Protein AF-A0A0D6L959-F1 (afdb_monomer)

Foldseek 3Di:
DDDDDDDDDDDDDDDDDDDDDDDDDDDDDDDDDDDDDDDDDDDDDDDDDDDDDDDDDDDDDDDDDDDDDDDDDPPPVVVVVVVVVVVVVVVVVVVVVVVVVVVVVVVVVVVVVVVVVVVVVVVVVVVVVVVVVVVVVVVVVVVVVVVVVVVVVVVVVVVVVVVVVVVVVVVVVVVVVVVVVVVVVVVVVVVVVVVVVVVVVVVVVVVVVVVVVVVVVVVVVVVVVVVCVVVVVVVLVVVLVVVVVVVDDDPVCPPPVVVSVVSSVVSVVVVVVVVVVVVVVVVVVVVVVVVVVVVVVVVVVVVVVVVVVVVVVVVVVVVVVVVVVVVVVVVVVVVVVVVVVVVVVVVVVVVVVVVVVVVVVVVVVVVVVVVVVVVVVVVVVVVVVVVVVVVVVVVVVVVVVVVVVVVVVVVVVVVVVVVVVVVVVVVVVVVVVVVVVVVVVVVVVVVVVVVVVVVVVVVVVVVVVVVVVVVVVVPVD

Organism: NCBI:txid53326

Sequence (477 aa):
MDTTPIPEEVMDADSVVSDVKPSVTTVVPVLPVAEGTSSETSTSANVVVVAEPVVVAQTGEALPAEANNENDNASEQNILSEIVSLRHAKQNIEEELLDVKEKCKELSTRNSELQSQVASSTENFGLKDELQKVLHEKAALLQEKNSREQEMRTIMSERERAHAETEVYANSRSWFLQEIAQRDNKCAEIKIEMEADEARRRLESARDATTRELAFTRAELEKYQRDHAKVSKQVQHLLFVMEKERRGEDEAMEDNEEENARLFNNIAQLQKINRRLESELEVAKTSAEQVVLTSKNAEIECLKRELESTRKAESSLKGELEQMHTTFDLLQAQTEQLKKLTEDNVSVAEARTAKIKAEEAAAKAQASELKVARLEEYIRALKEEREISERVHSDRAARNEQVVAEVKMTNARLEASFELQKQTTAVFEKELERAQKEFDQIREENDRLRSADAQMAGKVEQLQNELFDMQRKANNY

Mean predicted aligned error: 22.21 Å

Secondary structure (DSSP, 8-state):
-----PPP---------PPPP------------------------------------------------PPS--TTHHHHHHHHHHHHHHHHHHHHHHHHHHHHHHHHHHHHHHHHHHHHHHHHHHHHHHHHHHHHHHHHHHHHHHHHHHHHHHHHHHHHHHHHHHHHHHHHHHHHHHHHHHHHHHHHHHHHHHHHHHHHHHHHHHHHHHHHHHHHHHHHHHHHHHHHHHHHHHHHHHHHHHHHHHT---TTTTT-HHHHHHHHHHHHHHHHHHHHHHHHHHHHHHHHHHHHHHHHHHHHHHHHHHHHHHHHHHHHHHHHHHHHHHHHHHHHHHHHHHHHHHHHHHHHHHHHHHHHHHHHHHHHHHHHHHHHHHHHHHHHHHHHHHHHHHHHHHHHHHHHHHHHHHHHHHHHHHHHHHHHHHHHHHHHHHHHHHHHHHHHHHHHHHHHHHHHHHHHHHHHHHHHHHHHHHHHHHH--

Solvent-accessible surface area (backbone atoms only — not comparable to full-atom values): 27481 Å² total; per-residue (Å²): 139,89,88,83,83,84,82,83,85,82,83,84,86,80,88,86,85,81,86,82,84,81,87,82,82,90,78,87,88,80,89,86,89,78,91,83,86,88,78,89,87,82,89,84,90,84,89,86,89,87,82,86,87,86,90,85,83,85,87,90,87,80,90,82,90,84,90,87,82,87,81,88,86,60,89,62,65,51,58,54,50,47,52,52,49,49,48,50,49,49,50,49,49,53,49,52,52,47,50,51,50,51,50,50,48,50,51,51,52,52,49,53,50,50,52,51,50,51,52,53,48,56,50,52,51,53,51,50,53,51,52,52,51,52,51,53,51,52,51,51,51,52,53,51,51,53,48,52,54,52,50,50,54,50,54,50,52,52,50,52,50,53,50,53,53,52,50,52,52,52,52,51,52,52,50,54,53,51,51,50,53,53,51,53,53,50,54,52,52,51,50,53,52,51,54,52,52,52,51,50,53,52,52,53,52,51,52,57,48,52,52,51,53,51,53,50,51,51,57,50,50,56,49,52,53,55,50,48,57,52,51,52,53,49,51,51,52,50,53,41,52,52,52,52,62,72,71,56,93,52,84,89,60,77,77,48,61,69,59,54,51,50,50,49,50,48,52,53,49,51,55,49,50,51,54,46,52,54,50,52,51,51,50,51,50,55,50,52,52,48,51,52,50,51,52,51,51,52,49,51,55,50,52,52,51,51,54,51,52,50,51,51,52,50,53,50,52,51,51,53,50,52,50,50,50,55,54,48,54,51,52,49,54,52,51,52,49,52,52,48,55,51,52,50,50,51,50,52,52,52,50,52,53,51,49,52,53,50,51,53,50,51,52,50,49,54,55,50,50,55,51,49,53,53,50,52,51,52,54,49,52,52,51,52,51,50,53,51,50,52,49,54,52,52,53,50,49,54,51,50,53,48,52,52,51,50,51,51,55,51,49,54,51,48,53,53,50,50,54,51,49,51,52,51,48,58,50,51,53,54,51,49,55,49,52,48,53,52,48,52,52,51,48,56,50,48,53,52,50,50,52,53,49,50,54,49,47,53,50,49,52,51,56,48,49,56,49,49,55,56,51,54,68,64,68,77,114

pLDDT: mean 81.07, std 20.69, range [27.44, 98.12]

Radius of gyration: 87.7 Å; Cα contacts (8 Å, |Δi|>4): 10; chains: 1; bounding box: 193×108×258 Å

Structure (mmCIF, N/CA/C/O backbone):
data_AF-A0A0D6L959-F1
#
_entry.id   AF-A0A0D6L959-F1
#
loop_
_atom_site.group_PDB
_atom_site.id
_atom_site.type_symbol
_atom_site.label_atom_id
_atom_site.label_alt_id
_atom_site.label_comp_id
_atom_site.label_asym_id
_atom_site.label_entity_id
_atom_site.label_seq_id
_atom_site.pdbx_PDB_ins_code
_atom_site.Cartn_x
_atom_site.Cartn_y
_atom_site.Cartn_z
_atom_site.occupancy
_atom_site.B_iso_or_equiv
_atom_site.auth_seq_id
_atom_site.auth_comp_id
_atom_site.auth_asym_id
_atom_site.auth_atom_id
_atom_site.pdbx_PDB_model_num
ATOM 1 N N . MET A 1 1 ? -21.959 -29.399 -36.704 1.00 48.97 1 MET A N 1
ATOM 2 C CA . MET A 1 1 ? -23.042 -29.094 -35.751 1.00 48.97 1 MET A CA 1
ATOM 3 C C . MET A 1 1 ? -22.371 -28.933 -34.405 1.00 48.97 1 MET A C 1
ATOM 5 O O . MET A 1 1 ? -21.479 -29.725 -34.141 1.00 48.97 1 MET A O 1
ATOM 9 N N . ASP A 1 2 ? -22.761 -27.901 -33.663 1.00 38.59 2 ASP A N 1
ATOM 10 C CA . ASP A 1 2 ? -22.241 -27.442 -32.360 1.00 38.59 2 ASP A CA 1
ATOM 11 C C . ASP A 1 2 ? -21.338 -26.207 -32.432 1.00 38.59 2 ASP A C 1
ATOM 13 O O . ASP A 1 2 ? -20.117 -26.230 -32.318 1.00 38.59 2 ASP A O 1
ATOM 17 N N . THR A 1 3 ? -22.037 -25.098 -32.659 1.00 53.66 3 THR A N 1
ATOM 18 C CA . THR A 1 3 ? -21.659 -23.718 -32.372 1.00 53.66 3 THR A CA 1
ATOM 19 C C . THR A 1 3 ? -22.041 -23.384 -30.931 1.00 53.66 3 THR A C 1
ATOM 21 O O . THR A 1 3 ? -23.220 -23.471 -30.584 1.00 53.66 3 THR A O 1
ATOM 24 N N . THR A 1 4 ? -21.086 -22.931 -30.124 1.00 49.09 4 THR A N 1
ATOM 25 C CA . THR A 1 4 ? -21.346 -22.224 -28.860 1.00 49.09 4 THR A CA 1
ATOM 26 C C . THR A 1 4 ? -20.746 -20.817 -28.895 1.00 49.09 4 THR A C 1
ATOM 28 O O . THR A 1 4 ? -19.770 -20.592 -29.615 1.00 49.09 4 THR A O 1
ATOM 31 N N . PRO A 1 5 ? -21.368 -19.849 -28.194 1.00 58.91 5 PRO A N 1
ATOM 32 C CA . PRO A 1 5 ? -21.315 -18.442 -28.564 1.00 58.91 5 PRO A CA 1
ATOM 33 C C . PRO A 1 5 ? -20.404 -17.597 -27.663 1.00 58.91 5 PRO A C 1
ATOM 35 O O . PRO A 1 5 ? -20.100 -17.946 -26.524 1.00 58.91 5 PRO A O 1
ATOM 38 N N . ILE A 1 6 ? -20.015 -16.454 -28.221 1.00 54.44 6 ILE A N 1
ATOM 39 C CA . ILE A 1 6 ? -19.314 -15.324 -27.601 1.00 54.44 6 ILE A CA 1
ATOM 40 C C . ILE A 1 6 ? -20.289 -14.580 -26.667 1.00 54.44 6 ILE A C 1
ATOM 42 O O . ILE A 1 6 ? -21.424 -14.353 -27.091 1.00 54.44 6 ILE A O 1
ATOM 46 N N . PRO A 1 7 ? -19.891 -14.140 -25.457 1.00 59.59 7 PRO A N 1
ATOM 47 C CA . PRO A 1 7 ? -20.627 -13.116 -24.734 1.00 59.59 7 PRO A CA 1
ATOM 48 C C . PRO A 1 7 ? -20.060 -11.718 -25.016 1.00 59.59 7 PRO A C 1
ATOM 50 O O . PRO A 1 7 ? -18.861 -11.474 -24.881 1.00 59.59 7 PRO A O 1
ATOM 53 N N . GLU A 1 8 ? -20.973 -10.832 -25.411 1.00 47.19 8 GLU A N 1
ATOM 54 C CA . GLU A 1 8 ? -20.821 -9.382 -25.501 1.00 47.19 8 GLU A CA 1
ATOM 55 C C . GLU A 1 8 ? -20.507 -8.753 -24.140 1.00 47.19 8 GLU A C 1
ATOM 57 O O . GLU A 1 8 ? -21.081 -9.089 -23.103 1.00 47.19 8 GLU A O 1
ATOM 62 N N . GLU A 1 9 ? -19.593 -7.798 -24.205 1.00 46.88 9 GLU A N 1
ATOM 63 C CA . GLU A 1 9 ? -19.127 -6.916 -23.152 1.00 46.88 9 GLU A CA 1
ATOM 64 C C . GLU A 1 9 ? -20.163 -5.797 -22.935 1.00 46.88 9 GLU A C 1
ATOM 66 O O . GLU A 1 9 ? -20.419 -4.982 -23.822 1.00 46.88 9 GLU A O 1
ATOM 71 N N . VAL A 1 10 ? -20.792 -5.771 -21.758 1.00 48.06 10 VAL A N 1
ATOM 72 C CA . VAL A 1 10 ? -21.632 -4.653 -21.309 1.00 48.06 10 VAL A CA 1
ATOM 73 C C . VAL A 1 10 ? -20.717 -3.678 -20.576 1.00 48.06 10 VAL A C 1
ATOM 75 O O . VAL A 1 10 ? -20.223 -3.981 -19.493 1.00 48.06 10 VAL A O 1
ATOM 78 N N . MET A 1 11 ? -20.458 -2.525 -21.191 1.00 51.75 11 MET A N 1
ATOM 79 C CA . MET A 1 11 ? -19.769 -1.413 -20.542 1.00 51.75 11 MET A CA 1
ATOM 80 C C . MET A 1 11 ? -20.739 -0.677 -19.614 1.00 51.75 11 MET A C 1
ATOM 82 O O . MET A 1 11 ? -21.677 -0.028 -20.080 1.00 51.75 11 MET A O 1
ATOM 86 N N . ASP A 1 12 ? -20.476 -0.747 -18.312 1.00 42.34 12 ASP A N 1
ATOM 87 C CA . ASP A 1 12 ? -21.030 0.172 -17.324 1.00 42.34 12 ASP A CA 1
ATOM 88 C C . ASP A 1 12 ? -20.367 1.547 -17.490 1.00 42.34 12 ASP A C 1
ATOM 90 O O . ASP A 1 12 ? -19.153 1.706 -17.338 1.00 42.34 12 ASP A O 1
ATOM 94 N N . ALA A 1 13 ? -21.177 2.548 -17.824 1.00 46.50 13 ALA A N 1
ATOM 95 C CA . ALA A 1 13 ? -20.799 3.950 -17.791 1.00 46.50 13 ALA A CA 1
ATOM 96 C C . ALA A 1 13 ? -21.339 4.554 -16.495 1.00 46.50 13 ALA A C 1
ATOM 98 O O . ALA A 1 13 ? -22.534 4.821 -16.387 1.00 46.50 13 ALA A O 1
ATOM 99 N N . ASP A 1 14 ? -20.451 4.791 -15.535 1.00 39.97 14 ASP A N 1
ATOM 100 C CA . ASP A 1 14 ? -20.751 5.608 -14.368 1.00 39.97 14 ASP A CA 1
ATOM 101 C C . ASP A 1 14 ? -19.551 6.502 -14.031 1.00 39.97 14 ASP A C 1
ATOM 103 O O . ASP A 1 14 ? -18.396 6.116 -14.214 1.00 39.97 14 ASP A O 1
ATOM 107 N N . SER A 1 15 ? -19.856 7.682 -13.487 1.00 46.56 15 SER A N 1
ATOM 108 C CA . SER A 1 15 ? -18.933 8.665 -12.894 1.00 46.56 15 SER A CA 1
ATOM 109 C C . SER A 1 15 ? -18.396 9.788 -13.796 1.00 46.56 15 SER A C 1
ATOM 111 O O . SER A 1 15 ? -17.248 9.789 -14.238 1.00 46.56 15 SER A O 1
ATOM 113 N N . VAL A 1 16 ? -19.202 10.849 -13.940 1.00 43.06 16 VAL A N 1
ATOM 114 C CA . VAL A 1 16 ? -18.684 12.225 -14.049 1.00 43.06 16 VAL A CA 1
ATOM 115 C C . VAL A 1 16 ? -19.547 13.146 -13.178 1.00 43.06 16 VAL A C 1
ATOM 117 O O . VAL A 1 16 ? -20.522 13.736 -13.637 1.00 43.06 16 VAL A O 1
ATOM 120 N N . VAL A 1 17 ? -19.196 13.264 -11.895 1.00 40.28 17 VAL A N 1
ATOM 121 C CA . VAL A 1 17 ? -19.656 14.360 -11.028 1.00 40.28 17 VAL A CA 1
ATOM 122 C C . VAL A 1 17 ? -18.609 15.463 -11.127 1.00 40.28 17 VAL A C 1
ATOM 124 O O . VAL A 1 17 ? -17.501 15.332 -10.617 1.00 40.28 17 VAL A O 1
ATOM 127 N N . SER A 1 18 ? -18.936 16.526 -11.856 1.00 44.09 18 SER A N 1
ATOM 128 C CA . SER A 1 18 ? -18.103 17.719 -11.988 1.00 44.09 18 SER A CA 1
ATOM 129 C C . SER A 1 18 ? -18.337 18.676 -10.818 1.00 44.09 18 SER A C 1
ATOM 131 O O . SER A 1 18 ? -19.460 19.140 -10.607 1.00 44.09 18 SER A O 1
ATOM 133 N N . ASP A 1 19 ? -17.253 18.982 -10.109 1.00 43.66 19 ASP A N 1
ATOM 134 C CA . ASP A 1 19 ? -17.167 19.934 -9.006 1.00 43.66 19 ASP A CA 1
ATOM 135 C C . ASP A 1 19 ? -17.614 21.354 -9.383 1.00 43.66 19 ASP A C 1
ATOM 137 O O . ASP A 1 19 ? -17.165 21.964 -10.359 1.00 43.66 19 ASP A O 1
ATOM 141 N N . VAL A 1 20 ? -18.469 21.904 -8.524 1.00 44.47 20 VAL A N 1
ATOM 142 C CA . VAL A 1 20 ? -18.920 23.295 -8.523 1.00 44.47 20 VAL A CA 1
ATOM 143 C C . VAL A 1 20 ? -17.946 24.122 -7.679 1.00 44.47 20 VAL A C 1
ATOM 145 O O . VAL A 1 20 ? -17.829 23.931 -6.472 1.00 44.47 20 VAL A O 1
ATOM 148 N N . LYS A 1 21 ? -17.263 25.083 -8.310 1.00 48.03 21 LYS A N 1
ATOM 149 C CA . LYS A 1 21 ? -16.508 26.147 -7.624 1.00 48.03 21 LYS A CA 1
ATOM 150 C C . LYS A 1 21 ? -17.455 27.112 -6.902 1.00 48.03 21 LYS A C 1
ATOM 152 O O . LYS A 1 21 ? -18.434 27.542 -7.512 1.00 48.03 21 LYS A O 1
ATOM 157 N N . PRO A 1 22 ? -17.059 27.641 -5.734 1.00 48.31 22 PRO A N 1
ATOM 158 C CA . PRO A 1 22 ? -17.435 28.993 -5.355 1.00 48.31 22 PRO A CA 1
ATOM 159 C C . PRO A 1 22 ? -16.226 29.939 -5.394 1.00 48.31 22 PRO A C 1
ATOM 161 O O . PRO A 1 22 ? -15.212 29.739 -4.728 1.00 48.31 22 PRO A O 1
ATOM 164 N N . SER A 1 23 ? -16.365 31.003 -6.188 1.00 38.19 23 SER A N 1
ATOM 165 C CA . SER A 1 23 ? -15.549 32.215 -6.116 1.00 38.19 23 SER A CA 1
ATOM 166 C C . SER A 1 23 ? -15.835 32.953 -4.808 1.00 38.19 23 SER A C 1
ATOM 168 O O . SER A 1 23 ? -16.977 33.322 -4.548 1.00 38.19 23 SER A O 1
ATOM 170 N N . VAL A 1 24 ? -14.795 33.220 -4.018 1.00 39.22 24 VAL A N 1
ATOM 171 C CA . VAL A 1 24 ? -14.862 34.142 -2.878 1.00 39.22 24 VAL A CA 1
ATOM 172 C C . VAL A 1 24 ? -14.302 35.489 -3.324 1.00 39.22 24 VAL A C 1
ATOM 174 O O . VAL A 1 24 ? -13.122 35.618 -3.645 1.00 39.22 24 VAL A O 1
ATOM 177 N N . THR A 1 25 ? -15.181 36.486 -3.376 1.00 38.88 25 THR A N 1
ATOM 178 C CA . THR A 1 25 ? -14.850 37.894 -3.594 1.00 38.88 25 THR A CA 1
ATOM 179 C C . THR A 1 25 ? -14.554 38.549 -2.250 1.00 38.88 25 THR A C 1
ATOM 181 O O . THR A 1 25 ? -15.403 38.600 -1.363 1.00 38.88 25 THR A O 1
ATOM 184 N N . THR A 1 26 ? -13.339 39.067 -2.120 1.00 38.41 26 THR A N 1
ATOM 185 C CA . THR A 1 26 ? -12.861 39.886 -1.007 1.00 38.41 26 THR A CA 1
ATOM 186 C C . THR A 1 26 ? -13.555 41.249 -1.012 1.00 38.41 26 THR A C 1
ATOM 188 O O . THR A 1 26 ? -13.419 41.999 -1.976 1.00 38.41 26 THR A O 1
ATOM 191 N N . VAL A 1 27 ? -14.242 41.608 0.075 1.00 37.25 27 VAL A N 1
ATOM 192 C CA . VAL A 1 27 ? -14.591 43.004 0.384 1.00 37.25 27 VAL A CA 1
ATOM 193 C C . VAL A 1 27 ? -14.263 43.274 1.847 1.00 37.25 27 VAL A C 1
ATOM 195 O O . VAL A 1 27 ? -14.837 42.690 2.760 1.00 37.25 27 VAL A O 1
ATOM 198 N N . VAL A 1 28 ? -13.301 44.171 2.032 1.00 45.03 28 VAL A N 1
ATOM 199 C CA . VAL A 1 28 ? -12.938 44.814 3.294 1.00 45.03 28 VAL A CA 1
ATOM 200 C C . VAL A 1 28 ? -13.991 45.875 3.630 1.00 45.03 28 VAL A C 1
ATOM 202 O O . VAL A 1 28 ? -14.424 46.603 2.734 1.00 45.03 28 VAL A O 1
ATOM 205 N N . PRO A 1 29 ? -14.331 46.048 4.916 1.00 44.84 29 PRO A N 1
ATOM 206 C CA . PRO A 1 29 ? -14.326 47.405 5.443 1.00 44.84 29 PRO A CA 1
ATOM 207 C C . PRO A 1 29 ? -13.592 47.541 6.781 1.00 44.84 29 PRO A C 1
ATOM 209 O O . PRO A 1 29 ? -13.394 46.606 7.550 1.00 44.84 29 PRO A O 1
ATOM 212 N N . VAL A 1 30 ? -13.172 48.780 6.986 1.00 37.28 30 VAL A N 1
ATOM 213 C CA . VAL A 1 30 ? -12.224 49.313 7.956 1.00 37.28 30 VAL A CA 1
ATOM 214 C C . VAL A 1 30 ? -12.983 50.153 9.000 1.00 37.28 30 VAL A C 1
ATOM 216 O O . VAL A 1 30 ? -13.869 50.912 8.614 1.00 37.28 30 VAL A O 1
ATOM 219 N N . LEU A 1 31 ? -12.515 50.075 10.262 1.00 34.41 31 LEU A N 1
ATOM 220 C CA . LEU A 1 31 ? -12.683 50.996 11.421 1.00 34.41 31 LEU A CA 1
ATOM 221 C C . LEU A 1 31 ? -14.060 51.080 12.123 1.00 34.41 31 LEU A C 1
ATOM 223 O O . LEU A 1 31 ? -15.081 50.789 11.507 1.00 34.41 31 LEU A O 1
ATOM 227 N N . PRO A 1 32 ? -14.144 51.679 13.339 1.00 56.12 32 PRO A N 1
ATOM 228 C CA . PRO A 1 32 ? -13.219 51.758 14.497 1.00 56.12 32 PRO A CA 1
ATOM 229 C C . PRO A 1 32 ? -13.982 51.469 15.827 1.00 56.12 32 PRO A C 1
ATOM 231 O O . PRO A 1 32 ? -15.003 50.797 15.783 1.00 56.12 32 PRO A O 1
ATOM 234 N N . VAL A 1 33 ? -13.544 52.068 16.955 1.00 32.69 33 VAL A N 1
ATOM 235 C CA . VAL A 1 33 ? -14.201 52.238 18.287 1.00 32.69 33 VAL A CA 1
ATOM 236 C C . VAL A 1 33 ? -13.601 51.319 19.365 1.00 32.69 33 VAL A C 1
ATOM 238 O O . VAL A 1 33 ? -13.345 50.155 19.096 1.00 32.69 33 VAL A O 1
ATOM 241 N N . ALA A 1 34 ? -13.391 51.697 20.626 1.00 34.62 34 ALA A N 1
ATOM 242 C CA . ALA A 1 34 ? -13.148 52.944 21.363 1.00 34.62 34 ALA A CA 1
ATOM 243 C C . ALA A 1 34 ? -12.870 52.518 22.823 1.00 34.62 34 ALA A C 1
ATOM 245 O O . ALA A 1 34 ? -13.102 51.372 23.205 1.00 34.62 34 ALA A O 1
ATOM 246 N N . GLU A 1 35 ? -12.374 53.464 23.612 1.00 36.22 35 GLU A N 1
ATOM 247 C CA . GLU A 1 35 ? -12.162 53.429 25.060 1.00 36.22 35 GLU A CA 1
ATOM 248 C C . GLU A 1 35 ? -13.372 52.931 25.874 1.00 36.22 35 GLU A C 1
ATOM 250 O O . GLU A 1 35 ? -14.527 53.149 25.510 1.00 36.22 35 GLU A O 1
ATOM 255 N N . GLY A 1 36 ? -13.102 52.338 27.042 1.00 31.44 36 GLY A N 1
ATOM 256 C CA . GLY A 1 36 ? -14.138 51.979 28.011 1.00 31.44 36 GLY A CA 1
ATOM 257 C C . GLY A 1 36 ? -13.574 51.415 29.313 1.00 31.44 36 GLY A C 1
ATOM 258 O O . GLY A 1 36 ? -13.230 50.247 29.402 1.00 31.44 36 GLY A O 1
ATOM 259 N N . THR A 1 37 ? -13.477 52.292 30.302 1.00 33.25 37 THR A N 1
ATOM 260 C CA . THR A 1 37 ? -12.994 52.171 31.688 1.00 33.25 37 THR A CA 1
ATOM 261 C C . THR A 1 37 ? -13.722 51.185 32.619 1.00 33.25 37 THR A C 1
ATOM 263 O O . THR A 1 37 ? -14.857 50.798 32.356 1.00 33.25 37 THR A O 1
ATOM 266 N N . SER A 1 38 ? -13.114 51.014 33.810 1.00 31.58 38 SER A N 1
ATOM 267 C CA . SER A 1 38 ? -13.683 50.724 35.152 1.00 31.58 38 SER A CA 1
ATOM 268 C C . SER A 1 38 ? -13.613 49.271 35.640 1.00 31.58 38 SER A C 1
ATOM 270 O O . SER A 1 38 ? -13.673 48.347 34.845 1.00 31.58 38 SER A O 1
ATOM 272 N N . SER A 1 39 ? -13.546 48.966 36.935 1.00 34.16 39 SER A N 1
ATOM 273 C CA . SER A 1 39 ? -13.012 49.612 38.145 1.00 34.16 39 SER A CA 1
ATOM 274 C C . SER A 1 39 ? -13.169 48.553 39.253 1.00 34.16 39 SER A C 1
ATOM 276 O O . SER A 1 39 ? -14.181 47.866 39.303 1.00 34.16 39 SER A O 1
ATOM 278 N N . GLU A 1 40 ? -12.118 48.392 40.048 1.00 32.69 40 GLU A N 1
ATOM 279 C CA . GLU A 1 40 ? -12.076 48.177 41.499 1.00 32.69 40 GLU A CA 1
ATOM 280 C C . GLU A 1 40 ? -13.054 47.264 42.284 1.00 32.69 40 GLU A C 1
ATOM 282 O O . GLU A 1 40 ? -14.276 47.351 42.250 1.00 32.69 40 GLU A O 1
ATOM 287 N N . THR A 1 41 ? -12.397 46.591 43.236 1.00 31.92 41 THR A N 1
ATOM 288 C CA . THR A 1 41 ? -12.701 46.465 44.675 1.00 31.92 41 THR A CA 1
ATOM 289 C C . THR A 1 41 ? -13.326 45.194 45.240 1.00 31.92 41 THR A C 1
ATOM 291 O O . THR A 1 41 ? -14.472 44.817 45.024 1.00 31.92 41 THR A O 1
ATOM 294 N N . SER A 1 42 ? -12.491 44.610 46.095 1.00 35.19 42 SER A N 1
ATOM 295 C CA . SER A 1 42 ? -12.726 43.543 47.042 1.00 35.19 42 SER A CA 1
ATOM 296 C C . SER A 1 42 ? -13.243 44.082 48.387 1.00 35.19 42 SER A C 1
ATOM 298 O O . SER A 1 42 ? -12.809 45.130 48.855 1.00 35.19 42 SER A O 1
ATOM 300 N N . THR A 1 43 ? -14.091 43.273 49.022 1.00 35.22 43 THR A N 1
ATOM 301 C CA . THR A 1 43 ? -14.178 42.990 50.471 1.00 35.22 43 THR A CA 1
ATOM 302 C C . THR A 1 43 ? -14.388 44.141 51.468 1.00 35.22 43 THR A C 1
ATOM 304 O O . THR A 1 43 ? -13.458 44.840 51.847 1.00 35.22 43 THR A O 1
ATOM 307 N N . SER A 1 44 ? -15.562 44.173 52.106 1.00 32.19 44 SER A N 1
ATOM 308 C CA . SER A 1 44 ? -15.654 44.087 53.577 1.00 32.19 44 SER A CA 1
ATOM 309 C C . SER A 1 44 ? -17.093 43.829 54.024 1.00 32.19 44 SER A C 1
ATOM 311 O O . SER A 1 44 ? -18.054 44.360 53.473 1.00 32.19 44 SER A O 1
ATOM 313 N N . ALA A 1 45 ? -17.219 42.944 55.008 1.00 37.66 45 ALA A N 1
ATOM 314 C CA . ALA A 1 45 ? -18.461 42.563 55.652 1.00 37.66 45 ALA A CA 1
ATOM 315 C C . ALA A 1 45 ? -18.805 43.552 56.773 1.00 37.66 45 ALA A C 1
ATOM 317 O O . ALA A 1 45 ? -17.935 43.918 57.557 1.00 37.66 45 ALA A O 1
ATOM 318 N N . ASN A 1 46 ? -20.082 43.916 56.881 1.00 32.75 46 ASN A N 1
ATOM 319 C CA . ASN A 1 46 ? -20.717 44.351 58.122 1.00 32.75 46 ASN A CA 1
ATOM 320 C C . ASN A 1 46 ? -22.219 44.063 58.012 1.00 32.75 46 ASN A C 1
ATOM 322 O O . ASN A 1 46 ? -22.873 44.497 57.067 1.00 32.75 46 ASN A O 1
ATOM 326 N N . VAL A 1 47 ? -22.756 43.309 58.972 1.00 33.62 47 VAL A N 1
ATOM 327 C CA . VAL A 1 47 ? -24.185 43.004 59.104 1.00 33.62 47 VAL A CA 1
ATOM 328 C C . VAL A 1 47 ? -24.675 43.636 60.401 1.00 33.62 47 VAL A C 1
ATOM 330 O O . VAL A 1 47 ? -24.211 43.284 61.480 1.00 33.62 47 VAL A O 1
ATOM 333 N N . VAL A 1 48 ? -25.627 44.559 60.276 1.00 31.44 48 VAL A N 1
ATOM 334 C CA . VAL A 1 48 ? -26.487 45.073 61.348 1.00 31.44 48 VAL A CA 1
ATOM 335 C C . VAL A 1 48 ? -27.881 45.197 60.750 1.00 31.44 48 VAL A C 1
ATOM 337 O O . VAL A 1 48 ? -28.042 45.943 59.790 1.00 31.44 48 VAL A O 1
ATOM 340 N N . VAL A 1 49 ? -28.880 44.530 61.332 1.00 34.09 49 VAL A N 1
ATOM 341 C CA . VAL A 1 49 ? -30.268 45.017 61.328 1.00 34.09 49 VAL A CA 1
ATOM 342 C C . VAL A 1 49 ? -30.906 44.680 62.675 1.00 34.09 49 VAL A C 1
ATOM 344 O O . VAL A 1 49 ? -30.843 43.552 63.157 1.00 34.09 49 VAL A O 1
ATOM 347 N N . VAL A 1 50 ? -31.487 45.720 63.260 1.00 34.09 50 VAL A N 1
ATOM 348 C CA . VAL A 1 50 ? -32.235 45.804 64.516 1.00 34.09 50 VAL A CA 1
ATOM 349 C C . VAL A 1 50 ? -33.728 45.628 64.227 1.00 34.09 50 VAL A C 1
ATOM 351 O O . VAL A 1 50 ? -34.192 46.137 63.211 1.00 34.09 50 VAL A O 1
ATOM 354 N N . ALA A 1 51 ? -34.481 45.028 65.155 1.00 31.47 51 ALA A N 1
ATOM 355 C CA . ALA A 1 51 ? -35.803 45.529 65.551 1.00 31.47 51 ALA A CA 1
ATOM 356 C C . ALA A 1 51 ? -36.255 44.927 66.897 1.00 31.47 51 ALA A C 1
ATOM 358 O O . ALA A 1 51 ? -36.426 43.721 67.043 1.00 31.47 51 ALA A O 1
ATOM 359 N N . GLU A 1 52 ? -36.430 45.832 67.857 1.00 33.66 52 GLU A N 1
ATOM 360 C CA . GLU A 1 52 ? -37.208 45.769 69.107 1.00 33.66 52 GLU A CA 1
ATOM 361 C C . GLU A 1 52 ? -38.697 45.393 68.855 1.00 33.66 52 GLU A C 1
ATOM 363 O O . GLU A 1 52 ? -39.113 45.490 67.696 1.00 33.66 52 GLU A O 1
ATOM 368 N N . PRO A 1 53 ? -39.540 45.029 69.867 1.00 41.41 53 PRO A N 1
ATOM 369 C CA . PRO A 1 53 ? -39.883 45.943 70.976 1.00 41.41 53 PRO A CA 1
ATOM 370 C C . PRO A 1 53 ? -40.316 45.367 72.359 1.00 41.41 53 PRO A C 1
ATOM 372 O O . PRO A 1 53 ? -40.889 44.292 72.483 1.00 41.41 53 PRO A O 1
ATOM 375 N N . VAL A 1 54 ? -40.134 46.238 73.367 1.00 31.36 54 VAL A N 1
ATOM 376 C CA . VAL A 1 54 ? -41.059 46.634 74.464 1.00 31.36 54 VAL A CA 1
ATOM 377 C C . VAL A 1 54 ? -41.271 45.755 75.725 1.00 31.36 54 VAL A C 1
ATOM 379 O O . VAL A 1 54 ? -41.970 44.752 75.722 1.00 31.36 54 VAL A O 1
ATOM 382 N N . VAL A 1 55 ? -40.688 46.269 76.827 1.00 31.27 55 VAL A N 1
ATOM 383 C CA . VAL A 1 55 ? -41.211 46.633 78.178 1.00 31.27 55 VAL A CA 1
ATOM 384 C C . VAL A 1 55 ? -42.292 45.760 78.867 1.00 31.27 55 VAL A C 1
ATOM 386 O O . VAL A 1 55 ? -43.392 45.621 78.352 1.00 31.27 55 VAL A O 1
ATOM 389 N N . VAL A 1 56 ? -42.029 45.333 80.122 1.00 29.73 56 VAL A N 1
ATOM 390 C CA . VAL A 1 56 ? -42.750 45.700 81.384 1.00 29.73 56 VAL A CA 1
ATOM 391 C C . VAL A 1 56 ? -42.532 44.657 82.512 1.00 29.73 56 VAL A C 1
ATOM 393 O O . VAL A 1 56 ? -42.890 43.496 82.391 1.00 29.73 56 VAL A O 1
ATOM 396 N N . ALA A 1 57 ? -41.958 45.162 83.612 1.00 27.72 57 ALA A N 1
ATOM 397 C CA . ALA A 1 57 ? -42.195 44.922 85.049 1.00 27.72 57 ALA A CA 1
ATOM 398 C C . ALA A 1 57 ? -42.246 43.511 85.703 1.00 27.72 57 ALA A C 1
ATOM 400 O O . ALA A 1 57 ? -43.137 42.707 85.480 1.00 27.72 57 ALA A O 1
ATOM 401 N N . GLN A 1 58 ? -41.337 43.374 86.682 1.00 28.50 58 GLN A N 1
ATOM 402 C CA . GLN A 1 58 ? -41.552 43.071 88.113 1.00 28.50 58 GLN A CA 1
ATOM 403 C C . GLN A 1 58 ? -42.153 41.732 88.605 1.00 28.50 58 GLN A C 1
ATOM 405 O O . GLN A 1 58 ? -43.333 41.447 88.467 1.00 28.50 58 GLN A O 1
ATOM 410 N N . THR A 1 59 ? -41.305 41.089 89.427 1.00 29.05 59 THR A N 1
ATOM 411 C CA . THR A 1 59 ? -41.544 40.482 90.760 1.00 29.05 59 THR A CA 1
ATOM 412 C C . THR A 1 59 ? -42.341 39.185 90.904 1.00 29.05 59 THR A C 1
ATOM 414 O O . THR A 1 59 ? -43.536 39.156 90.650 1.00 29.05 59 THR A O 1
ATOM 417 N N . GLY A 1 60 ? -41.710 38.217 91.587 1.00 29.84 60 GLY A N 1
ATOM 418 C CA . GLY A 1 60 ? -42.304 37.608 92.785 1.00 29.84 60 GLY A CA 1
ATOM 419 C C . GLY A 1 60 ? -42.383 36.079 92.820 1.00 29.84 60 GLY A C 1
ATOM 420 O O . GLY A 1 60 ? -43.231 35.502 92.163 1.00 29.84 60 GLY A O 1
ATOM 421 N N . GLU A 1 61 ? -41.565 35.459 93.674 1.00 27.44 61 GLU A N 1
ATOM 422 C CA . GLU A 1 61 ? -41.765 34.166 94.367 1.00 27.44 61 GLU A CA 1
ATOM 423 C C . GLU A 1 61 ? -40.690 34.125 95.486 1.00 27.44 61 GLU A C 1
ATOM 425 O O . GLU A 1 61 ? -39.572 34.572 95.243 1.00 27.44 61 GLU A O 1
ATOM 430 N N . ALA A 1 62 ? -40.883 33.694 96.739 1.00 30.48 62 ALA A N 1
ATOM 431 C CA . ALA A 1 62 ? -41.951 32.953 97.408 1.00 30.48 62 ALA A CA 1
ATOM 432 C C . ALA A 1 62 ? -41.886 33.159 98.959 1.00 30.48 62 ALA A C 1
ATOM 434 O O . ALA A 1 62 ? -40.793 33.336 99.486 1.00 30.48 62 ALA A O 1
ATOM 435 N N . LEU A 1 63 ? -43.064 33.163 99.625 1.00 31.00 63 LEU A N 1
ATOM 436 C CA . LEU A 1 63 ? -43.542 32.472 100.872 1.00 31.00 63 LEU A CA 1
ATOM 437 C C . LEU A 1 63 ? -42.600 32.140 102.079 1.00 31.00 63 LEU A C 1
ATOM 439 O O . LEU A 1 63 ? -41.397 32.024 101.871 1.00 31.00 63 LEU A O 1
ATOM 443 N N . PRO A 1 64 ? -43.101 31.748 103.297 1.00 45.16 64 PRO A N 1
ATOM 444 C CA . PRO A 1 64 ? -44.419 31.914 103.983 1.00 45.16 64 PRO A CA 1
ATOM 445 C C . PRO A 1 64 ? -44.378 32.184 105.537 1.00 45.16 64 PRO A C 1
ATOM 447 O O . PRO A 1 64 ? -43.313 32.154 106.140 1.00 45.16 64 PRO A O 1
ATOM 450 N N . ALA A 1 65 ? -45.586 32.325 106.144 1.00 31.27 65 ALA A N 1
ATOM 451 C CA . ALA A 1 65 ? -46.060 32.013 107.533 1.00 31.27 65 ALA A CA 1
ATOM 452 C C . ALA A 1 65 ? -45.416 32.741 108.754 1.00 31.27 65 ALA A C 1
ATOM 454 O O . ALA A 1 65 ? -44.222 32.976 108.767 1.00 31.27 65 ALA A O 1
ATOM 455 N N . GLU A 1 66 ? -46.113 33.197 109.814 1.00 31.62 66 GLU A N 1
ATOM 456 C CA . GLU A 1 66 ? -47.116 32.570 110.711 1.00 31.62 66 GLU A CA 1
ATOM 457 C C . GLU A 1 66 ? -48.058 33.633 111.366 1.00 31.62 66 GLU A C 1
ATOM 459 O O . GLU A 1 66 ? -47.633 34.744 111.668 1.00 31.62 66 GLU A O 1
ATOM 464 N N . ALA A 1 67 ? -49.376 33.384 111.435 1.00 33.16 67 ALA A N 1
ATOM 465 C CA . ALA A 1 67 ? -50.236 33.119 112.615 1.00 33.16 67 ALA A CA 1
ATOM 466 C C . ALA A 1 67 ? -50.285 34.145 113.785 1.00 33.16 67 ALA A C 1
ATOM 468 O O . ALA A 1 67 ? -49.320 34.295 114.529 1.00 33.16 67 ALA A O 1
ATOM 469 N N . ASN A 1 68 ? -51.468 34.736 114.058 1.00 32.09 68 ASN A N 1
ATOM 470 C CA . ASN A 1 68 ? -52.302 34.364 115.226 1.00 32.09 68 ASN A CA 1
ATOM 471 C C . ASN A 1 68 ? -53.586 35.210 115.430 1.00 32.09 68 ASN A C 1
ATOM 473 O O . ASN A 1 68 ? -53.534 36.425 115.598 1.00 32.09 68 ASN A O 1
ATOM 477 N N . ASN A 1 69 ? -54.680 34.451 115.568 1.00 30.92 69 ASN A N 1
ATOM 478 C CA . ASN A 1 69 ? -55.878 34.595 116.409 1.00 30.92 69 ASN A CA 1
ATOM 479 C C . ASN A 1 69 ? -56.953 35.659 116.123 1.00 30.92 69 ASN A C 1
ATOM 481 O O . ASN A 1 69 ? -56.840 36.829 116.485 1.00 30.92 69 ASN A O 1
ATOM 485 N N . GLU A 1 70 ? -58.086 35.147 115.627 1.00 33.41 70 GLU A N 1
ATOM 486 C CA . GLU A 1 70 ? -59.423 35.708 115.813 1.00 33.41 70 GLU A CA 1
ATOM 487 C C . GLU A 1 70 ? -59.957 35.453 117.231 1.00 33.41 70 GLU A C 1
ATOM 489 O O . GLU A 1 70 ? -59.639 34.461 117.889 1.00 33.41 70 GLU A O 1
ATOM 494 N N . ASN A 1 71 ? -60.787 36.402 117.660 1.00 33.97 71 ASN A N 1
ATOM 495 C CA . ASN A 1 71 ? -61.630 36.395 118.843 1.00 33.97 71 ASN A CA 1
ATOM 496 C C . ASN A 1 71 ? -63.017 35.833 118.468 1.00 33.97 71 ASN A C 1
ATOM 498 O O . ASN A 1 71 ? -63.468 35.977 117.333 1.00 33.97 71 ASN A O 1
ATOM 502 N N . ASP A 1 72 ? -63.662 35.206 119.444 1.00 35.00 72 ASP A N 1
ATOM 503 C CA . ASP A 1 72 ? -64.761 34.249 119.321 1.00 35.00 72 ASP A CA 1
ATOM 504 C C . ASP A 1 72 ? -66.083 34.726 118.677 1.00 35.00 72 ASP A C 1
ATOM 506 O O . ASP A 1 72 ? -66.520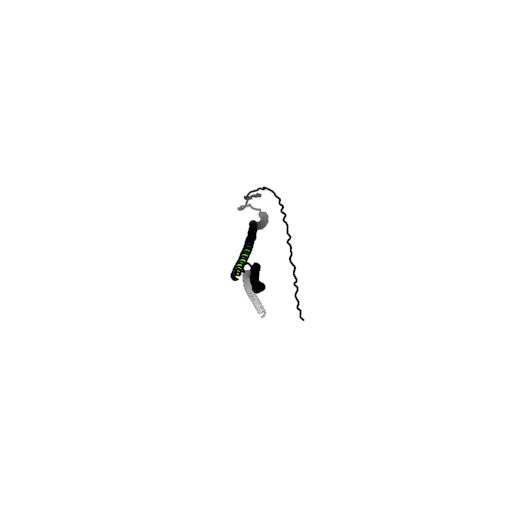 35.869 118.820 1.00 35.00 72 ASP A O 1
ATOM 510 N N . ASN A 1 73 ? -66.797 33.716 118.153 1.00 38.94 73 ASN A N 1
ATOM 511 C CA . ASN A 1 73 ? -68.256 33.601 117.982 1.00 38.94 73 ASN A CA 1
ATOM 512 C C . ASN A 1 73 ? -68.927 34.189 116.728 1.00 38.94 73 ASN A C 1
ATOM 514 O O . ASN A 1 73 ? -69.749 35.100 116.800 1.00 38.94 73 ASN A O 1
ATOM 518 N N . ALA A 1 74 ? -68.740 33.499 115.598 1.00 41.75 74 ALA A N 1
ATOM 519 C CA . ALA A 1 74 ? -69.759 33.380 114.542 1.00 41.75 74 ALA A CA 1
ATOM 520 C C . ALA A 1 74 ? -69.708 31.978 113.882 1.00 41.75 74 ALA A C 1
ATOM 522 O O . ALA A 1 74 ? -69.554 31.829 112.670 1.00 41.75 74 ALA A O 1
ATOM 523 N N . SER A 1 75 ? -69.781 30.926 114.707 1.00 52.16 75 SER A N 1
ATOM 524 C CA . SER A 1 75 ? -69.307 29.557 114.428 1.00 52.16 75 SER A CA 1
ATOM 525 C C . SER A 1 75 ? -70.125 28.692 113.454 1.00 52.16 75 SER A C 1
ATOM 527 O O . SER A 1 75 ? -69.882 27.494 113.386 1.00 52.16 75 SER A O 1
ATOM 529 N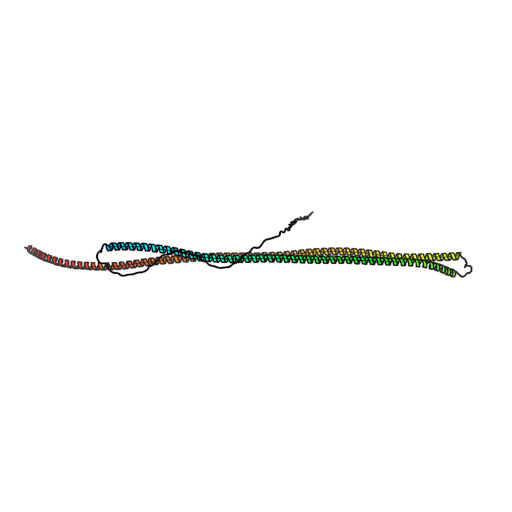 N . GLU A 1 76 ? -71.064 29.239 112.679 1.00 48.28 76 GLU A N 1
ATOM 530 C CA . GLU A 1 76 ? -71.820 28.441 111.686 1.00 48.28 76 GLU A CA 1
ATOM 531 C C . GLU A 1 76 ? -72.016 29.154 110.335 1.00 48.28 76 GLU A C 1
ATOM 533 O O . GLU A 1 76 ? -72.003 28.504 109.290 1.00 48.28 76 GLU A O 1
ATOM 538 N N . GLN A 1 77 ? -72.080 30.492 110.306 1.00 52.12 77 GLN A N 1
ATOM 539 C CA . GLN A 1 77 ? -72.047 31.271 109.056 1.00 52.12 77 GLN A CA 1
ATOM 540 C C . GLN A 1 77 ? -70.625 31.449 108.498 1.00 52.12 77 GLN A C 1
ATOM 542 O O . GLN A 1 77 ? -70.463 31.502 107.278 1.00 52.12 77 GLN A O 1
ATOM 547 N N . ASN A 1 78 ? -69.598 31.479 109.357 1.00 51.84 78 ASN A N 1
ATOM 548 C CA . ASN A 1 78 ? -68.204 31.626 108.928 1.00 51.84 78 ASN A CA 1
ATOM 549 C C . ASN A 1 78 ? -67.691 30.357 108.228 1.00 51.84 78 ASN A C 1
ATOM 551 O O . ASN A 1 78 ? -67.089 30.445 107.170 1.00 51.84 78 ASN A O 1
ATOM 555 N N . ILE A 1 79 ? -68.060 29.170 108.725 1.00 58.97 79 ILE A N 1
ATOM 556 C CA . ILE A 1 79 ? -67.679 27.881 108.120 1.00 58.97 79 ILE A CA 1
ATOM 557 C C . ILE A 1 79 ? -68.303 27.720 106.724 1.00 58.97 79 ILE A C 1
ATOM 559 O O . ILE A 1 79 ? -67.651 27.244 105.801 1.00 58.97 79 ILE A O 1
ATOM 563 N N . LEU A 1 80 ? -69.554 28.149 106.522 1.00 60.09 80 LEU A N 1
ATOM 564 C CA . LEU A 1 80 ? -70.188 28.122 105.197 1.00 60.09 80 LEU A CA 1
ATOM 565 C C . LEU A 1 80 ? -69.586 29.163 104.241 1.00 60.09 80 LEU A C 1
ATOM 567 O O . LEU A 1 80 ? -69.382 28.851 103.069 1.00 60.09 80 LEU A O 1
ATOM 571 N N . SER A 1 81 ? -69.260 30.363 104.729 1.00 67.50 81 SER A N 1
ATOM 572 C CA . SER A 1 81 ? -68.556 31.400 103.959 1.00 67.50 81 SER A CA 1
ATOM 573 C C . SER A 1 81 ? -67.138 30.968 103.574 1.00 67.50 81 SER A C 1
ATOM 575 O O . SER A 1 81 ? -66.710 31.169 102.440 1.00 67.50 81 SER A O 1
ATOM 577 N N . GLU A 1 82 ? -66.429 30.308 104.484 1.00 73.00 82 GLU A N 1
ATOM 578 C CA . GLU A 1 82 ? -65.093 29.763 104.274 1.00 73.00 82 GLU A CA 1
ATOM 579 C C . GLU A 1 82 ? -65.132 28.558 103.330 1.00 73.00 82 GLU A C 1
ATOM 581 O O . GLU A 1 82 ? -64.331 28.493 102.409 1.00 73.00 82 GLU A O 1
ATOM 586 N N . ILE A 1 83 ? -66.121 27.662 103.431 1.00 74.75 83 ILE A N 1
ATOM 587 C CA . ILE A 1 83 ? -66.315 26.567 102.462 1.00 74.75 83 ILE A CA 1
ATOM 588 C C . ILE A 1 83 ? -66.663 27.106 101.068 1.00 74.75 83 ILE A C 1
ATOM 590 O O . ILE A 1 83 ? -66.176 26.570 100.072 1.00 74.75 83 ILE A O 1
ATOM 594 N N . VAL A 1 84 ? -67.490 28.151 100.959 1.00 77.62 84 VAL A N 1
ATOM 595 C CA . VAL A 1 84 ? -67.797 28.799 99.671 1.00 77.62 84 VAL A CA 1
ATOM 596 C C . VAL A 1 84 ? -66.567 29.523 99.119 1.00 77.62 84 VAL A C 1
ATOM 598 O O . VAL A 1 84 ? -66.278 29.386 97.933 1.00 77.62 84 VAL A O 1
ATOM 601 N N . SER A 1 85 ? -65.796 30.206 99.966 1.00 77.44 85 SER A N 1
ATOM 602 C CA . SER A 1 85 ? -64.542 30.872 99.587 1.00 77.44 85 SER A CA 1
ATOM 603 C C . SER A 1 85 ? -63.464 29.870 99.180 1.00 77.44 85 SER A C 1
ATOM 605 O O . SER A 1 85 ? -62.780 30.083 98.189 1.00 77.44 85 SER A O 1
ATOM 607 N N . LEU A 1 86 ? -63.361 28.732 99.869 1.00 79.19 86 LEU A N 1
ATOM 608 C CA . LEU A 1 86 ? -62.457 27.634 99.530 1.00 79.19 86 LEU A CA 1
ATOM 609 C C . LEU A 1 86 ? -62.904 26.897 98.266 1.00 79.19 86 LEU A C 1
ATOM 611 O O . LEU A 1 86 ? -62.053 26.456 97.502 1.00 79.19 86 LEU A O 1
ATOM 615 N N . ARG A 1 87 ? -64.211 26.786 97.987 1.00 79.06 87 ARG A N 1
ATOM 616 C CA . ARG A 1 87 ? -64.701 26.287 96.690 1.00 79.06 87 ARG A CA 1
ATOM 617 C C . ARG A 1 87 ? -64.394 27.255 95.561 1.00 79.06 87 ARG A C 1
ATOM 619 O O . ARG A 1 87 ? -63.947 26.797 94.519 1.00 79.06 87 ARG A O 1
ATOM 626 N N . HIS A 1 88 ? -64.601 28.555 95.767 1.00 81.00 88 HIS A N 1
ATOM 627 C CA . HIS A 1 88 ? -64.234 29.568 94.783 1.00 81.00 88 HIS A CA 1
ATOM 628 C C . HIS A 1 88 ? -62.725 29.593 94.554 1.00 81.00 88 HIS A C 1
ATOM 630 O O . HIS A 1 88 ? -62.307 29.571 93.409 1.00 81.00 88 HIS A O 1
ATOM 636 N N . ALA A 1 89 ? -61.910 29.542 95.609 1.00 78.44 89 ALA A N 1
ATOM 637 C CA . ALA A 1 89 ? -60.457 29.467 95.505 1.00 78.44 89 ALA A CA 1
ATOM 638 C C . ALA A 1 89 ? -60.004 28.173 94.823 1.00 78.44 89 ALA A C 1
ATOM 640 O O . ALA A 1 89 ? -59.145 28.214 93.955 1.00 78.44 89 ALA A O 1
ATOM 641 N N . LYS A 1 90 ? -60.615 27.027 95.146 1.00 84.19 90 LYS A N 1
ATOM 642 C CA . LYS A 1 90 ? -60.347 25.760 94.459 1.00 84.19 90 LYS A CA 1
ATOM 643 C C . LYS A 1 90 ? -60.712 25.843 92.979 1.00 84.19 90 LYS A C 1
ATOM 645 O O . LYS A 1 90 ? -59.920 25.405 92.160 1.00 84.19 90 LYS A O 1
ATOM 650 N N . GLN A 1 91 ? -61.878 26.389 92.644 1.00 84.94 91 GLN A N 1
ATOM 651 C CA . GLN A 1 91 ? -62.303 26.556 91.259 1.00 84.94 91 GLN A CA 1
ATOM 652 C C . GLN A 1 91 ? -61.372 27.518 90.514 1.00 84.94 91 GLN A C 1
ATOM 654 O O . GLN A 1 91 ? -60.967 27.200 89.409 1.00 84.94 91 GLN A O 1
ATOM 659 N N . ASN A 1 92 ? -60.953 28.616 91.147 1.00 83.25 92 ASN A N 1
ATOM 660 C CA . ASN A 1 92 ? -59.993 29.570 90.591 1.00 83.25 92 ASN A CA 1
ATOM 661 C C . ASN A 1 92 ? -58.619 28.922 90.374 1.00 83.25 92 ASN A C 1
ATOM 663 O O . ASN A 1 92 ? -58.015 29.107 89.330 1.00 83.25 92 ASN A O 1
ATOM 667 N N . ILE A 1 93 ? -58.154 28.098 91.319 1.00 82.75 93 ILE A N 1
ATOM 668 C CA . ILE A 1 93 ? -56.921 27.316 91.177 1.00 82.75 93 ILE A CA 1
ATOM 669 C C . ILE A 1 93 ? -57.075 26.264 90.076 1.00 82.75 93 ILE A C 1
ATOM 671 O O . ILE A 1 93 ? -56.142 26.051 89.319 1.00 82.75 93 ILE A O 1
ATOM 675 N N . GLU A 1 94 ? -58.220 25.589 89.961 1.00 81.75 94 GLU A N 1
ATOM 676 C CA . GLU A 1 94 ? -58.477 24.621 88.888 1.00 81.75 94 GLU A CA 1
ATOM 677 C C . GLU A 1 94 ? -58.518 25.299 87.509 1.00 81.75 94 GLU A C 1
ATOM 679 O O . GLU A 1 94 ? -58.006 24.724 86.550 1.00 81.75 94 GLU A O 1
ATOM 684 N N . GLU A 1 95 ? -59.060 26.515 87.418 1.00 84.44 95 GLU A N 1
ATOM 685 C CA . GLU A 1 95 ? -59.092 27.344 86.206 1.00 84.44 95 GLU A CA 1
ATOM 686 C C . GLU A 1 95 ? -57.688 27.860 85.852 1.00 84.44 95 GLU A C 1
ATOM 688 O O . GLU A 1 95 ? -57.220 27.649 84.738 1.00 84.44 95 GLU A O 1
ATOM 693 N N . GLU A 1 96 ? -56.945 28.398 86.824 1.00 83.62 96 GLU A N 1
ATOM 694 C CA . GLU A 1 96 ? -55.541 28.797 86.656 1.00 83.62 96 GLU A CA 1
ATOM 695 C C . GLU A 1 96 ? -54.652 27.606 86.273 1.00 83.62 96 GLU A C 1
ATOM 697 O O . GLU A 1 96 ? -53.749 27.727 85.447 1.00 83.62 96 GLU A O 1
ATOM 702 N N . LEU A 1 97 ? -54.901 26.421 86.833 1.00 84.44 97 LEU A N 1
ATOM 703 C CA . LEU A 1 97 ? -54.141 25.212 86.526 1.00 84.44 97 LEU A CA 1
ATOM 704 C C . LEU A 1 97 ? -54.513 24.654 85.147 1.00 84.44 97 LEU A C 1
ATOM 706 O O . LEU A 1 97 ? -53.655 24.071 84.480 1.00 84.44 97 LEU A O 1
ATOM 710 N N . LEU A 1 98 ? -55.751 24.862 84.687 1.00 87.06 98 LEU A N 1
ATOM 711 C CA . LEU A 1 98 ? -56.164 24.593 83.312 1.00 87.06 98 LEU A CA 1
ATOM 712 C C . LEU A 1 98 ? -55.457 25.544 82.336 1.00 87.06 98 LEU A C 1
ATOM 714 O O . LEU A 1 98 ? -54.852 25.055 81.381 1.00 87.06 98 LEU A O 1
ATOM 718 N N . ASP A 1 99 ? -55.429 26.844 82.632 1.00 87.31 99 ASP A N 1
ATOM 719 C CA . ASP A 1 99 ? -54.716 27.865 81.855 1.00 87.31 99 ASP A CA 1
ATOM 720 C C . ASP A 1 99 ? -53.213 27.576 81.794 1.00 87.31 99 ASP A C 1
ATOM 722 O O . ASP A 1 99 ? -52.607 27.601 80.724 1.00 87.31 99 ASP A O 1
ATOM 726 N N . VAL A 1 100 ? -52.586 27.216 82.918 1.00 87.75 100 VAL A N 1
ATOM 727 C CA . VAL A 1 100 ? -51.171 26.814 82.956 1.00 87.75 100 VAL A CA 1
ATOM 728 C C . VAL A 1 100 ? -50.941 25.561 82.113 1.00 87.75 100 VAL A C 1
ATOM 730 O O . VAL A 1 100 ? -49.925 25.450 81.426 1.00 87.75 100 VAL A O 1
ATOM 733 N N . LYS A 1 101 ? -51.874 24.606 82.122 1.00 86.88 101 LYS A N 1
ATOM 734 C CA . LYS A 1 101 ? -51.771 23.377 81.328 1.00 86.88 101 LYS A CA 1
ATOM 735 C C . LYS A 1 101 ? -51.946 23.647 79.834 1.00 86.88 101 LYS A C 1
ATOM 737 O O . LYS A 1 101 ? -51.252 23.021 79.032 1.00 86.88 101 LYS A O 1
ATOM 742 N N . GLU A 1 102 ? -52.830 24.565 79.458 1.00 87.94 102 GLU A N 1
ATOM 743 C CA . GLU A 1 102 ? -53.002 25.031 78.081 1.00 87.94 102 GLU A CA 1
ATOM 744 C C . GLU A 1 102 ? -51.763 25.798 77.611 1.00 87.94 102 GLU A C 1
ATOM 746 O O . GLU A 1 102 ? -51.171 25.441 76.594 1.00 87.94 102 GLU A O 1
ATOM 751 N N . LYS A 1 103 ? -51.241 26.706 78.436 1.00 90.38 103 LYS A N 1
ATOM 752 C CA . LYS A 1 103 ? -50.004 27.452 78.176 1.00 90.38 103 LYS A CA 1
ATOM 753 C C . LYS A 1 103 ? -48.776 26.545 78.072 1.00 90.38 103 LYS A C 1
ATOM 755 O O . LYS A 1 103 ? -47.923 26.753 77.214 1.00 90.38 103 LYS A O 1
ATOM 760 N N . CYS A 1 104 ? -48.692 25.489 78.880 1.00 86.25 104 CYS A N 1
ATOM 761 C CA . CYS A 1 104 ? -47.656 24.459 78.752 1.00 86.25 104 CYS A CA 1
ATOM 762 C C . CYS A 1 104 ? -47.780 23.666 77.443 1.00 86.25 104 CYS A C 1
ATOM 764 O O . CYS A 1 104 ? -46.760 23.351 76.827 1.00 86.25 104 CYS A O 1
ATOM 766 N N . LYS A 1 105 ? -49.002 23.351 76.989 1.00 88.31 105 LYS A N 1
ATOM 767 C CA . LYS A 1 105 ? -49.216 22.716 75.679 1.00 88.31 105 LYS A CA 1
ATOM 768 C C . LYS A 1 105 ? -48.818 23.651 74.543 1.00 88.31 105 LYS A C 1
ATOM 770 O O . LYS A 1 105 ? -48.085 23.224 73.657 1.00 88.31 105 LYS A O 1
ATOM 775 N N . GLU A 1 106 ? -49.223 24.915 74.596 1.00 89.38 106 GLU A N 1
ATOM 776 C CA . GLU A 1 106 ? -48.828 25.930 73.619 1.00 89.38 106 GLU A CA 1
ATOM 777 C C . GLU A 1 106 ? -47.306 26.087 73.566 1.00 89.38 106 GLU A C 1
ATOM 779 O O . GLU A 1 106 ? -46.713 25.988 72.493 1.00 89.38 106 GLU A O 1
ATOM 784 N N . LEU A 1 107 ? -46.644 26.228 74.718 1.00 89.25 107 LEU A N 1
ATOM 785 C CA . LEU A 1 107 ? -45.184 26.295 74.798 1.00 89.25 107 LEU A CA 1
ATOM 786 C C . LEU A 1 107 ? -44.521 25.032 74.246 1.00 89.25 107 LEU A C 1
ATOM 788 O O . LEU A 1 107 ? -43.515 25.133 73.550 1.00 89.25 107 LEU A O 1
ATOM 792 N N . SER A 1 108 ? -45.085 23.849 74.495 1.00 89.31 108 SER A N 1
ATOM 793 C CA . SER A 1 108 ? -44.579 22.591 73.939 1.00 89.31 108 SER A CA 1
ATOM 794 C C . SER A 1 108 ? -44.724 22.527 72.413 1.00 89.31 108 SER A C 1
ATOM 796 O O . SER A 1 108 ? -43.767 22.157 71.725 1.00 89.31 108 SER A O 1
ATOM 798 N N . THR A 1 109 ? -45.869 22.949 71.863 1.00 89.62 109 THR A N 1
ATOM 799 C CA . THR A 1 109 ? -46.075 23.031 70.406 1.00 89.62 109 THR A CA 1
ATOM 800 C C . THR A 1 109 ? -45.140 24.050 69.763 1.00 89.62 109 THR A C 1
ATOM 802 O O . THR A 1 109 ? -44.458 23.727 68.794 1.00 89.62 109 THR A O 1
ATOM 805 N N . ARG A 1 110 ? -44.997 25.231 70.371 1.00 90.62 110 ARG A N 1
ATOM 806 C CA . ARG A 1 110 ? -44.111 26.297 69.901 1.00 90.62 110 ARG A CA 1
ATOM 807 C C . ARG A 1 110 ? -42.638 25.901 69.985 1.00 90.62 110 ARG A C 1
ATOM 809 O O . ARG A 1 110 ? -41.864 26.245 69.102 1.00 90.62 110 ARG A O 1
ATOM 816 N N . ASN A 1 111 ? -42.240 25.149 71.012 1.00 89.56 111 ASN A N 1
ATOM 817 C CA . ASN A 1 111 ? -40.884 24.612 71.130 1.00 89.56 111 ASN A CA 1
ATOM 818 C C . ASN A 1 111 ? -40.608 23.552 70.049 1.00 89.56 111 ASN A C 1
ATOM 820 O O . ASN A 1 111 ? -39.547 23.568 69.434 1.00 89.56 111 ASN A O 1
ATOM 824 N N . SER A 1 112 ? -41.581 22.687 69.746 1.00 90.62 112 SER A N 1
ATOM 825 C CA . SER A 1 112 ? -41.466 21.712 68.648 1.00 90.62 112 SER A CA 1
ATOM 826 C C . SER A 1 112 ? -41.361 22.404 67.282 1.00 90.62 112 SER A C 1
ATOM 828 O O . SER A 1 112 ? -40.547 22.018 66.445 1.00 90.62 112 SER A O 1
ATOM 830 N N . GLU A 1 113 ? -42.135 23.469 67.071 1.00 90.94 113 GLU A N 1
ATOM 831 C CA . GLU A 1 113 ? -42.091 24.285 65.856 1.00 90.94 113 GLU A CA 1
ATOM 832 C C . GLU A 1 113 ? -40.758 25.034 65.717 1.00 90.94 113 GLU A C 1
ATOM 834 O O . GLU A 1 113 ? -40.144 24.997 64.653 1.00 90.94 113 GLU A O 1
ATOM 839 N N . LEU A 1 114 ? -40.241 25.625 66.801 1.00 91.69 114 LEU A N 1
ATOM 840 C CA . LEU A 1 114 ? -38.913 26.246 66.824 1.00 91.69 114 LEU A CA 1
ATOM 841 C C . LEU A 1 114 ? -37.800 25.228 66.554 1.00 91.69 114 LEU A C 1
ATOM 843 O O . LEU A 1 114 ? -36.890 25.522 65.785 1.00 91.69 114 LEU A O 1
ATOM 847 N N . GLN A 1 115 ? -37.873 24.024 67.129 1.00 89.69 115 GLN A N 1
ATOM 848 C CA . GLN A 1 115 ? -36.919 22.951 66.833 1.00 89.69 115 GLN A CA 1
ATOM 849 C C . GLN A 1 115 ? -36.969 22.541 65.355 1.00 89.69 115 GLN A C 1
ATOM 851 O O . GLN A 1 115 ? -35.918 22.399 64.730 1.00 89.69 115 GLN A O 1
ATOM 856 N N . SER A 1 116 ? -38.164 22.428 64.769 1.00 91.00 116 SER A N 1
ATOM 857 C CA . SER A 1 116 ? -38.333 22.177 63.332 1.00 91.00 116 SER A CA 1
ATOM 858 C C . SER A 1 116 ? -37.781 23.324 62.481 1.00 91.00 116 SER A C 1
ATOM 860 O O . SER A 1 116 ? -37.138 23.087 61.458 1.00 91.00 116 SER A O 1
ATOM 862 N N . GLN A 1 117 ? -37.994 24.573 62.896 1.00 90.19 117 GLN A N 1
ATOM 863 C CA . GLN A 1 117 ? -37.494 25.748 62.191 1.00 90.19 117 GLN A CA 1
ATOM 864 C C . GLN A 1 117 ? -35.964 25.808 62.236 1.00 90.19 117 GLN A C 1
ATOM 866 O O . GLN A 1 117 ? -35.335 26.042 61.205 1.00 90.19 117 GLN A O 1
ATOM 871 N N . VAL A 1 118 ? -35.354 25.512 63.387 1.00 90.19 118 VAL A N 1
ATOM 872 C CA . VAL A 1 118 ? -33.898 25.390 63.529 1.00 90.19 118 VAL A CA 1
ATOM 873 C C . VAL A 1 118 ? -33.361 24.273 62.635 1.00 90.19 118 VAL A C 1
ATOM 875 O O . VAL A 1 118 ? -32.434 24.532 61.873 1.00 90.19 118 VAL A O 1
ATOM 878 N N . ALA A 1 119 ? -33.976 23.086 62.639 1.00 87.31 119 ALA A N 1
ATOM 879 C CA . ALA A 1 119 ? -33.569 21.975 61.776 1.00 87.31 119 ALA A CA 1
ATOM 880 C C . ALA A 1 119 ? -33.635 22.344 60.281 1.00 87.31 119 ALA A C 1
ATOM 882 O O . ALA A 1 119 ? -32.660 22.151 59.556 1.00 87.31 119 ALA A O 1
ATOM 883 N N . SER A 1 120 ? -34.736 22.964 59.838 1.00 89.00 120 SER A N 1
ATOM 884 C CA . SER A 1 120 ? -34.892 23.428 58.450 1.00 89.00 120 SER A CA 1
ATOM 885 C C . SER A 1 120 ? -33.901 24.538 58.078 1.00 89.00 120 SER A C 1
ATOM 887 O O . SER A 1 120 ? -33.423 24.607 56.949 1.00 89.00 120 SER A O 1
ATOM 889 N N . SER A 1 121 ? -33.554 25.412 59.026 1.00 88.19 121 SER A N 1
ATOM 890 C CA . SER A 1 121 ? -32.556 26.461 58.823 1.00 88.19 121 SER A CA 1
ATOM 891 C C . SER A 1 121 ? -31.169 25.846 58.647 1.00 88.19 121 SER A C 1
ATOM 893 O O . SER A 1 121 ? -30.468 26.185 57.698 1.00 88.19 121 SER A O 1
ATOM 895 N N . THR A 1 122 ? -30.796 24.878 59.492 1.00 89.62 122 THR A N 1
ATOM 896 C CA . THR A 1 122 ? -29.529 24.143 59.368 1.00 89.62 122 THR A CA 1
ATOM 897 C C . THR A 1 122 ? -29.422 23.408 58.029 1.00 89.62 122 THR A C 1
ATOM 899 O O . THR A 1 122 ? -28.377 23.474 57.385 1.00 89.62 122 THR A O 1
ATOM 902 N N . GLU A 1 123 ? -30.502 22.773 57.568 1.00 89.25 123 GLU A N 1
ATOM 903 C CA . GLU A 1 123 ? -30.551 22.138 56.246 1.00 89.25 123 GLU A CA 1
ATOM 904 C C . GLU A 1 123 ? -30.388 23.162 55.111 1.00 89.25 123 GLU A C 1
ATOM 906 O O . GLU A 1 123 ? -29.576 22.962 54.209 1.00 89.25 123 GLU A O 1
ATOM 911 N N . ASN A 1 124 ? -31.072 24.308 55.191 1.00 89.56 124 ASN A N 1
ATOM 912 C CA . ASN A 1 124 ? -30.930 25.391 54.214 1.00 89.56 124 ASN A CA 1
ATOM 913 C C . ASN A 1 124 ? -29.503 25.958 54.153 1.00 89.56 124 ASN A C 1
ATOM 915 O O . ASN A 1 124 ? -29.027 26.292 53.067 1.00 89.56 124 ASN A O 1
ATOM 919 N N . PHE A 1 125 ? -28.802 26.053 55.287 1.00 90.69 125 PHE A N 1
ATOM 920 C CA . PHE A 1 125 ? -27.384 26.425 55.303 1.00 90.69 125 PHE A CA 1
ATOM 921 C C . PHE A 1 125 ? -26.520 25.379 54.587 1.00 90.69 125 PHE A C 1
ATOM 923 O O . PHE A 1 125 ? -25.710 25.753 53.743 1.00 90.69 125 PHE A O 1
ATOM 930 N N . GLY A 1 126 ? -26.749 24.085 54.835 1.00 91.56 126 GLY A N 1
ATOM 931 C CA . GLY A 1 126 ? -26.048 23.008 54.127 1.00 91.56 126 GLY A CA 1
ATOM 932 C C . GLY A 1 126 ? -26.292 23.026 52.612 1.00 91.56 126 GLY A C 1
ATOM 933 O O . GLY A 1 126 ? -25.353 22.907 51.827 1.00 91.56 126 GLY A O 1
ATOM 934 N N . LEU A 1 127 ? -27.538 23.256 52.185 1.00 93.38 127 LEU A N 1
ATOM 935 C CA . LEU A 1 127 ? -27.886 23.390 50.766 1.00 93.38 127 LEU A CA 1
ATOM 936 C C . LEU A 1 127 ? -27.238 24.619 50.120 1.00 93.38 127 LEU A C 1
ATOM 938 O O . LEU A 1 127 ? -26.817 24.560 48.964 1.00 93.38 127 LEU A O 1
ATOM 942 N N . LYS A 1 128 ? -27.141 25.732 50.852 1.00 94.69 128 LYS A N 1
ATOM 943 C CA . LYS A 1 128 ? -26.475 26.948 50.376 1.00 94.69 128 LYS A CA 1
ATOM 944 C C . LYS A 1 128 ? -24.975 26.727 50.171 1.00 94.69 128 LYS A C 1
ATOM 946 O O . LYS A 1 128 ? -24.448 27.170 49.150 1.00 94.69 128 LYS A O 1
ATOM 951 N N . ASP A 1 129 ? -24.317 26.027 51.090 1.00 94.25 129 ASP A N 1
ATOM 952 C CA . ASP A 1 129 ? -22.896 25.691 50.975 1.00 94.25 129 ASP A CA 1
ATOM 953 C C . ASP A 1 129 ? -22.637 24.753 49.787 1.00 94.25 129 ASP A C 1
ATOM 955 O O . ASP A 1 129 ? -21.726 25.002 48.991 1.00 94.25 129 ASP A O 1
ATOM 959 N N . GLU A 1 130 ? -23.477 23.731 49.589 1.00 94.69 130 GLU A N 1
ATOM 960 C CA . GLU A 1 130 ? -23.341 22.829 48.438 1.00 94.69 130 GLU A CA 1
ATOM 961 C C . GLU A 1 130 ? -23.621 23.560 47.114 1.00 94.69 130 GLU A C 1
ATOM 963 O O . GLU A 1 130 ? -22.884 23.391 46.143 1.00 94.69 130 GLU A O 1
ATOM 968 N N . LEU A 1 131 ? -24.615 24.455 47.070 1.00 95.50 131 LEU A N 1
ATOM 969 C CA . LEU A 1 131 ? -24.869 25.301 45.900 1.00 95.50 131 LEU A CA 1
ATOM 970 C C . LEU A 1 131 ? -23.666 26.198 45.584 1.00 95.50 131 LEU A C 1
ATOM 972 O O . LEU A 1 131 ? -23.279 26.340 44.422 1.00 95.50 131 LEU A O 1
ATOM 976 N N . GLN A 1 132 ? -23.058 26.798 46.609 1.00 96.25 132 GLN A N 1
ATOM 977 C CA . GLN A 1 132 ? -21.872 27.625 46.438 1.00 96.25 132 GLN A CA 1
ATOM 978 C C . GLN A 1 132 ? -20.707 26.794 45.894 1.00 96.25 132 GLN A C 1
ATOM 980 O O . GLN A 1 132 ? -20.039 27.232 44.956 1.00 96.25 132 GLN A O 1
ATOM 985 N N . LYS A 1 133 ? -20.495 25.581 46.403 1.00 96.75 133 LYS A N 1
ATOM 986 C CA . LYS A 1 133 ? -19.474 24.652 45.906 1.00 96.75 133 LYS A CA 1
ATOM 987 C C . LYS A 1 133 ? -19.698 24.274 44.437 1.00 96.75 133 LYS A C 1
ATOM 989 O O . LYS A 1 133 ? -18.771 24.400 43.639 1.00 96.75 133 LYS A O 1
ATOM 994 N N . VAL A 1 134 ? -20.930 23.930 44.055 1.00 95.88 134 VAL A N 1
ATOM 995 C CA . VAL A 1 134 ? -21.295 23.625 42.658 1.00 95.88 134 VAL A CA 1
ATOM 996 C C . VAL A 1 134 ? -21.057 24.826 41.737 1.00 95.88 134 VAL A C 1
ATOM 998 O O . VAL A 1 134 ? -20.595 24.662 40.608 1.00 95.88 134 VAL A O 1
ATOM 1001 N N . LEU A 1 135 ? -21.325 26.053 42.194 1.00 95.88 135 LEU A N 1
ATOM 1002 C CA . LEU A 1 135 ? -21.042 27.259 41.409 1.00 95.88 135 LEU A CA 1
ATOM 1003 C C . LEU A 1 135 ? -19.541 27.475 41.180 1.00 95.88 135 LEU A C 1
ATOM 1005 O O . LEU A 1 135 ? -19.152 27.844 40.070 1.00 95.88 135 LEU A O 1
ATOM 1009 N N . HIS A 1 136 ? -18.704 27.222 42.189 1.00 96.25 136 HIS A N 1
ATOM 1010 C CA . HIS A 1 136 ? -17.248 27.310 42.042 1.00 96.25 136 HIS A CA 1
ATOM 1011 C C . HIS A 1 136 ? -16.724 26.242 41.077 1.00 96.25 136 HIS A C 1
ATOM 1013 O O . HIS A 1 136 ? -15.927 26.554 40.194 1.00 96.25 136 HIS A O 1
ATOM 1019 N N . GLU A 1 137 ? -17.217 25.007 41.184 1.00 96.56 137 GLU A N 1
ATOM 1020 C CA . GLU A 1 137 ? -16.859 23.922 40.266 1.00 96.56 137 GLU A CA 1
ATOM 1021 C C . GLU A 1 137 ? -17.292 24.232 38.826 1.00 96.56 137 GLU A C 1
ATOM 1023 O O . GLU A 1 137 ? -16.503 24.103 37.892 1.00 96.56 137 GLU A O 1
ATOM 1028 N N . LYS A 1 138 ? -18.508 24.757 38.633 1.00 96.50 138 LYS A N 1
ATOM 1029 C CA . LYS A 1 138 ? -18.988 25.204 37.318 1.00 96.50 138 LYS A CA 1
ATOM 1030 C C . LYS A 1 138 ? -18.105 26.306 36.724 1.00 96.50 138 LYS A C 1
ATOM 1032 O O . LYS A 1 138 ? -17.845 26.289 35.521 1.00 96.50 138 LYS A O 1
ATOM 1037 N N . ALA A 1 139 ? -17.658 27.264 37.537 1.00 96.75 139 ALA A N 1
ATOM 1038 C CA . ALA A 1 139 ? -16.755 28.320 37.087 1.00 96.75 139 ALA A CA 1
ATOM 1039 C C . ALA A 1 139 ? -15.384 27.756 36.675 1.00 96.75 139 ALA A C 1
ATOM 1041 O O . ALA A 1 139 ? -14.875 28.115 35.612 1.00 96.75 139 ALA A O 1
ATOM 1042 N N . ALA A 1 140 ? -14.834 26.821 37.458 1.00 96.75 140 ALA A N 1
ATOM 1043 C CA . ALA A 1 140 ? -13.581 26.139 37.140 1.00 96.75 140 ALA A CA 1
ATOM 1044 C C . ALA A 1 140 ? -13.680 25.337 35.831 1.00 96.75 140 ALA A C 1
ATOM 1046 O O . ALA A 1 140 ? -12.822 25.472 34.959 1.00 96.75 140 ALA A O 1
ATOM 1047 N N . LEU A 1 141 ? -14.767 24.585 35.635 1.00 96.62 141 LEU A N 1
ATOM 1048 C CA . LEU A 1 141 ? -15.004 23.823 34.405 1.00 96.62 141 LEU A CA 1
ATOM 1049 C C . LEU A 1 141 ? -15.170 24.725 33.175 1.00 96.62 141 LEU A C 1
ATOM 1051 O O . LEU A 1 141 ? -14.689 24.391 32.093 1.00 96.62 141 LEU A O 1
ATOM 1055 N N . LEU A 1 142 ? -15.826 25.883 33.314 1.00 96.31 142 LEU A N 1
ATOM 1056 C CA . LEU A 1 142 ? -15.925 26.863 32.226 1.00 96.31 142 LEU A CA 1
ATOM 1057 C C . LEU A 1 142 ? -14.557 27.444 31.857 1.00 96.31 142 LEU A C 1
ATOM 1059 O O . LEU A 1 142 ? -14.255 27.595 30.673 1.00 96.31 142 LEU A O 1
ATOM 1063 N N . GLN A 1 143 ? -13.723 27.742 32.852 1.00 96.75 143 GLN A N 1
ATOM 1064 C CA . GLN A 1 143 ? -12.361 28.209 32.620 1.00 96.75 143 GLN A CA 1
ATOM 1065 C C . GLN A 1 143 ? -11.517 27.138 31.915 1.00 96.75 143 GLN A C 1
ATOM 1067 O O . GLN A 1 143 ? -10.840 27.440 30.933 1.00 96.75 143 GLN A O 1
ATOM 1072 N N . GLU A 1 144 ? -11.595 25.886 32.366 1.00 96.50 144 GLU A N 1
ATOM 1073 C CA . GLU A 1 144 ? -10.875 24.761 31.767 1.00 96.50 144 GLU A CA 1
ATOM 1074 C C . GLU A 1 144 ? -11.337 24.494 30.327 1.00 96.50 144 GLU A C 1
ATOM 1076 O O . GLU A 1 144 ? -10.511 24.299 29.433 1.00 96.50 144 GLU A O 1
ATOM 1081 N N . LYS A 1 145 ? -12.649 24.559 30.068 1.00 97.62 145 LYS A N 1
ATOM 1082 C CA . LYS A 1 145 ? -13.211 24.466 28.716 1.00 97.62 145 LYS A CA 1
ATOM 1083 C C . LYS A 1 145 ? -12.643 25.557 27.804 1.00 97.62 145 LYS A C 1
ATOM 1085 O O . LYS A 1 145 ? -12.178 25.243 26.712 1.00 97.62 145 LYS A O 1
ATOM 1090 N N . ASN A 1 146 ? -12.636 26.812 28.256 1.00 97.56 146 ASN A N 1
ATOM 1091 C CA . ASN A 1 146 ? -12.091 27.926 27.478 1.00 97.56 146 ASN A CA 1
ATOM 1092 C C . ASN A 1 146 ? -10.583 27.761 27.220 1.00 97.56 146 ASN A C 1
ATOM 1094 O O . ASN A 1 146 ? -10.120 28.060 26.120 1.00 97.56 146 ASN A O 1
ATOM 1098 N N . SER A 1 147 ? -9.828 27.242 28.197 1.00 97.88 147 SER A N 1
ATOM 1099 C CA . SER A 1 147 ? -8.403 26.919 28.026 1.00 97.88 147 SER A CA 1
ATOM 1100 C C . SER A 1 147 ? -8.201 25.870 26.933 1.00 97.88 147 SER A C 1
ATOM 1102 O O . SER A 1 147 ? -7.429 26.091 26.002 1.00 97.88 147 SER A O 1
ATOM 1104 N N . ARG A 1 148 ? -8.961 24.767 26.978 1.00 96.06 148 ARG A N 1
ATOM 1105 C CA . ARG A 1 148 ? -8.883 23.703 25.966 1.00 96.06 148 ARG A CA 1
ATOM 1106 C C . ARG A 1 148 ? -9.285 24.175 24.573 1.00 96.06 148 ARG A C 1
ATOM 1108 O O . ARG A 1 148 ? -8.657 23.788 23.592 1.00 96.06 148 ARG A O 1
ATOM 1115 N N . GLU A 1 149 ? -10.316 25.010 24.460 1.00 97.19 149 GLU A N 1
ATOM 1116 C CA . GLU A 1 149 ? -10.706 25.596 23.172 1.00 97.19 149 GLU A CA 1
ATOM 1117 C C . GLU A 1 149 ? -9.594 26.487 22.597 1.00 97.19 149 GLU A C 1
ATOM 1119 O O . GLU A 1 149 ? -9.338 26.459 21.392 1.00 97.19 149 GLU A O 1
ATOM 1124 N N . GLN A 1 150 ? -8.893 27.243 23.446 1.00 97.50 150 GLN A N 1
ATOM 1125 C CA . GLN A 1 150 ? -7.772 28.081 23.025 1.00 97.50 150 GLN A CA 1
ATOM 1126 C C . GLN A 1 150 ? -6.541 27.259 22.610 1.00 97.50 150 GLN A C 1
ATOM 1128 O O . GLN A 1 150 ? -5.906 27.566 21.595 1.00 97.50 150 GLN A O 1
ATOM 1133 N N . GLU A 1 151 ? -6.226 26.192 23.344 1.00 97.56 151 GLU A N 1
ATOM 1134 C CA . GLU A 1 151 ? -5.184 25.226 22.972 1.00 97.56 151 GLU A CA 1
ATOM 1135 C C . GLU A 1 151 ? -5.502 24.578 21.622 1.00 97.56 151 GLU A C 1
ATOM 1137 O O . GLU A 1 151 ? -4.652 24.539 20.735 1.00 97.56 151 GLU A O 1
ATOM 1142 N N . MET A 1 152 ? -6.753 24.160 21.413 1.00 97.06 152 MET A N 1
ATOM 1143 C 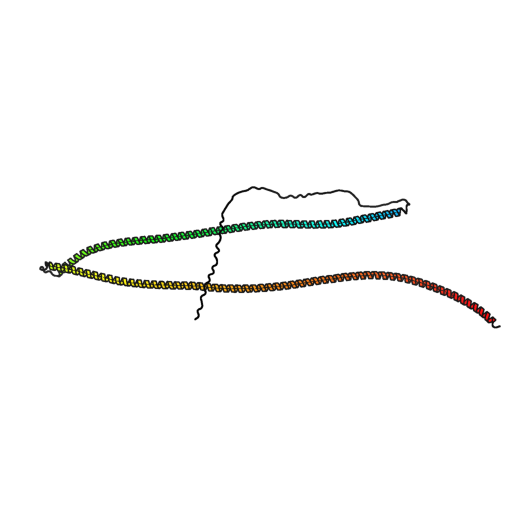CA . MET A 1 152 ? -7.191 23.564 20.153 1.00 97.06 152 MET A CA 1
ATOM 1144 C C . MET A 1 152 ? -7.040 24.529 18.971 1.00 97.06 152 MET A C 1
ATOM 1146 O O . MET A 1 152 ? -6.546 24.129 17.918 1.00 97.06 152 MET A O 1
ATOM 1150 N N . ARG A 1 153 ? -7.402 25.809 19.137 1.00 97.75 153 ARG A N 1
ATOM 1151 C CA . ARG A 1 153 ? -7.184 26.834 18.098 1.00 97.75 153 ARG A CA 1
ATOM 1152 C C . ARG A 1 153 ? -5.702 27.019 17.775 1.00 97.75 153 ARG A C 1
ATOM 1154 O O . ARG A 1 153 ? -5.356 27.167 16.608 1.00 97.75 153 ARG A O 1
ATOM 1161 N N . THR A 1 154 ? -4.843 26.987 18.791 1.00 97.19 154 THR A N 1
ATOM 1162 C CA . THR A 1 154 ? -3.386 27.098 18.618 1.00 97.19 154 THR A CA 1
ATOM 1163 C C . THR A 1 154 ? -2.824 25.896 17.860 1.00 97.19 154 THR A C 1
ATOM 1165 O O . THR A 1 154 ? -2.098 26.066 16.889 1.00 97.19 154 THR A O 1
ATOM 1168 N N . ILE A 1 155 ? -3.225 24.677 18.227 1.00 97.50 155 ILE A N 1
ATOM 1169 C CA . ILE A 1 155 ? -2.784 23.454 17.539 1.00 97.50 155 ILE A CA 1
ATOM 1170 C C . ILE A 1 155 ? -3.225 23.460 16.070 1.00 97.50 155 ILE A C 1
ATOM 1172 O O . ILE A 1 155 ? -2.459 23.079 15.185 1.00 97.50 155 ILE A O 1
ATOM 1176 N N . MET A 1 156 ? -4.454 23.902 15.789 1.00 95.94 156 MET A N 1
ATOM 1177 C CA . MET A 1 156 ? -4.956 23.989 14.417 1.00 95.94 156 MET A CA 1
ATOM 1178 C C . MET A 1 156 ? -4.172 25.005 13.581 1.00 95.94 156 MET A C 1
ATOM 1180 O O . MET A 1 156 ? -3.770 24.677 12.466 1.00 95.94 156 MET A O 1
ATOM 1184 N N . SER A 1 157 ? -3.881 26.191 14.123 1.00 96.56 157 SER A N 1
ATOM 1185 C CA . SER A 1 157 ? -3.104 27.204 13.400 1.00 96.56 157 SER A CA 1
ATOM 1186 C C . SER A 1 157 ? -1.647 26.780 13.179 1.00 96.56 157 SER A C 1
ATOM 1188 O O . SER A 1 157 ? -1.087 27.020 12.109 1.00 96.56 157 SER A O 1
ATOM 1190 N N . GLU A 1 158 ? -1.034 26.078 14.135 1.00 96.38 158 GLU A N 1
ATOM 1191 C CA . GLU A 1 158 ? 0.300 25.495 13.966 1.00 96.38 158 GLU A CA 1
ATOM 1192 C C . GLU A 1 158 ? 0.323 24.404 12.895 1.00 96.38 158 GLU A C 1
ATOM 1194 O O . GLU A 1 158 ? 1.257 24.349 12.090 1.00 96.38 158 GLU A O 1
ATOM 1199 N N . ARG A 1 159 ? -0.716 23.564 12.843 1.00 96.19 159 ARG A N 1
ATOM 1200 C CA . ARG A 1 159 ? -0.858 22.533 11.814 1.00 96.19 159 ARG A CA 1
ATOM 1201 C C . ARG A 1 159 ? -1.012 23.145 10.423 1.00 96.19 159 ARG A C 1
ATOM 1203 O O . ARG A 1 159 ? -0.353 22.693 9.489 1.00 96.19 159 ARG A O 1
ATOM 1210 N N . GLU A 1 160 ? -1.842 24.174 10.279 1.00 96.62 160 GLU A N 1
ATOM 1211 C CA . GLU A 1 160 ? -1.998 24.915 9.020 1.00 96.62 160 GLU A CA 1
ATOM 1212 C C . GLU A 1 160 ? -0.682 25.573 8.591 1.00 96.62 160 GLU A C 1
ATOM 1214 O O . GLU A 1 160 ? -0.273 25.449 7.435 1.00 96.62 160 GLU A O 1
ATOM 1219 N N . ARG A 1 161 ? 0.043 26.187 9.535 1.00 97.31 161 ARG A N 1
ATOM 1220 C CA . ARG A 1 161 ? 1.366 26.771 9.283 1.00 97.31 161 ARG A CA 1
ATOM 1221 C C . ARG A 1 161 ? 2.371 25.722 8.795 1.00 97.31 161 ARG A C 1
ATOM 1223 O O . ARG A 1 161 ? 3.085 25.977 7.829 1.00 97.31 161 ARG A O 1
ATOM 1230 N N . ALA A 1 162 ? 2.416 24.548 9.427 1.00 95.25 162 ALA A N 1
ATOM 1231 C CA . ALA A 1 162 ? 3.306 23.458 9.026 1.00 95.25 162 ALA A CA 1
ATOM 1232 C C . ALA A 1 162 ? 2.961 22.901 7.632 1.00 95.25 162 ALA A C 1
ATOM 1234 O O . ALA A 1 162 ? 3.860 22.575 6.850 1.00 95.25 162 ALA A O 1
ATOM 1235 N N . HIS A 1 163 ? 1.670 22.825 7.292 1.00 96.56 163 HIS A N 1
ATOM 1236 C CA . HIS A 1 163 ? 1.233 22.443 5.949 1.00 96.56 163 HIS A CA 1
ATOM 1237 C C . HIS A 1 163 ? 1.673 23.463 4.894 1.00 96.56 163 HIS A C 1
ATOM 1239 O O . HIS A 1 163 ? 2.275 23.063 3.898 1.00 96.56 163 HIS A O 1
ATOM 1245 N N . ALA A 1 164 ? 1.460 24.759 5.136 1.00 97.00 164 ALA A N 1
ATOM 1246 C CA . ALA A 1 164 ? 1.884 25.817 4.218 1.00 97.00 164 ALA A CA 1
ATOM 1247 C C . ALA A 1 164 ? 3.410 25.835 4.017 1.00 97.00 164 ALA A C 1
ATOM 1249 O O . ALA A 1 164 ? 3.898 25.965 2.897 1.00 97.00 164 ALA A O 1
ATOM 1250 N N . GLU A 1 165 ? 4.180 25.647 5.090 1.00 96.31 165 GLU A N 1
ATOM 1251 C CA . GLU A 1 165 ? 5.641 25.558 5.029 1.00 96.31 165 GLU A CA 1
ATOM 1252 C C . GLU A 1 165 ? 6.099 24.358 4.180 1.00 96.31 165 GLU A C 1
ATOM 1254 O O . GLU A 1 165 ? 6.935 24.501 3.285 1.00 96.31 165 GLU A O 1
ATOM 1259 N N . THR A 1 166 ? 5.485 23.189 4.387 1.00 95.94 166 THR A N 1
ATOM 1260 C CA . THR A 1 166 ? 5.763 21.980 3.593 1.00 95.94 166 THR A CA 1
ATOM 1261 C C . THR A 1 166 ? 5.451 22.190 2.110 1.00 95.94 166 THR A C 1
ATOM 1263 O O . THR A 1 166 ? 6.232 21.781 1.249 1.00 95.94 166 THR A O 1
ATOM 1266 N N . GLU A 1 167 ? 4.338 22.853 1.798 1.00 96.94 167 GLU A N 1
ATOM 1267 C CA . GLU A 1 167 ? 3.935 23.160 0.425 1.00 96.94 167 GLU A CA 1
ATOM 1268 C C . GLU A 1 167 ? 4.930 24.109 -0.261 1.00 96.94 167 GLU A C 1
ATOM 1270 O O . GLU A 1 167 ? 5.346 23.860 -1.394 1.00 96.94 167 GLU A O 1
ATOM 1275 N N . VAL A 1 168 ? 5.403 25.145 0.439 1.00 96.69 168 VAL A N 1
ATOM 1276 C CA . VAL A 1 168 ? 6.438 26.057 -0.075 1.00 96.69 168 VAL A CA 1
ATOM 1277 C C . VAL A 1 168 ? 7.741 25.311 -0.370 1.00 96.69 168 VAL A C 1
ATOM 1279 O O . VAL A 1 168 ? 8.344 25.528 -1.427 1.00 96.69 168 VAL A O 1
ATOM 1282 N N . TYR A 1 169 ? 8.172 24.404 0.511 1.00 96.12 169 TYR A N 1
ATOM 1283 C CA . TYR A 1 169 ? 9.365 23.587 0.273 1.00 96.12 169 TYR A CA 1
ATOM 1284 C C . TYR A 1 169 ? 9.191 22.630 -0.909 1.00 96.12 169 TYR A C 1
ATOM 1286 O O . TYR A 1 169 ? 10.102 22.504 -1.732 1.00 96.12 169 TYR A O 1
ATOM 1294 N N . ALA A 1 170 ? 8.028 21.987 -1.033 1.00 96.00 170 ALA A N 1
ATOM 1295 C CA . ALA A 1 170 ? 7.722 21.099 -2.150 1.00 96.00 170 ALA A CA 1
ATOM 1296 C C . ALA A 1 170 ? 7.727 21.856 -3.488 1.00 96.00 170 ALA A C 1
ATOM 1298 O O . ALA A 1 170 ? 8.389 21.425 -4.436 1.00 96.00 170 ALA A O 1
ATOM 1299 N N . ASN A 1 171 ? 7.077 23.021 -3.536 1.00 96.94 171 ASN A N 1
ATOM 1300 C CA . ASN A 1 171 ? 7.040 23.883 -4.715 1.00 96.94 171 ASN A CA 1
ATOM 1301 C C . ASN A 1 171 ? 8.437 24.391 -5.086 1.00 96.94 171 ASN A C 1
ATOM 1303 O O . AS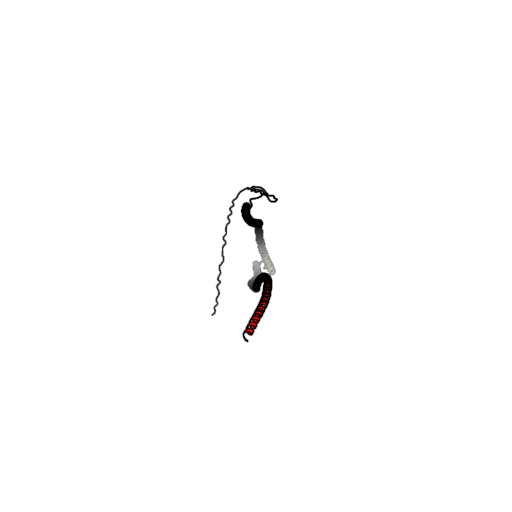N A 1 171 ? 8.836 24.304 -6.247 1.00 96.94 171 ASN A O 1
ATOM 1307 N N . SER A 1 172 ? 9.224 24.834 -4.100 1.00 96.75 172 SER A N 1
ATOM 1308 C CA . SER A 1 172 ? 10.609 25.270 -4.317 1.00 96.75 172 SER A CA 1
ATOM 1309 C C . SER A 1 172 ? 11.468 24.136 -4.880 1.00 96.75 172 SER A C 1
ATOM 1311 O O . SER A 1 172 ? 12.178 24.325 -5.865 1.00 96.75 172 SER A O 1
ATOM 1313 N N . ARG A 1 173 ? 11.367 22.927 -4.309 1.00 97.88 173 ARG A N 1
ATOM 1314 C CA . ARG A 1 173 ? 12.087 21.740 -4.793 1.00 97.88 173 ARG A CA 1
ATOM 1315 C C . ARG A 1 173 ? 11.693 21.383 -6.225 1.00 97.88 173 ARG A C 1
ATOM 1317 O O . ARG A 1 173 ? 12.571 21.090 -7.031 1.00 97.88 173 ARG A O 1
ATOM 1324 N N . SER A 1 174 ? 10.398 21.410 -6.539 1.00 97.56 174 SER A N 1
ATOM 1325 C CA . SER A 1 174 ? 9.902 21.143 -7.892 1.00 97.56 174 SER A CA 1
ATOM 1326 C C . SER A 1 174 ? 10.447 22.157 -8.895 1.00 97.56 174 SER A C 1
ATOM 1328 O O . SER A 1 174 ? 10.938 21.770 -9.954 1.00 97.56 174 SER A O 1
ATOM 1330 N N . TRP A 1 175 ? 10.424 23.444 -8.543 1.00 98.12 175 TRP A N 1
ATOM 1331 C CA . TRP A 1 175 ? 10.958 24.512 -9.384 1.00 98.12 175 TRP A CA 1
ATOM 1332 C C . TRP A 1 175 ? 12.461 24.342 -9.643 1.00 98.12 175 TRP A C 1
ATOM 1334 O O . TRP A 1 175 ? 12.891 24.379 -10.792 1.00 98.12 175 TRP A O 1
ATOM 1344 N N . PHE A 1 176 ? 13.258 24.055 -8.606 1.00 97.88 176 PHE A N 1
ATOM 1345 C CA . PHE A 1 176 ? 14.696 23.809 -8.770 1.00 97.88 176 PHE A CA 1
ATOM 1346 C C . PHE A 1 176 ? 14.991 22.620 -9.690 1.00 97.88 176 PHE A C 1
ATOM 1348 O O . PHE A 1 176 ? 15.879 22.705 -10.535 1.00 97.88 176 PHE A O 1
ATOM 1355 N N . LEU A 1 177 ? 14.254 21.516 -9.548 1.00 97.62 177 LEU A N 1
ATOM 1356 C CA . LEU A 1 177 ? 14.430 20.346 -10.413 1.00 97.62 177 LEU A CA 1
ATOM 1357 C C . LEU A 1 177 ? 14.051 20.650 -11.866 1.00 97.62 177 LEU A C 1
ATOM 1359 O O . LEU A 1 177 ? 14.743 20.210 -12.783 1.00 97.62 177 LEU A O 1
ATOM 1363 N N . GLN A 1 178 ? 12.989 21.428 -12.077 1.00 97.69 178 GLN A N 1
ATOM 1364 C CA . GLN A 1 178 ? 12.593 21.874 -13.408 1.00 97.69 178 GLN A CA 1
ATOM 1365 C C . GLN A 1 178 ? 13.663 22.767 -14.047 1.00 97.69 178 GLN A C 1
ATOM 1367 O O . GLN A 1 178 ? 13.984 22.587 -15.220 1.00 97.69 178 GLN A O 1
ATOM 1372 N N . GLU A 1 179 ? 14.248 23.689 -13.282 1.00 97.56 179 GLU A N 1
ATOM 1373 C CA . GLU A 1 179 ? 15.315 24.571 -13.759 1.00 97.56 179 GLU A CA 1
ATOM 1374 C C . GLU A 1 179 ? 16.572 23.775 -14.145 1.00 97.56 179 GLU A C 1
ATOM 1376 O O . GLU A 1 179 ? 17.154 24.008 -15.205 1.00 97.56 179 GLU A O 1
ATOM 1381 N N . ILE A 1 180 ? 16.965 22.780 -13.337 1.00 96.69 180 ILE A N 1
ATOM 1382 C CA . ILE A 1 180 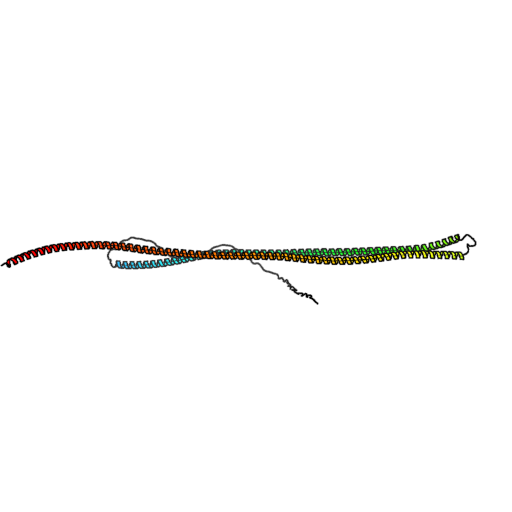? 18.077 21.872 -13.669 1.00 96.69 180 ILE A CA 1
ATOM 1383 C C . ILE A 1 180 ? 17.796 21.153 -14.992 1.00 96.69 180 ILE A C 1
ATOM 1385 O O . ILE A 1 180 ? 18.625 21.203 -15.900 1.00 96.69 180 ILE A O 1
ATOM 1389 N N . ALA A 1 181 ? 16.604 20.572 -15.147 1.00 96.50 181 ALA A N 1
ATOM 1390 C CA . ALA A 1 181 ? 16.229 19.869 -16.371 1.00 96.50 181 ALA A CA 1
ATOM 1391 C C . ALA A 1 181 ? 16.247 20.786 -17.609 1.00 96.50 181 ALA A C 1
ATOM 1393 O O . ALA A 1 181 ? 16.715 20.388 -18.676 1.00 96.50 181 ALA A O 1
ATOM 1394 N N . GLN A 1 182 ? 15.783 22.035 -17.483 1.00 97.19 182 GLN A N 1
ATOM 1395 C CA . GLN A 1 182 ? 15.838 23.009 -18.578 1.00 97.19 182 GLN A CA 1
ATOM 1396 C C . GLN A 1 182 ? 17.278 23.366 -18.965 1.00 97.19 182 GLN A C 1
ATOM 1398 O O . GLN A 1 182 ? 17.593 23.459 -20.155 1.00 97.19 182 GLN A O 1
ATOM 1403 N N . ARG A 1 183 ? 18.167 23.543 -17.981 1.00 96.50 183 ARG A N 1
ATOM 1404 C CA . ARG A 1 183 ? 19.585 23.829 -18.237 1.00 96.50 183 ARG A CA 1
ATOM 1405 C C . ARG A 1 183 ? 20.293 22.655 -18.898 1.00 96.50 183 ARG A C 1
ATOM 1407 O O . ARG A 1 183 ? 21.044 22.881 -19.843 1.00 96.50 183 ARG A O 1
ATOM 1414 N N . ASP A 1 184 ? 20.030 21.433 -18.450 1.00 96.38 184 ASP A N 1
ATOM 1415 C CA . ASP A 1 184 ? 20.620 20.227 -19.032 1.00 96.38 184 ASP A CA 1
ATOM 1416 C C . ASP A 1 184 ? 20.193 20.049 -20.492 1.00 96.38 184 ASP A C 1
ATOM 1418 O O . ASP A 1 184 ? 21.041 19.828 -21.360 1.00 96.38 184 ASP A O 1
ATOM 1422 N N . ASN A 1 185 ? 18.908 20.265 -20.790 1.00 96.19 185 ASN A N 1
ATOM 1423 C CA . ASN A 1 185 ? 18.401 20.248 -22.161 1.00 96.19 185 ASN A CA 1
ATOM 1424 C C . ASN A 1 185 ? 19.092 21.300 -23.038 1.00 96.19 185 ASN A C 1
ATOM 1426 O O . ASN A 1 185 ? 19.555 20.983 -24.132 1.00 96.19 185 ASN A O 1
ATOM 1430 N N . LYS A 1 186 ? 19.235 22.535 -22.542 1.00 97.31 186 LYS A N 1
ATOM 1431 C CA . LYS A 1 186 ? 19.919 23.609 -23.276 1.00 97.31 186 LYS A CA 1
ATOM 1432 C C . LYS A 1 186 ? 21.398 23.297 -23.521 1.00 97.31 186 LYS A C 1
ATOM 1434 O O . LYS A 1 186 ? 21.922 23.580 -24.595 1.00 97.31 186 LYS A O 1
ATOM 1439 N N . CYS A 1 187 ? 22.085 22.712 -22.541 1.00 95.75 187 CYS A N 1
ATOM 1440 C CA . CYS A 1 187 ? 23.473 22.277 -22.695 1.00 95.75 187 CYS A CA 1
ATOM 1441 C C . CYS A 1 187 ? 23.608 21.165 -23.744 1.00 95.75 187 CYS A C 1
ATOM 1443 O O . CYS A 1 187 ? 24.545 21.193 -24.542 1.00 95.75 187 CYS A O 1
ATOM 1445 N N . ALA A 1 188 ? 22.681 20.204 -23.761 1.00 95.31 188 ALA A N 1
ATOM 1446 C CA . ALA A 1 188 ? 22.660 19.140 -24.758 1.00 95.31 188 ALA A CA 1
ATOM 1447 C C . ALA A 1 188 ? 22.436 19.694 -26.174 1.00 95.31 188 ALA A C 1
ATOM 1449 O O . ALA A 1 188 ? 23.154 19.314 -27.097 1.00 95.31 188 ALA A O 1
ATOM 1450 N N . GLU A 1 189 ? 21.502 20.632 -26.330 1.00 95.62 189 GLU A N 1
ATOM 1451 C CA . GLU A 1 189 ? 21.207 21.283 -27.609 1.00 95.62 189 GLU A CA 1
ATOM 1452 C C . GLU A 1 189 ? 22.426 22.036 -28.164 1.00 95.62 189 GLU A C 1
ATOM 1454 O O . GLU A 1 189 ? 22.847 21.779 -29.292 1.00 95.62 189 GLU A O 1
ATOM 1459 N N . ILE A 1 190 ? 23.072 22.871 -27.339 1.00 96.19 190 ILE A N 1
ATOM 1460 C CA . ILE A 1 190 ? 24.290 23.602 -27.731 1.00 96.19 190 ILE A CA 1
ATOM 1461 C C . ILE A 1 190 ? 25.405 22.634 -28.142 1.00 96.19 190 ILE A C 1
ATOM 1463 O O . ILE A 1 190 ? 26.122 22.882 -29.111 1.00 96.19 190 ILE A O 1
ATOM 1467 N N . LYS A 1 191 ? 25.566 21.520 -27.421 1.00 96.06 191 LYS A N 1
ATOM 1468 C CA . LYS A 1 191 ? 26.601 20.530 -27.732 1.00 96.06 191 LYS A CA 1
ATOM 1469 C C . LYS A 1 191 ? 26.380 19.889 -29.104 1.00 96.06 191 LYS A C 1
ATOM 1471 O O . LYS A 1 191 ? 27.330 19.779 -29.875 1.00 96.06 191 LYS A O 1
ATOM 1476 N N . ILE A 1 192 ? 25.140 19.514 -29.419 1.00 95.06 192 ILE A N 1
ATOM 1477 C CA . ILE A 1 192 ? 24.781 18.947 -30.726 1.00 95.06 192 ILE A CA 1
ATOM 1478 C C . ILE A 1 192 ? 25.050 19.963 -31.842 1.00 95.06 192 ILE A C 1
ATOM 1480 O O . ILE A 1 192 ? 25.638 19.611 -32.865 1.00 95.06 192 ILE A O 1
ATOM 1484 N N . GLU A 1 193 ? 24.663 21.225 -31.645 1.00 94.62 193 GLU A N 1
ATOM 1485 C CA . GLU A 1 193 ? 24.886 22.283 -32.634 1.00 94.62 193 GLU A CA 1
ATOM 1486 C C . GLU A 1 193 ? 26.383 22.527 -32.885 1.00 94.62 193 GLU A C 1
ATOM 1488 O O . GLU A 1 193 ? 26.821 22.573 -34.037 1.00 94.62 193 GLU A O 1
ATOM 1493 N N . MET A 1 194 ? 27.195 22.580 -31.824 1.00 95.19 194 MET A N 1
ATOM 1494 C CA . MET A 1 194 ? 28.649 22.716 -31.939 1.00 95.19 194 MET A CA 1
ATOM 1495 C C . MET A 1 194 ? 29.292 21.545 -32.690 1.00 95.19 194 MET A C 1
ATOM 1497 O O . MET A 1 194 ? 30.129 21.762 -33.568 1.00 95.19 194 MET A O 1
ATOM 1501 N N . GLU A 1 195 ? 28.907 20.306 -32.375 1.00 94.56 195 GLU A N 1
ATOM 1502 C CA . GLU A 1 195 ? 29.422 19.115 -33.060 1.00 94.56 195 GLU A CA 1
ATOM 1503 C C . GLU A 1 195 ? 29.049 19.122 -34.551 1.00 94.56 195 GLU A C 1
ATOM 1505 O O . GLU A 1 195 ? 29.892 18.828 -35.408 1.00 94.56 195 GLU A O 1
ATOM 1510 N N . ALA A 1 196 ? 27.821 19.536 -34.879 1.00 94.25 196 ALA A N 1
ATOM 1511 C CA . ALA A 1 196 ? 27.371 19.695 -36.258 1.00 94.25 196 ALA A CA 1
ATOM 1512 C C . ALA A 1 196 ? 28.170 20.781 -37.004 1.00 94.25 196 ALA A C 1
ATOM 1514 O O . ALA A 1 196 ? 28.599 20.564 -38.141 1.00 94.25 196 ALA A O 1
ATOM 1515 N N . ASP A 1 197 ? 28.432 21.924 -36.370 1.00 95.44 197 ASP A N 1
ATOM 1516 C CA . ASP A 1 197 ? 29.239 23.006 -36.944 1.00 95.44 197 ASP A CA 1
ATOM 1517 C C . ASP A 1 197 ? 30.692 22.615 -37.185 1.00 95.44 197 ASP A C 1
ATOM 1519 O O . ASP A 1 197 ? 31.285 22.974 -38.209 1.00 95.44 197 ASP A O 1
ATOM 1523 N N . GLU A 1 198 ? 31.292 21.868 -36.265 1.00 95.50 198 GLU A N 1
ATOM 1524 C CA . GLU A 1 198 ? 32.632 21.348 -36.481 1.00 95.50 198 GLU A CA 1
ATOM 1525 C C . GLU A 1 198 ? 32.672 20.316 -37.611 1.00 95.50 198 GLU A C 1
ATOM 1527 O O . GLU A 1 198 ? 33.612 20.324 -38.411 1.00 95.50 198 GLU A O 1
ATOM 1532 N N . ALA A 1 199 ? 31.668 19.441 -37.713 1.00 94.25 199 ALA A N 1
ATOM 1533 C CA . ALA A 1 199 ? 31.561 18.492 -38.817 1.00 94.25 199 ALA A CA 1
ATOM 1534 C C . ALA A 1 199 ? 31.442 19.215 -40.170 1.00 94.25 199 ALA A C 1
ATOM 1536 O O . ALA A 1 199 ? 32.161 18.866 -41.111 1.00 94.25 199 ALA A O 1
ATOM 1537 N N . ARG A 1 200 ? 30.621 20.274 -40.248 1.00 95.44 200 ARG A N 1
ATOM 1538 C CA . ARG A 1 200 ? 30.513 21.136 -41.438 1.00 95.44 200 ARG A CA 1
ATOM 1539 C C . ARG A 1 200 ? 31.864 21.732 -41.831 1.00 95.44 200 ARG A C 1
ATOM 1541 O O . ARG A 1 200 ? 32.308 21.538 -42.962 1.00 95.44 200 ARG A O 1
ATOM 1548 N N . ARG A 1 201 ? 32.569 22.362 -40.885 1.00 95.56 201 ARG A N 1
ATOM 1549 C 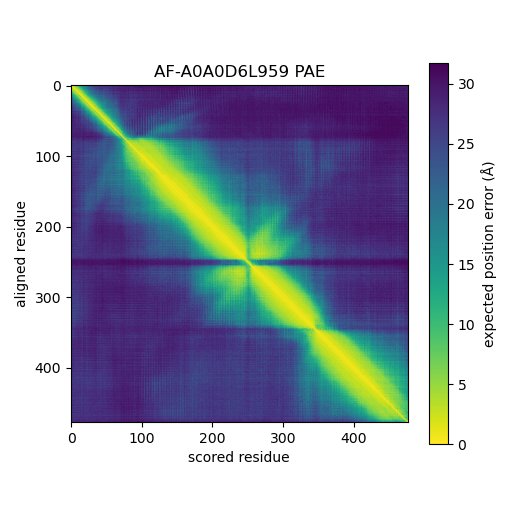CA . ARG A 1 201 ? 33.898 22.952 -41.135 1.00 95.56 201 ARG A CA 1
ATOM 1550 C C . ARG A 1 201 ? 34.929 21.923 -41.610 1.00 95.56 201 ARG A C 1
ATOM 1552 O O . ARG A 1 201 ? 35.730 22.222 -42.496 1.00 95.56 201 ARG A O 1
ATOM 1559 N N . ARG A 1 202 ? 34.918 20.704 -41.056 1.00 95.50 202 ARG A N 1
ATOM 1560 C CA . ARG A 1 202 ? 35.816 19.617 -41.496 1.00 95.50 202 ARG A CA 1
ATOM 1561 C C . ARG A 1 202 ? 35.536 19.199 -42.942 1.00 95.50 202 ARG A C 1
ATOM 1563 O O . ARG A 1 202 ? 36.480 19.040 -43.714 1.00 95.50 202 ARG A O 1
ATOM 1570 N N . LEU A 1 203 ? 34.263 19.060 -43.317 1.00 94.06 203 LEU A N 1
ATOM 1571 C CA . LEU A 1 203 ? 33.868 18.700 -44.683 1.00 94.06 203 LEU A CA 1
ATOM 1572 C C . LEU A 1 203 ? 34.245 19.781 -45.701 1.00 94.06 203 LEU A C 1
ATOM 1574 O O . LEU A 1 203 ? 34.775 19.458 -46.764 1.00 94.06 203 LEU A O 1
ATOM 1578 N N . GLU A 1 204 ? 34.028 21.053 -45.371 1.00 94.94 204 GLU A N 1
ATOM 1579 C CA . GLU A 1 204 ? 34.425 22.175 -46.230 1.00 94.94 204 GLU A CA 1
ATOM 1580 C C . GLU A 1 204 ? 35.940 22.202 -46.458 1.00 94.94 204 GLU A C 1
ATOM 1582 O O . GLU A 1 204 ? 36.394 22.284 -47.600 1.00 94.94 204 GLU A O 1
ATOM 1587 N N . SER A 1 205 ? 36.731 22.022 -45.397 1.00 95.38 205 SER A N 1
ATOM 1588 C CA . SER A 1 205 ? 38.192 21.962 -45.502 1.00 95.38 205 SER A CA 1
ATOM 1589 C C . SER A 1 205 ? 38.673 20.795 -46.378 1.00 95.38 205 SER A C 1
ATOM 1591 O O . SER A 1 205 ? 39.547 20.979 -47.230 1.00 95.38 205 SER A O 1
ATOM 1593 N N . ALA A 1 206 ? 38.072 19.608 -46.229 1.00 95.69 206 ALA A N 1
ATOM 1594 C CA . ALA A 1 206 ? 38.394 18.441 -47.050 1.00 95.69 206 ALA A CA 1
ATOM 1595 C C . ALA A 1 206 ? 38.031 18.653 -48.532 1.00 95.69 206 ALA A C 1
ATOM 1597 O O . ALA A 1 206 ? 38.810 18.315 -49.429 1.00 95.69 206 ALA A O 1
ATOM 1598 N N . ARG A 1 207 ? 36.876 19.269 -48.812 1.00 95.94 207 ARG A N 1
ATOM 1599 C CA . ARG A 1 207 ? 36.470 19.642 -50.175 1.00 95.94 207 ARG A CA 1
ATOM 1600 C C . ARG A 1 207 ? 37.465 20.617 -50.810 1.00 95.94 207 ARG A C 1
ATOM 1602 O O . ARG A 1 207 ? 37.851 20.452 -51.966 1.00 95.94 207 ARG A O 1
ATOM 1609 N N . ASP A 1 208 ? 37.912 21.621 -50.066 1.00 96.12 208 ASP A N 1
ATOM 1610 C CA . ASP A 1 208 ? 38.843 22.624 -50.589 1.00 96.12 208 ASP A CA 1
ATOM 1611 C C . ASP A 1 208 ? 40.258 22.053 -50.788 1.00 96.12 208 ASP A C 1
ATOM 1613 O O . ASP A 1 208 ? 40.981 22.466 -51.698 1.00 96.12 208 ASP A O 1
ATOM 1617 N N . ALA A 1 209 ? 40.670 21.080 -49.970 1.00 95.06 209 ALA A N 1
ATOM 1618 C CA . ALA A 1 209 ? 41.908 20.327 -50.172 1.00 95.06 209 ALA A CA 1
ATOM 1619 C C . ALA A 1 209 ? 41.851 19.472 -51.449 1.00 95.06 209 ALA A C 1
ATOM 1621 O O . ALA A 1 209 ? 42.690 19.640 -52.334 1.00 95.06 209 ALA A O 1
ATOM 1622 N N . THR A 1 210 ? 40.814 18.644 -51.595 1.00 94.69 210 THR A N 1
ATOM 1623 C CA . THR A 1 210 ? 40.630 17.779 -52.777 1.00 94.69 210 THR A CA 1
ATOM 1624 C C . THR A 1 210 ? 40.508 18.581 -54.073 1.00 94.69 210 THR A C 1
ATOM 1626 O O . THR A 1 210 ? 41.075 18.203 -55.096 1.00 94.69 210 THR A O 1
ATOM 1629 N N . THR A 1 211 ? 39.846 19.740 -54.035 1.00 95.88 211 THR A N 1
ATOM 1630 C CA . THR A 1 211 ? 39.750 20.642 -55.195 1.00 95.88 211 THR A CA 1
ATOM 1631 C C . THR A 1 211 ? 41.125 21.166 -55.623 1.00 95.88 211 THR A C 1
ATOM 1633 O O . THR A 1 211 ? 41.422 21.217 -56.819 1.00 95.88 211 THR A O 1
ATOM 1636 N N . ARG A 1 212 ? 41.993 21.524 -54.665 1.00 96.31 212 ARG A N 1
ATOM 1637 C CA . ARG A 1 212 ? 43.367 21.972 -54.951 1.00 96.31 212 ARG A CA 1
ATOM 1638 C C . ARG A 1 212 ? 44.239 20.847 -55.503 1.00 96.31 212 ARG A C 1
ATOM 1640 O O . ARG A 1 212 ? 44.941 21.068 -56.486 1.00 96.31 212 ARG A O 1
ATOM 1647 N N . GLU A 1 213 ? 44.170 19.653 -54.921 1.00 95.25 213 GLU A N 1
ATOM 1648 C CA . GLU A 1 213 ? 44.901 18.474 -55.411 1.00 95.25 213 GLU A CA 1
ATOM 1649 C C . GLU A 1 213 ? 44.477 18.095 -56.835 1.00 95.25 213 GLU A C 1
ATOM 1651 O O . GLU A 1 213 ? 45.313 17.830 -57.700 1.00 95.25 213 GLU A O 1
ATOM 1656 N N . LEU A 1 214 ? 43.178 18.151 -57.126 1.00 94.25 214 LEU A N 1
ATOM 1657 C CA . LEU A 1 214 ? 42.644 17.897 -58.460 1.00 94.25 214 LEU A CA 1
ATOM 1658 C C . LEU A 1 214 ? 43.116 18.950 -59.479 1.00 94.25 214 LEU A C 1
ATOM 1660 O O . LEU A 1 214 ? 43.468 18.607 -60.608 1.00 94.25 214 LEU A O 1
ATOM 1664 N N . ALA A 1 215 ? 43.169 20.230 -59.103 1.00 95.69 215 ALA A N 1
ATOM 1665 C CA . ALA A 1 215 ? 43.713 21.274 -59.973 1.00 95.69 215 ALA A CA 1
ATOM 1666 C C . ALA A 1 215 ? 45.213 21.066 -60.253 1.00 95.69 215 ALA A C 1
ATOM 1668 O O . ALA A 1 215 ? 45.652 21.189 -61.398 1.00 95.69 215 ALA A O 1
ATOM 1669 N N . PHE A 1 216 ? 45.982 20.703 -59.223 1.00 96.06 216 PHE A N 1
ATOM 1670 C CA . PHE A 1 216 ? 47.407 20.408 -59.345 1.00 96.06 216 PHE A CA 1
ATOM 1671 C C . PHE A 1 216 ? 47.665 19.210 -60.269 1.00 96.06 216 PHE A C 1
ATOM 1673 O O . PHE A 1 216 ? 48.417 19.330 -61.235 1.00 96.06 216 PHE A O 1
ATOM 1680 N N . THR A 1 217 ? 46.987 18.085 -60.034 1.00 94.81 217 THR A N 1
ATOM 1681 C CA . THR A 1 217 ? 47.143 16.863 -60.842 1.00 94.81 217 THR A CA 1
ATOM 1682 C C . THR A 1 217 ? 46.762 17.078 -62.307 1.00 94.81 217 THR A C 1
ATOM 1684 O O . THR A 1 217 ? 47.446 16.569 -63.193 1.00 94.81 217 THR A O 1
ATOM 1687 N N . ARG A 1 218 ? 45.733 17.890 -62.599 1.00 94.62 218 ARG A N 1
ATOM 1688 C CA . ARG A 1 218 ? 45.397 18.289 -63.980 1.00 94.62 218 ARG A CA 1
ATOM 1689 C C . ARG A 1 218 ? 46.533 19.056 -64.654 1.00 94.62 218 ARG A C 1
ATOM 1691 O O . ARG A 1 218 ? 46.921 18.708 -65.768 1.00 94.62 218 ARG A O 1
ATOM 1698 N N . ALA A 1 219 ? 47.084 20.065 -63.981 1.00 95.19 219 ALA A N 1
ATOM 1699 C CA . ALA A 1 219 ? 48.186 20.857 -64.524 1.00 95.19 219 ALA A CA 1
ATOM 1700 C C . ALA A 1 219 ? 49.449 20.006 -64.751 1.00 95.19 219 ALA A C 1
ATOM 1702 O O . ALA A 1 219 ? 50.156 20.177 -65.750 1.00 95.19 219 ALA A O 1
ATOM 1703 N N . GLU A 1 220 ? 49.724 19.066 -63.844 1.00 95.00 220 GLU A N 1
ATOM 1704 C CA . GLU A 1 220 ? 50.855 18.151 -63.965 1.00 95.00 220 GLU A CA 1
ATOM 1705 C C . GLU A 1 220 ? 50.670 17.168 -65.132 1.00 95.00 220 GLU A C 1
ATOM 1707 O O . GLU A 1 220 ? 51.584 16.986 -65.940 1.00 95.00 220 GLU A O 1
ATOM 1712 N N . LEU A 1 221 ? 49.466 16.614 -65.302 1.00 94.00 221 LEU A N 1
ATOM 1713 C CA . LEU A 1 221 ? 49.127 15.737 -66.423 1.00 94.00 221 LEU A CA 1
ATOM 1714 C C . LEU A 1 221 ? 49.305 16.439 -67.777 1.00 94.00 221 LEU A C 1
ATOM 1716 O O . LEU A 1 221 ? 49.917 15.876 -68.685 1.00 94.00 221 LEU A O 1
ATOM 1720 N N . GLU A 1 222 ? 48.834 17.681 -67.917 1.00 94.12 222 GLU A N 1
ATOM 1721 C CA . GLU A 1 222 ? 49.023 18.469 -69.144 1.00 94.12 222 GLU A CA 1
ATOM 1722 C C . GLU A 1 222 ? 50.506 18.700 -69.463 1.00 94.12 222 GLU A C 1
ATOM 1724 O O . GLU A 1 222 ? 50.913 18.710 -70.631 1.00 94.12 222 GLU A O 1
ATOM 1729 N N . LYS A 1 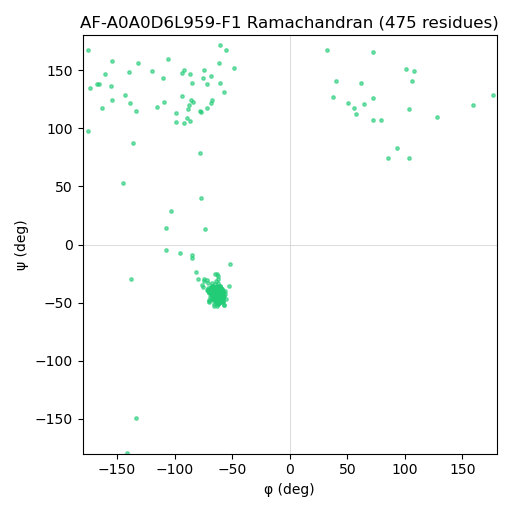223 ? 51.338 18.886 -68.431 1.00 95.56 223 LYS A N 1
ATOM 1730 C CA . LYS A 1 223 ? 52.790 18.995 -68.595 1.00 95.56 223 LYS A CA 1
ATOM 1731 C C . LYS A 1 223 ? 53.384 17.681 -69.096 1.00 95.56 223 LYS A C 1
ATOM 1733 O O . LYS A 1 223 ? 54.071 17.701 -70.119 1.00 95.56 223 LYS A O 1
ATOM 1738 N N . TYR A 1 224 ? 53.074 16.560 -68.446 1.00 93.69 224 TYR A N 1
ATOM 1739 C CA . TYR A 1 224 ? 53.552 15.246 -68.877 1.00 93.69 224 TYR A CA 1
ATOM 1740 C C . TYR A 1 224 ? 53.108 14.903 -70.301 1.00 93.69 224 TYR A C 1
ATOM 1742 O O . TYR A 1 224 ? 53.908 14.382 -71.072 1.00 93.69 224 TYR A O 1
ATOM 1750 N N . GLN A 1 225 ? 51.884 15.254 -70.706 1.00 92.44 225 GLN A N 1
ATOM 1751 C CA . GLN A 1 225 ? 51.412 15.056 -72.082 1.00 92.44 225 GLN A CA 1
ATOM 1752 C C . GLN A 1 225 ? 52.250 15.836 -73.105 1.00 92.44 225 GLN A C 1
ATOM 1754 O O . GLN A 1 225 ? 52.627 15.291 -74.148 1.00 92.44 225 GLN A O 1
ATOM 1759 N N . ARG A 1 226 ? 52.581 17.101 -72.808 1.00 93.25 226 ARG A N 1
ATOM 1760 C CA . ARG A 1 226 ? 53.448 17.931 -73.661 1.00 93.25 226 ARG A CA 1
ATOM 1761 C C . ARG A 1 226 ? 54.860 17.360 -73.766 1.00 93.25 226 ARG A C 1
ATOM 1763 O O . ARG A 1 226 ? 55.413 17.313 -74.866 1.00 93.25 226 ARG A O 1
ATOM 1770 N N . ASP A 1 227 ? 55.435 16.926 -72.651 1.00 94.00 227 ASP A N 1
ATOM 1771 C CA . ASP A 1 227 ? 56.790 16.372 -72.620 1.00 94.00 227 ASP A CA 1
ATOM 1772 C C . ASP A 1 227 ? 56.849 14.999 -73.304 1.00 94.00 227 ASP A C 1
ATOM 1774 O O . ASP A 1 227 ? 57.720 14.768 -74.145 1.00 94.00 227 ASP A O 1
ATOM 1778 N N . HIS A 1 228 ? 55.856 14.137 -73.077 1.00 90.44 228 HIS A N 1
ATOM 1779 C CA . HIS A 1 228 ? 55.709 12.863 -73.778 1.00 90.44 228 HIS A CA 1
ATOM 1780 C C . HIS A 1 228 ? 55.608 13.053 -75.298 1.00 90.44 228 HIS A C 1
ATOM 1782 O O . HIS A 1 228 ? 56.239 12.317 -76.052 1.00 90.44 228 HIS A O 1
ATOM 1788 N N . ALA A 1 229 ? 54.877 14.064 -75.783 1.00 89.38 229 ALA A N 1
ATOM 1789 C CA . ALA A 1 229 ? 54.802 14.351 -77.218 1.00 89.38 229 ALA A CA 1
ATOM 1790 C C . ALA A 1 229 ? 56.168 14.734 -77.824 1.00 89.38 229 ALA A C 1
ATOM 1792 O O . ALA A 1 229 ? 56.461 14.357 -78.961 1.00 89.38 229 ALA A O 1
ATOM 1793 N N . LYS A 1 230 ? 57.019 15.453 -77.078 1.00 92.75 230 LYS A N 1
ATOM 1794 C CA . LYS A 1 230 ? 58.386 15.794 -77.510 1.00 92.75 230 LYS A CA 1
ATOM 1795 C C . LYS A 1 230 ? 59.297 14.568 -77.519 1.00 92.75 230 LYS A C 1
ATOM 1797 O O . LYS A 1 230 ? 59.944 14.315 -78.532 1.00 92.75 230 LYS A O 1
ATOM 1802 N N . VAL A 1 231 ? 59.310 13.798 -76.428 1.00 91.88 231 VAL A N 1
ATOM 1803 C CA . VAL A 1 231 ? 60.115 12.570 -76.316 1.00 91.88 231 VAL A CA 1
ATOM 1804 C C . VAL A 1 231 ? 59.688 11.562 -77.376 1.00 91.88 231 VAL A C 1
ATOM 1806 O O . VAL A 1 231 ? 60.534 10.994 -78.054 1.00 91.88 231 VAL A O 1
ATOM 1809 N N . SER A 1 232 ? 58.383 11.403 -77.607 1.00 88.19 232 SER A N 1
ATOM 1810 C CA . SER A 1 232 ? 57.862 10.522 -78.651 1.00 88.19 232 SER A CA 1
ATOM 1811 C C . SER A 1 232 ? 58.449 10.876 -80.018 1.00 88.19 232 SER A C 1
ATOM 1813 O O . SER A 1 232 ? 58.964 9.974 -80.672 1.00 88.19 232 SER A O 1
ATOM 1815 N N . LYS A 1 233 ? 58.484 12.164 -80.406 1.00 89.50 233 LYS A N 1
ATOM 1816 C CA . LYS A 1 233 ? 59.133 12.630 -81.650 1.00 89.50 233 LYS A CA 1
ATOM 1817 C C . LYS A 1 233 ? 60.621 12.268 -81.709 1.00 89.50 233 LYS A C 1
ATOM 1819 O O . LYS A 1 233 ? 61.084 11.785 -82.739 1.00 89.50 233 LYS A O 1
ATOM 1824 N N . GLN A 1 234 ? 61.353 12.470 -80.612 1.00 92.00 234 GLN A N 1
ATOM 1825 C CA . GLN A 1 234 ? 62.775 12.119 -80.522 1.00 92.00 234 GLN A CA 1
ATOM 1826 C C . GLN A 1 234 ? 63.002 10.614 -80.682 1.00 92.00 234 GLN A C 1
ATOM 1828 O O . GLN A 1 234 ? 63.883 10.214 -81.434 1.00 92.00 234 GLN A O 1
ATOM 1833 N N . VAL A 1 235 ? 62.176 9.777 -80.046 1.00 89.62 235 VAL A N 1
ATOM 1834 C CA . VAL A 1 235 ? 62.256 8.317 -80.180 1.00 89.62 235 VAL A CA 1
ATOM 1835 C C . VAL A 1 235 ? 61.963 7.880 -81.617 1.00 89.62 235 VAL A C 1
ATOM 1837 O O . VAL A 1 235 ? 62.659 7.003 -82.114 1.00 89.62 235 VAL A O 1
ATOM 1840 N N . GLN A 1 236 ? 60.989 8.479 -82.324 1.00 86.94 236 GLN A N 1
ATOM 1841 C CA . GLN A 1 236 ? 60.769 8.127 -83.744 1.00 86.94 236 GLN A CA 1
ATOM 1842 C C . GLN A 1 236 ? 61.988 8.480 -84.600 1.00 86.94 236 GLN A C 1
ATOM 1844 O O . GLN A 1 236 ? 62.374 7.688 -85.454 1.00 86.94 236 GLN A O 1
ATOM 1849 N N . HIS A 1 237 ? 62.608 9.639 -84.358 1.00 88.06 237 HIS A N 1
ATOM 1850 C CA . HIS A 1 237 ? 63.818 10.038 -85.073 1.00 88.06 237 HIS A CA 1
ATOM 1851 C C . HIS A 1 237 ? 64.998 9.107 -84.772 1.00 88.06 237 HIS A C 1
ATOM 1853 O O . HIS A 1 237 ? 65.672 8.670 -85.698 1.00 88.06 237 HIS A O 1
ATOM 1859 N N . LEU A 1 238 ? 65.207 8.742 -83.504 1.00 90.00 238 LEU A N 1
ATOM 1860 C CA . LEU A 1 238 ? 66.266 7.813 -83.113 1.00 90.00 238 LEU A CA 1
ATOM 1861 C C . LEU A 1 238 ? 66.062 6.428 -83.733 1.00 90.00 238 LEU A C 1
ATOM 1863 O O . LEU A 1 238 ? 66.996 5.882 -84.304 1.00 90.00 238 LEU A O 1
ATOM 1867 N N . LEU A 1 239 ? 64.843 5.881 -83.677 1.00 87.50 239 LEU A N 1
ATOM 1868 C CA . LEU A 1 239 ? 64.526 4.611 -84.335 1.00 87.50 239 LEU A CA 1
ATOM 1869 C C . LEU A 1 239 ? 64.761 4.684 -85.844 1.00 87.50 239 LEU A C 1
ATOM 1871 O O . LEU A 1 239 ? 65.224 3.713 -86.427 1.00 87.50 239 LEU A O 1
ATOM 1875 N N . PHE A 1 240 ? 64.455 5.823 -86.469 1.00 86.88 240 PHE A N 1
ATOM 1876 C CA . PHE A 1 240 ? 64.720 6.034 -87.887 1.00 86.88 240 PHE A CA 1
ATOM 1877 C C . PHE A 1 240 ? 66.218 6.025 -88.198 1.00 86.88 240 PHE A C 1
ATOM 1879 O O . PHE A 1 240 ? 66.622 5.315 -89.112 1.00 86.88 240 PHE A O 1
ATOM 1886 N N . VAL A 1 241 ? 67.037 6.747 -87.426 1.00 86.62 241 VAL A N 1
ATOM 1887 C CA . VAL A 1 241 ? 68.502 6.749 -87.583 1.00 86.62 241 VAL A CA 1
ATOM 1888 C C . VAL A 1 241 ? 69.070 5.348 -87.356 1.00 86.62 241 VAL A C 1
ATOM 1890 O O . VAL A 1 241 ? 69.767 4.843 -88.226 1.00 86.62 241 VAL A O 1
ATOM 1893 N N . MET A 1 242 ? 68.693 4.677 -86.263 1.00 85.00 242 MET A N 1
ATOM 1894 C CA . MET A 1 242 ? 69.149 3.315 -85.957 1.00 85.00 242 MET A CA 1
ATOM 1895 C C . MET A 1 242 ? 68.768 2.310 -87.048 1.00 85.00 242 MET A C 1
ATOM 1897 O O . MET A 1 242 ? 69.556 1.441 -87.402 1.00 85.00 242 MET A O 1
ATOM 1901 N N . GLU A 1 243 ? 67.548 2.392 -87.579 1.00 83.69 243 GLU A N 1
ATOM 1902 C CA . GLU A 1 243 ? 67.083 1.487 -88.630 1.00 83.69 243 GLU A CA 1
ATOM 1903 C C . GLU A 1 243 ? 67.714 1.819 -89.991 1.00 83.69 243 GLU A C 1
ATOM 1905 O O . GLU A 1 243 ? 67.954 0.900 -90.773 1.00 83.69 243 GLU A O 1
ATOM 1910 N N . LYS A 1 244 ? 68.030 3.097 -90.258 1.00 80.00 244 LYS A N 1
ATOM 1911 C CA . LYS A 1 244 ? 68.829 3.523 -91.418 1.00 80.00 244 LYS A CA 1
ATOM 1912 C C . LYS A 1 244 ? 70.251 2.958 -91.322 1.00 80.00 244 LYS A C 1
ATOM 1914 O O . LYS A 1 244 ? 70.695 2.304 -92.257 1.00 80.00 244 LYS A O 1
ATOM 1919 N N . GLU A 1 245 ? 70.912 3.115 -90.174 1.00 80.19 245 GLU A N 1
ATOM 1920 C CA . GLU A 1 245 ? 72.240 2.549 -89.887 1.00 80.19 245 GLU A CA 1
ATOM 1921 C C . GLU A 1 245 ? 72.243 1.014 -89.999 1.00 80.19 245 GLU A C 1
ATOM 1923 O O . GLU A 1 245 ? 73.133 0.430 -90.613 1.00 80.19 245 GLU A O 1
ATOM 1928 N N . ARG A 1 246 ? 71.205 0.337 -89.484 1.00 80.62 246 ARG A N 1
ATOM 1929 C CA . ARG A 1 246 ? 71.061 -1.129 -89.566 1.00 80.62 246 ARG A CA 1
ATOM 1930 C C . ARG A 1 246 ? 70.927 -1.646 -91.006 1.00 80.62 246 ARG A C 1
ATOM 1932 O O . ARG A 1 246 ? 71.201 -2.822 -91.249 1.00 80.62 246 ARG A O 1
ATOM 1939 N N . ARG A 1 247 ? 70.452 -0.822 -91.947 1.00 73.38 247 ARG A N 1
ATOM 1940 C CA . ARG A 1 247 ? 70.204 -1.218 -93.345 1.00 73.38 247 ARG A CA 1
ATOM 1941 C C . ARG A 1 247 ? 71.438 -1.140 -94.257 1.00 73.38 247 ARG A C 1
ATOM 1943 O O . ARG A 1 247 ? 71.371 -1.733 -95.329 1.00 73.38 247 ARG A O 1
ATOM 1950 N N . GLY A 1 248 ? 72.556 -0.562 -93.805 1.00 62.47 248 GLY A N 1
ATOM 1951 C CA . GLY A 1 248 ? 73.882 -0.737 -94.420 1.00 62.47 248 GLY A CA 1
ATOM 1952 C C . GLY A 1 248 ? 74.451 0.464 -95.193 1.00 62.47 248 GLY A C 1
ATOM 1953 O O . GLY A 1 248 ? 73.721 1.251 -95.788 1.00 62.47 248 GLY A O 1
ATOM 1954 N N . GLU A 1 249 ? 75.786 0.544 -95.163 1.00 53.59 249 GLU A N 1
ATOM 1955 C CA . GLU A 1 249 ? 76.725 1.588 -95.622 1.00 53.59 249 GLU A CA 1
ATOM 1956 C C . GLU A 1 249 ? 76.957 1.634 -97.156 1.00 53.59 249 GLU A C 1
ATOM 1958 O O . GLU A 1 249 ? 78.087 1.814 -97.605 1.00 53.59 249 GLU A O 1
ATOM 1963 N N . ASP A 1 250 ? 75.925 1.452 -97.987 1.00 52.75 250 ASP A N 1
ATOM 1964 C CA . ASP A 1 250 ? 76.059 1.681 -99.438 1.00 52.75 250 ASP A CA 1
ATOM 1965 C C . ASP A 1 250 ? 75.789 3.165 -99.754 1.00 52.75 250 ASP A C 1
ATOM 1967 O O . ASP A 1 250 ? 74.636 3.605 -99.762 1.00 52.75 250 ASP A O 1
ATOM 1971 N N . GLU A 1 251 ? 76.843 3.932 -100.070 1.00 53.12 251 GLU A N 1
ATOM 1972 C CA . GLU A 1 251 ? 76.795 5.366 -100.451 1.00 53.12 251 GLU A CA 1
ATOM 1973 C C . GLU A 1 251 ? 75.788 5.673 -101.588 1.00 53.12 251 GLU A C 1
ATOM 1975 O O . GLU A 1 251 ? 75.376 6.813 -101.778 1.00 53.12 251 GLU A O 1
ATOM 1980 N N . ALA A 1 252 ? 75.334 4.660 -102.339 1.00 53.06 252 ALA A N 1
ATOM 1981 C CA . ALA A 1 252 ? 74.347 4.797 -103.413 1.00 53.06 252 ALA A CA 1
ATOM 1982 C C . ALA A 1 252 ? 72.871 4.768 -102.951 1.00 53.06 252 ALA A C 1
ATOM 1984 O O . ALA A 1 252 ? 71.984 5.077 -103.747 1.00 53.06 252 ALA A O 1
ATOM 1985 N N . MET A 1 253 ? 72.590 4.397 -101.695 1.00 52.22 253 MET A N 1
ATOM 1986 C CA . MET A 1 253 ? 71.235 4.346 -101.115 1.00 52.22 253 MET A CA 1
ATOM 1987 C C . MET A 1 253 ? 70.965 5.476 -100.108 1.00 52.22 253 MET A C 1
ATOM 1989 O O . MET A 1 253 ? 69.832 5.619 -99.643 1.00 52.22 253 MET A O 1
ATOM 1993 N N . GLU A 1 254 ? 71.966 6.304 -99.778 1.00 55.22 254 GLU A N 1
ATOM 1994 C CA . GLU A 1 254 ? 71.830 7.356 -98.758 1.00 55.22 254 GLU A CA 1
ATOM 1995 C C . GLU A 1 254 ? 70.774 8.425 -99.097 1.00 55.22 254 GLU A C 1
ATOM 1997 O O . GLU A 1 254 ? 70.141 8.947 -98.169 1.00 55.22 254 GLU A O 1
ATOM 2002 N N . ASP A 1 255 ? 70.512 8.653 -100.391 1.00 60.16 255 ASP A N 1
ATOM 2003 C CA . ASP A 1 255 ? 69.656 9.727 -100.923 1.00 60.16 255 ASP A CA 1
ATOM 2004 C C . ASP A 1 255 ? 68.293 9.259 -101.485 1.00 60.16 255 ASP A C 1
ATOM 2006 O O . ASP A 1 255 ? 67.595 10.022 -102.157 1.00 60.16 255 ASP A O 1
ATOM 2010 N N . ASN A 1 256 ? 67.841 8.026 -101.206 1.00 73.38 256 ASN A N 1
ATOM 2011 C CA . ASN A 1 256 ? 66.488 7.602 -101.604 1.00 73.38 256 ASN A CA 1
ATOM 2012 C C . ASN A 1 256 ? 65.417 8.182 -100.654 1.00 73.38 256 ASN A C 1
ATOM 2014 O O . ASN A 1 256 ? 64.917 7.508 -99.746 1.00 73.38 256 ASN A O 1
ATOM 2018 N N . GLU A 1 257 ? 65.069 9.458 -100.849 1.00 76.81 257 GLU A N 1
ATOM 2019 C CA . GLU A 1 257 ? 64.092 10.201 -100.035 1.00 76.81 257 GLU A CA 1
ATOM 2020 C C . GLU A 1 257 ? 62.742 9.478 -99.898 1.00 76.81 257 GLU A C 1
ATOM 2022 O O . GLU A 1 257 ? 62.134 9.504 -98.825 1.00 76.81 257 GLU A O 1
ATOM 2027 N N . GLU A 1 258 ? 62.281 8.780 -100.942 1.00 80.81 258 GLU A N 1
ATOM 2028 C CA . GLU A 1 258 ? 61.025 8.027 -100.893 1.00 80.81 258 GLU A CA 1
ATOM 2029 C C . GLU A 1 258 ? 61.092 6.839 -99.929 1.00 80.81 258 GLU A C 1
ATOM 2031 O O . GLU A 1 258 ? 60.136 6.576 -99.194 1.00 80.81 258 GLU A O 1
ATOM 2036 N N . GLU A 1 259 ? 62.205 6.108 -99.915 1.00 79.94 259 GLU A N 1
ATOM 2037 C CA . GLU A 1 259 ? 62.391 4.969 -99.018 1.00 79.94 259 GLU A CA 1
ATOM 2038 C C . GLU A 1 259 ? 62.586 5.430 -97.571 1.00 79.94 259 GLU A C 1
ATOM 2040 O O . GLU A 1 259 ? 61.968 4.868 -96.663 1.00 79.94 259 GLU A O 1
ATOM 2045 N N . ASN A 1 260 ? 63.321 6.525 -97.365 1.00 80.75 260 ASN A N 1
ATOM 2046 C CA . ASN A 1 260 ? 63.462 7.181 -96.065 1.00 80.75 260 ASN A CA 1
ATOM 2047 C C . ASN A 1 260 ? 62.103 7.668 -95.525 1.00 80.75 260 ASN A C 1
ATOM 2049 O O . ASN A 1 260 ? 61.754 7.408 -94.369 1.00 80.75 260 ASN A O 1
ATOM 2053 N N . ALA A 1 261 ? 61.276 8.298 -96.364 1.00 83.88 261 ALA A N 1
ATOM 2054 C CA . ALA A 1 261 ? 59.927 8.714 -95.986 1.00 83.88 261 ALA A CA 1
ATOM 2055 C C . ALA A 1 261 ? 59.014 7.515 -95.672 1.00 83.88 261 ALA A C 1
ATOM 2057 O O . ALA A 1 261 ? 58.237 7.562 -94.713 1.00 83.88 261 ALA A O 1
ATOM 2058 N N . ARG A 1 262 ? 59.101 6.415 -96.436 1.00 85.62 262 ARG A N 1
ATOM 2059 C CA . ARG A 1 262 ? 58.351 5.175 -96.153 1.00 85.62 262 ARG A CA 1
ATOM 2060 C C . ARG A 1 262 ? 58.792 4.540 -94.836 1.00 85.62 262 ARG A C 1
ATOM 2062 O O . ARG A 1 262 ? 57.934 4.121 -94.060 1.00 85.62 262 ARG A O 1
ATOM 2069 N N . LEU A 1 263 ? 60.094 4.508 -94.556 1.00 83.69 263 LEU A N 1
ATOM 2070 C CA . LEU A 1 263 ? 60.649 3.967 -93.319 1.00 83.69 263 LEU A CA 1
ATOM 2071 C C . LEU A 1 263 ? 60.200 4.775 -92.097 1.00 83.69 263 LEU A C 1
ATOM 2073 O O . LEU A 1 263 ? 59.685 4.200 -91.138 1.00 83.69 263 LEU A O 1
ATOM 2077 N N . PHE A 1 264 ? 60.311 6.104 -92.159 1.00 85.56 264 PHE A N 1
ATOM 2078 C CA . PHE A 1 264 ? 59.861 6.993 -91.087 1.00 85.56 264 PHE A CA 1
ATOM 2079 C C . PHE A 1 264 ? 58.353 6.851 -90.824 1.00 85.56 264 PHE A C 1
ATOM 2081 O O . PHE A 1 264 ? 57.923 6.740 -89.674 1.00 85.56 264 PHE A O 1
ATOM 2088 N N . ASN A 1 265 ? 57.540 6.768 -91.885 1.00 86.88 265 ASN A N 1
ATOM 2089 C CA . ASN A 1 265 ? 56.101 6.523 -91.764 1.00 86.88 265 ASN A CA 1
ATOM 2090 C C . ASN A 1 265 ? 55.784 5.146 -91.162 1.00 86.88 265 ASN A C 1
ATOM 2092 O O . ASN A 1 265 ? 54.877 5.045 -90.336 1.00 86.88 265 ASN A O 1
ATOM 2096 N N . ASN A 1 266 ? 56.525 4.095 -91.525 1.00 89.75 266 ASN A N 1
ATOM 2097 C CA . ASN A 1 266 ? 56.339 2.755 -90.965 1.00 89.75 266 ASN A CA 1
ATOM 2098 C C . ASN A 1 266 ? 56.686 2.725 -89.466 1.00 89.75 266 ASN A C 1
ATOM 2100 O O . ASN A 1 266 ? 55.892 2.251 -88.656 1.00 89.75 266 ASN A O 1
ATOM 2104 N N . ILE A 1 267 ? 57.801 3.346 -89.067 1.00 87.75 267 ILE A N 1
ATOM 2105 C CA . ILE A 1 267 ? 58.174 3.511 -87.653 1.00 87.75 267 ILE A CA 1
ATOM 2106 C C . ILE A 1 267 ? 57.077 4.265 -86.891 1.00 87.75 267 ILE A C 1
ATOM 2108 O O . ILE A 1 267 ? 56.646 3.821 -85.824 1.00 87.75 267 ILE A O 1
ATOM 2112 N N . ALA A 1 268 ? 56.558 5.360 -87.451 1.00 86.12 268 ALA A N 1
ATOM 2113 C CA . ALA A 1 268 ? 55.471 6.116 -86.837 1.00 86.12 268 ALA A CA 1
ATOM 2114 C C . ALA A 1 268 ? 54.177 5.287 -86.699 1.00 86.12 268 ALA A C 1
ATOM 2116 O O . ALA A 1 268 ? 53.493 5.378 -85.673 1.00 86.12 268 ALA A O 1
ATOM 2117 N N . GLN A 1 269 ? 53.841 4.463 -87.698 1.00 89.75 269 GLN A N 1
ATOM 2118 C CA . GLN A 1 269 ? 52.687 3.561 -87.661 1.00 89.75 269 GLN A CA 1
ATOM 2119 C C . GLN A 1 269 ? 52.865 2.437 -86.633 1.00 89.75 269 GLN A C 1
ATOM 2121 O O . GLN A 1 269 ? 51.962 2.230 -85.824 1.00 89.75 269 GLN A O 1
ATOM 2126 N N . LEU A 1 270 ? 54.019 1.768 -86.589 1.00 89.94 270 LEU A N 1
ATOM 2127 C CA . LEU A 1 270 ? 54.316 0.725 -85.601 1.00 89.94 270 LEU A CA 1
ATOM 2128 C C . LEU A 1 270 ? 54.291 1.276 -84.174 1.00 89.94 270 LEU A C 1
ATOM 2130 O O . LEU A 1 270 ? 53.659 0.690 -83.300 1.00 89.94 270 LEU A O 1
ATOM 2134 N N . GLN A 1 271 ? 54.868 2.454 -83.935 1.00 89.06 271 GLN A N 1
ATOM 2135 C CA . GLN A 1 271 ? 54.763 3.124 -82.637 1.00 89.06 271 GLN A CA 1
ATOM 2136 C C . GLN A 1 271 ? 53.325 3.519 -82.285 1.00 89.06 271 GLN A C 1
ATOM 2138 O O . GLN A 1 271 ? 52.964 3.582 -81.110 1.00 89.06 271 GLN A O 1
ATOM 2143 N N . LYS A 1 272 ? 52.487 3.841 -83.274 1.00 89.25 272 LYS A N 1
ATOM 2144 C CA . LYS A 1 272 ? 51.059 4.095 -83.047 1.00 89.25 272 LYS A CA 1
ATOM 2145 C C . LYS A 1 272 ? 50.321 2.802 -82.683 1.00 89.25 272 LYS A C 1
ATOM 2147 O O . LYS A 1 272 ? 49.486 2.837 -81.785 1.00 89.25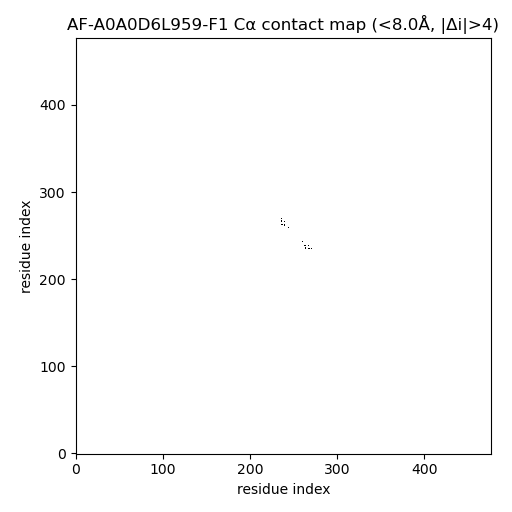 272 LYS A O 1
ATOM 2152 N N . ILE A 1 273 ? 50.640 1.686 -83.340 1.00 91.81 273 ILE A N 1
ATOM 2153 C CA . ILE A 1 273 ? 50.063 0.366 -83.051 1.00 91.81 273 ILE A CA 1
ATOM 2154 C C . ILE A 1 273 ? 50.500 -0.125 -81.668 1.00 91.81 273 ILE A C 1
ATOM 2156 O O . ILE A 1 273 ? 49.638 -0.495 -80.882 1.00 91.81 273 ILE A O 1
ATOM 2160 N N . ASN A 1 274 ? 51.787 -0.048 -81.321 1.00 91.69 274 ASN A N 1
ATOM 2161 C CA . ASN A 1 274 ? 52.273 -0.444 -79.995 1.00 91.69 274 ASN A CA 1
ATOM 2162 C C . ASN A 1 274 ? 51.616 0.379 -78.882 1.00 91.69 274 ASN A C 1
ATOM 2164 O O . ASN A 1 274 ? 51.102 -0.203 -77.937 1.00 91.69 274 ASN A O 1
ATOM 2168 N N . ARG A 1 275 ? 51.502 1.707 -79.044 1.00 87.75 275 ARG A N 1
ATOM 2169 C CA . ARG A 1 275 ? 50.757 2.555 -78.092 1.00 87.75 275 ARG A CA 1
ATOM 2170 C C . ARG A 1 275 ? 49.292 2.153 -77.966 1.00 87.75 275 ARG A C 1
ATOM 2172 O O . ARG A 1 275 ? 48.723 2.209 -76.881 1.00 87.75 275 ARG A O 1
ATOM 2179 N N . ARG A 1 276 ? 48.662 1.770 -79.079 1.00 91.88 276 ARG A N 1
ATOM 2180 C CA . ARG A 1 276 ? 47.286 1.275 -79.066 1.00 91.88 276 ARG A CA 1
ATOM 2181 C C . ARG A 1 276 ? 47.187 -0.050 -78.308 1.00 91.88 276 ARG A C 1
ATOM 2183 O O . ARG A 1 276 ? 46.298 -0.167 -77.480 1.00 91.88 276 ARG A O 1
ATOM 2190 N N . LEU A 1 277 ? 48.093 -0.997 -78.543 1.00 93.44 277 LEU A N 1
ATOM 2191 C CA . LEU A 1 277 ? 48.118 -2.285 -77.842 1.00 93.44 277 LEU A CA 1
ATOM 2192 C C . LEU A 1 277 ? 48.403 -2.122 -76.345 1.00 93.44 277 LEU A C 1
ATOM 2194 O O . LEU A 1 277 ? 47.746 -2.760 -75.533 1.00 93.44 277 LEU A O 1
ATOM 2198 N N . GLU A 1 278 ? 49.327 -1.239 -75.966 1.00 91.44 278 GLU A N 1
ATOM 2199 C CA . GLU A 1 278 ? 49.583 -0.885 -74.564 1.00 91.44 278 GLU A CA 1
ATOM 2200 C C . GLU A 1 278 ? 48.336 -0.273 -73.912 1.00 91.44 278 GLU A C 1
ATOM 2202 O O . GLU A 1 278 ? 47.955 -0.670 -72.813 1.00 91.44 278 GLU A O 1
ATOM 2207 N N . SER A 1 279 ? 47.649 0.638 -74.613 1.00 92.44 279 SER A N 1
ATOM 2208 C CA . SER A 1 279 ? 46.384 1.211 -74.145 1.00 92.44 279 SER A CA 1
ATOM 2209 C C . SER A 1 279 ? 45.278 0.160 -74.026 1.00 92.44 279 SER A C 1
ATOM 2211 O O . SER A 1 279 ? 44.524 0.195 -73.060 1.00 92.44 279 SER A O 1
ATOM 2213 N N . GLU A 1 280 ? 45.152 -0.757 -74.987 1.00 93.69 280 GLU A N 1
ATOM 2214 C CA . GLU A 1 280 ? 44.171 -1.848 -74.953 1.00 93.69 280 GLU A CA 1
ATOM 2215 C C . GLU A 1 280 ? 44.475 -2.829 -73.812 1.00 93.69 280 GLU A C 1
ATOM 2217 O O . GLU A 1 280 ? 43.554 -3.261 -73.120 1.00 93.69 280 GLU A O 1
ATOM 2222 N N . LEU A 1 281 ? 45.753 -3.121 -73.550 1.00 94.62 281 LEU A N 1
ATOM 2223 C CA . LEU A 1 281 ? 46.186 -3.941 -72.419 1.00 94.62 281 LEU A CA 1
ATOM 2224 C C . LEU A 1 281 ? 45.835 -3.281 -71.081 1.00 94.62 281 LEU A C 1
ATOM 2226 O O . LEU A 1 281 ? 45.348 -3.956 -70.176 1.00 94.62 281 LEU A O 1
ATOM 2230 N N . GLU A 1 282 ? 46.056 -1.975 -70.946 1.00 94.19 282 GLU A N 1
ATOM 2231 C CA . GLU A 1 282 ? 45.735 -1.249 -69.715 1.00 94.19 282 GLU A CA 1
ATOM 2232 C C . GLU A 1 282 ? 44.219 -1.128 -69.496 1.00 94.19 282 GLU A C 1
ATOM 2234 O O . GLU A 1 282 ? 43.724 -1.316 -68.383 1.00 94.19 282 GLU A O 1
ATOM 2239 N N . VAL A 1 283 ? 43.446 -0.925 -70.568 1.00 94.50 283 VAL A N 1
ATOM 2240 C CA . VAL A 1 283 ? 41.977 -1.004 -70.520 1.00 94.50 283 VAL A CA 1
ATOM 2241 C C . VAL A 1 283 ? 41.522 -2.408 -70.114 1.00 94.50 283 VAL A C 1
ATOM 2243 O O . VAL A 1 283 ? 40.623 -2.544 -69.290 1.00 94.50 283 VAL A O 1
ATOM 2246 N N . ALA A 1 284 ? 42.153 -3.465 -70.629 1.00 93.19 284 ALA A N 1
ATOM 2247 C CA . ALA A 1 284 ? 41.826 -4.834 -70.240 1.00 93.19 284 ALA A CA 1
ATOM 2248 C C . ALA A 1 284 ? 42.131 -5.104 -68.755 1.00 93.19 284 ALA A C 1
ATOM 2250 O O . ALA A 1 284 ? 41.309 -5.717 -68.073 1.00 93.19 284 ALA A O 1
ATOM 2251 N N . LYS A 1 285 ? 43.263 -4.614 -68.228 1.00 94.44 285 LYS A N 1
ATOM 2252 C CA . LYS A 1 285 ? 43.607 -4.724 -66.798 1.00 94.44 285 LYS A CA 1
ATOM 2253 C C . LYS A 1 285 ? 42.611 -3.985 -65.911 1.00 94.44 285 LYS A C 1
ATOM 2255 O O . LYS A 1 285 ? 42.030 -4.597 -65.020 1.00 94.44 285 LYS A O 1
ATOM 2260 N N . THR A 1 286 ? 42.362 -2.707 -66.191 1.00 93.94 286 THR A N 1
ATOM 2261 C CA . THR A 1 286 ? 41.404 -1.893 -65.424 1.00 93.94 286 THR A CA 1
ATOM 2262 C C . THR A 1 286 ? 39.985 -2.455 -65.517 1.00 93.94 286 THR A C 1
ATOM 2264 O O . THR A 1 286 ? 39.264 -2.488 -64.523 1.00 93.94 286 THR A O 1
ATOM 2267 N N . SER A 1 287 ? 39.587 -2.994 -66.674 1.00 94.75 287 SER A N 1
ATOM 2268 C CA . SER A 1 287 ? 38.319 -3.713 -66.825 1.00 94.75 287 SER A CA 1
ATOM 2269 C C . SER A 1 287 ? 38.269 -4.982 -65.971 1.00 94.75 287 SER A C 1
ATOM 2271 O O . SER A 1 287 ? 37.234 -5.254 -65.365 1.00 94.75 287 SER A O 1
ATOM 2273 N N . ALA A 1 288 ? 39.345 -5.770 -65.908 1.00 93.56 288 ALA A N 1
ATOM 2274 C CA . ALA A 1 288 ? 39.399 -6.964 -65.066 1.00 93.56 288 ALA A CA 1
ATOM 2275 C C . ALA A 1 288 ? 39.320 -6.603 -63.573 1.00 93.56 288 ALA A C 1
ATOM 2277 O O . ALA A 1 288 ? 38.553 -7.214 -62.828 1.00 93.56 288 ALA A O 1
ATOM 2278 N N . GLU A 1 289 ? 40.041 -5.566 -63.145 1.00 95.12 289 GLU A N 1
ATOM 2279 C CA . GLU A 1 289 ? 39.959 -5.023 -61.785 1.00 95.12 289 GLU A CA 1
ATOM 2280 C C . GLU A 1 289 ? 38.544 -4.536 -61.457 1.00 95.12 289 GLU A C 1
ATOM 2282 O O . GLU A 1 289 ? 38.020 -4.843 -60.386 1.00 95.12 289 GLU A O 1
ATOM 2287 N N . GLN A 1 290 ? 37.883 -3.857 -62.398 1.00 95.12 290 GLN A N 1
ATOM 2288 C CA . GLN A 1 290 ? 36.504 -3.405 -62.239 1.00 95.12 290 GLN A CA 1
ATOM 2289 C C . GLN A 1 290 ? 35.523 -4.579 -62.109 1.00 95.12 290 GLN A C 1
ATOM 2291 O O . GLN A 1 290 ? 34.600 -4.522 -61.294 1.00 95.12 290 GLN A O 1
ATOM 2296 N N . VAL A 1 291 ? 35.713 -5.668 -62.860 1.00 95.56 291 VAL A N 1
ATOM 2297 C CA . VAL A 1 291 ? 34.905 -6.894 -62.715 1.00 95.56 291 VAL A CA 1
ATOM 2298 C C . VAL A 1 291 ? 35.105 -7.516 -61.330 1.00 95.56 291 VAL A C 1
ATOM 2300 O O . VAL A 1 291 ? 34.135 -7.877 -60.665 1.00 95.56 291 VAL A O 1
ATOM 2303 N N . VAL A 1 292 ? 36.343 -7.581 -60.838 1.00 95.56 292 VAL A N 1
ATOM 2304 C CA . VAL A 1 292 ? 36.619 -8.074 -59.480 1.00 95.56 292 VAL A CA 1
ATOM 2305 C C . VAL A 1 292 ? 35.982 -7.165 -58.427 1.00 95.56 292 VAL A C 1
ATOM 2307 O O . VAL A 1 292 ? 35.357 -7.659 -57.489 1.00 95.56 292 VAL A O 1
ATOM 2310 N N . LEU A 1 293 ? 36.097 -5.844 -58.574 1.00 95.06 293 LEU A N 1
ATOM 2311 C CA . LEU A 1 293 ? 35.517 -4.877 -57.644 1.00 95.06 293 LEU A CA 1
ATOM 2312 C C . LEU A 1 293 ? 33.986 -4.959 -57.626 1.00 95.06 293 LEU A C 1
ATOM 2314 O O . LEU A 1 293 ? 33.384 -4.975 -56.556 1.00 95.06 293 LEU A O 1
ATOM 2318 N N . THR A 1 294 ? 33.349 -5.055 -58.793 1.00 94.50 294 THR A N 1
ATOM 2319 C CA . THR A 1 294 ? 31.891 -5.217 -58.902 1.00 94.50 294 THR A CA 1
ATOM 2320 C C . THR A 1 294 ? 31.420 -6.543 -58.309 1.00 94.50 294 THR A C 1
ATOM 2322 O O . THR A 1 294 ? 30.435 -6.542 -57.575 1.00 94.50 294 THR A O 1
ATOM 2325 N N . SER A 1 295 ? 32.152 -7.642 -58.523 1.00 95.31 295 SER A N 1
ATOM 2326 C CA . SER A 1 295 ? 31.874 -8.930 -57.872 1.00 95.31 295 SER A CA 1
ATOM 2327 C C . SER A 1 295 ? 31.975 -8.834 -56.347 1.00 95.31 295 SER A C 1
ATOM 2329 O O . SER A 1 295 ? 31.064 -9.268 -55.647 1.00 95.31 295 SER A O 1
ATOM 2331 N N . LYS A 1 296 ? 33.045 -8.222 -55.819 1.00 95.81 296 LYS A N 1
ATOM 2332 C CA . LYS A 1 296 ? 33.215 -8.004 -54.372 1.00 95.81 296 LYS A CA 1
ATOM 2333 C C . LYS A 1 296 ? 32.107 -7.126 -53.797 1.00 95.81 296 LYS A C 1
ATOM 2335 O O . LYS A 1 296 ? 31.581 -7.421 -52.732 1.00 95.81 296 LYS A O 1
ATOM 2340 N N . ASN A 1 297 ? 31.716 -6.070 -54.506 1.00 94.81 297 ASN A N 1
ATOM 2341 C CA . ASN A 1 297 ? 30.613 -5.208 -54.086 1.00 94.81 297 ASN A CA 1
ATOM 2342 C C . ASN A 1 297 ? 29.275 -5.958 -54.084 1.00 94.81 297 ASN A C 1
ATOM 2344 O O . ASN A 1 297 ? 28.490 -5.784 -53.157 1.00 94.81 297 ASN A O 1
ATOM 2348 N N . ALA A 1 298 ? 29.021 -6.824 -55.069 1.00 95.25 298 ALA A N 1
ATOM 2349 C CA . ALA A 1 298 ? 27.825 -7.662 -55.088 1.00 95.25 298 ALA A CA 1
ATOM 2350 C C . ALA A 1 298 ? 27.786 -8.633 -53.894 1.00 95.25 298 ALA A C 1
ATOM 2352 O O . ALA A 1 298 ? 26.738 -8.786 -53.267 1.00 95.25 298 ALA A O 1
ATOM 2353 N N . GLU A 1 299 ? 28.924 -9.235 -53.541 1.00 95.62 299 GLU A N 1
ATOM 2354 C CA . GLU A 1 299 ? 29.058 -10.092 -52.357 1.00 95.62 299 GLU A CA 1
ATOM 2355 C C . GLU A 1 299 ? 28.837 -9.307 -51.056 1.00 95.62 299 GLU A C 1
ATOM 2357 O O . GLU A 1 299 ? 28.061 -9.740 -50.206 1.00 95.62 299 GLU A O 1
ATOM 2362 N N . ILE A 1 300 ? 29.418 -8.109 -50.929 1.00 95.44 300 ILE A N 1
ATOM 2363 C CA . ILE A 1 300 ? 29.179 -7.210 -49.789 1.00 95.44 300 ILE A CA 1
ATOM 2364 C C . ILE A 1 300 ? 27.686 -6.885 -49.653 1.00 95.44 300 ILE A C 1
ATOM 2366 O O . ILE A 1 300 ? 27.149 -6.930 -48.548 1.00 95.44 300 ILE A O 1
ATOM 2370 N N . GLU A 1 301 ? 26.994 -6.577 -50.749 1.00 95.62 301 GLU A N 1
ATOM 2371 C CA . GLU A 1 301 ? 25.553 -6.304 -50.720 1.00 95.62 301 GLU A CA 1
ATOM 2372 C C . GLU A 1 301 ? 24.721 -7.550 -50.374 1.00 95.62 301 GLU A C 1
ATOM 2374 O O . GLU A 1 301 ? 23.694 -7.434 -49.702 1.00 95.62 301 GLU A O 1
ATOM 2379 N N . CYS A 1 302 ? 25.155 -8.750 -50.778 1.00 95.38 302 CYS A N 1
ATOM 2380 C CA . CYS A 1 302 ? 24.551 -10.002 -50.315 1.00 95.38 302 CYS A CA 1
ATOM 2381 C C . CYS A 1 302 ? 24.706 -10.179 -48.803 1.00 95.38 302 CYS A C 1
ATOM 2383 O O . CYS A 1 302 ? 23.701 -10.352 -48.115 1.00 95.38 302 CYS A O 1
ATOM 2385 N N . LEU A 1 303 ? 25.925 -10.038 -48.281 1.00 95.06 303 LEU A N 1
ATOM 2386 C CA . LEU A 1 303 ? 26.202 -10.159 -46.849 1.00 95.06 303 LEU A CA 1
ATOM 2387 C C . LEU A 1 303 ? 25.459 -9.100 -46.024 1.00 95.06 303 LEU A C 1
ATOM 2389 O O . LEU A 1 303 ? 24.939 -9.405 -44.955 1.00 95.06 303 LEU A O 1
ATOM 2393 N N . LYS A 1 304 ? 25.338 -7.864 -46.525 1.00 95.94 304 LYS A N 1
ATOM 2394 C CA . LYS A 1 304 ? 24.520 -6.821 -45.883 1.00 95.94 304 LYS A CA 1
ATOM 2395 C C . LYS A 1 304 ? 23.048 -7.215 -45.802 1.00 95.94 304 LYS A C 1
ATOM 2397 O O . LYS A 1 304 ? 22.431 -7.014 -44.760 1.00 95.94 304 LYS A O 1
ATOM 2402 N N . ARG A 1 305 ? 22.479 -7.770 -46.880 1.00 95.50 305 ARG A N 1
ATOM 2403 C CA . ARG A 1 305 ? 21.086 -8.247 -46.894 1.00 95.50 305 ARG A CA 1
ATOM 2404 C C . ARG A 1 305 ? 20.870 -9.402 -45.920 1.00 95.50 305 ARG A C 1
ATOM 2406 O O . ARG A 1 305 ? 19.866 -9.400 -45.214 1.00 95.50 305 ARG A O 1
ATOM 2413 N N . GLU A 1 306 ? 21.800 -10.350 -45.856 1.00 95.94 306 GLU A N 1
ATOM 2414 C CA . GLU A 1 306 ? 21.752 -11.448 -44.885 1.00 95.94 306 GLU A CA 1
ATOM 2415 C C . GLU A 1 306 ? 21.831 -10.929 -43.447 1.00 95.94 306 GLU A C 1
ATOM 2417 O O . GLU A 1 306 ? 21.000 -11.300 -42.623 1.00 95.94 306 GLU A O 1
ATOM 2422 N N . LEU A 1 307 ? 22.754 -10.007 -43.163 1.00 95.75 307 LEU A N 1
ATOM 2423 C CA . LEU A 1 307 ? 22.909 -9.388 -41.846 1.00 95.75 307 LEU A CA 1
ATOM 2424 C C . LEU A 1 307 ? 21.670 -8.581 -41.428 1.00 95.75 307 LEU A C 1
ATOM 2426 O O . LEU A 1 307 ? 21.265 -8.594 -40.269 1.00 95.75 307 LEU A O 1
ATOM 2430 N N . GLU A 1 308 ? 21.034 -7.885 -42.365 1.00 96.81 308 GLU A N 1
ATOM 2431 C CA . GLU A 1 308 ? 19.781 -7.183 -42.095 1.00 96.81 308 GLU A CA 1
ATOM 2432 C C . GLU A 1 308 ? 18.624 -8.166 -41.849 1.00 96.81 308 GLU A C 1
ATOM 2434 O O . GLU A 1 308 ? 17.794 -7.954 -40.965 1.00 96.81 308 GLU A O 1
ATOM 2439 N N . SER A 1 309 ? 18.579 -9.278 -42.589 1.00 96.19 309 SER A N 1
ATOM 2440 C CA . SER A 1 309 ? 17.599 -10.342 -42.362 1.00 96.19 309 SER A CA 1
ATOM 2441 C C . SER A 1 309 ? 17.765 -10.987 -40.985 1.00 96.19 309 SER A C 1
ATOM 2443 O O . SER A 1 309 ? 16.767 -11.233 -40.306 1.00 96.19 309 SER A O 1
ATOM 2445 N N . THR A 1 310 ? 19.000 -11.245 -40.547 1.00 95.50 310 THR A N 1
ATOM 2446 C CA . THR A 1 310 ? 19.260 -11.805 -39.214 1.00 95.50 310 THR A CA 1
ATOM 2447 C C . THR A 1 310 ? 18.925 -10.808 -38.112 1.00 95.50 310 THR A C 1
ATOM 2449 O O . THR A 1 310 ? 18.280 -11.201 -37.147 1.00 95.50 310 THR A O 1
ATOM 2452 N N . ARG A 1 311 ? 19.233 -9.514 -38.281 1.00 96.38 311 ARG A N 1
ATOM 2453 C CA . ARG A 1 311 ? 18.800 -8.456 -37.346 1.00 96.38 311 ARG A CA 1
ATOM 2454 C C . ARG A 1 311 ? 17.286 -8.375 -37.198 1.00 96.38 311 ARG A C 1
ATOM 2456 O O . ARG A 1 311 ? 16.786 -8.207 -36.090 1.00 96.38 311 ARG A O 1
ATOM 2463 N N . LYS A 1 312 ? 16.538 -8.503 -38.297 1.00 96.50 312 LYS A N 1
ATOM 2464 C CA . LYS A 1 312 ? 15.068 -8.536 -38.245 1.00 96.50 312 LYS A CA 1
ATOM 2465 C C . LYS A 1 312 ? 14.556 -9.759 -37.488 1.00 96.50 312 LYS A C 1
ATOM 2467 O O . LYS A 1 312 ? 13.656 -9.617 -36.664 1.00 96.50 312 LYS A O 1
ATOM 2472 N N . ALA A 1 313 ? 15.144 -10.932 -37.725 1.00 95.62 313 ALA A N 1
ATOM 2473 C CA . ALA A 1 313 ? 14.808 -12.144 -36.980 1.00 95.62 313 ALA A CA 1
ATOM 2474 C C . ALA A 1 313 ? 15.140 -12.006 -35.482 1.00 95.62 313 ALA A C 1
ATOM 2476 O O . ALA A 1 313 ? 14.318 -12.349 -34.638 1.00 95.62 313 ALA A O 1
ATOM 2477 N N . GLU A 1 314 ? 16.299 -11.435 -35.147 1.00 93.94 314 GLU A N 1
ATOM 2478 C CA . GLU A 1 314 ? 16.707 -11.143 -33.769 1.00 93.94 314 GLU A CA 1
ATOM 2479 C C . GLU A 1 314 ? 15.737 -10.169 -33.087 1.00 93.94 314 GLU A C 1
ATOM 2481 O O . GLU A 1 314 ? 15.290 -10.422 -31.971 1.00 93.94 314 GLU A O 1
ATOM 2486 N N . SER A 1 315 ? 15.341 -9.092 -33.773 1.00 95.12 315 SER A N 1
ATOM 2487 C CA . SER A 1 315 ? 14.341 -8.150 -33.262 1.00 95.12 315 SER A CA 1
ATOM 2488 C C . SER A 1 315 ? 12.982 -8.814 -33.029 1.00 95.12 315 SER A C 1
ATOM 2490 O O . SER A 1 315 ? 12.313 -8.469 -32.058 1.00 95.12 315 SER A O 1
ATOM 2492 N N . SER A 1 316 ? 12.569 -9.748 -33.894 1.00 95.44 316 SER A N 1
ATOM 2493 C CA . SER A 1 316 ? 11.330 -10.519 -33.713 1.00 95.44 316 SER A CA 1
ATOM 2494 C C . SER A 1 316 ? 11.406 -11.396 -32.466 1.00 95.44 316 SER A C 1
ATOM 2496 O O . SER A 1 316 ? 10.526 -11.322 -31.615 1.00 95.44 316 SER A O 1
ATOM 2498 N N . LEU A 1 317 ? 12.495 -12.159 -32.309 1.00 95.38 317 LEU A N 1
ATOM 2499 C CA . LEU A 1 317 ? 12.709 -13.018 -31.139 1.00 95.38 317 LEU A CA 1
ATOM 2500 C C . LEU A 1 317 ? 12.799 -12.210 -29.844 1.00 95.38 317 LEU A C 1
ATOM 2502 O O . LEU A 1 317 ? 12.297 -12.644 -28.811 1.00 95.38 317 LEU A O 1
ATOM 2506 N N . LYS A 1 318 ? 13.401 -11.018 -29.888 1.00 96.94 318 LYS A N 1
ATOM 2507 C CA . LYS A 1 318 ? 13.417 -10.103 -28.747 1.00 96.94 318 LYS A CA 1
ATOM 2508 C C . LYS A 1 318 ? 12.003 -9.647 -28.373 1.00 96.94 318 LYS A C 1
ATOM 2510 O O . LYS A 1 318 ? 11.672 -9.650 -27.193 1.00 96.94 318 LYS A O 1
ATOM 2515 N N . GLY A 1 319 ? 11.163 -9.324 -29.358 1.00 95.62 319 GLY A N 1
ATOM 2516 C CA . GLY A 1 319 ? 9.753 -9.002 -29.127 1.00 95.62 319 GLY A CA 1
ATOM 2517 C C . GLY A 1 319 ? 8.964 -10.174 -28.530 1.00 95.62 319 GLY A C 1
ATOM 2518 O O . GLY A 1 319 ? 8.201 -9.982 -27.588 1.00 95.62 319 GLY A O 1
ATOM 2519 N N . GLU A 1 320 ? 9.184 -11.398 -29.016 1.00 95.44 320 GLU A N 1
ATOM 2520 C CA . GLU A 1 320 ? 8.584 -12.617 -28.445 1.00 95.44 320 GLU A CA 1
ATOM 2521 C C . GLU A 1 320 ? 9.050 -12.872 -27.001 1.00 95.44 320 GLU A C 1
ATOM 2523 O O . GLU A 1 320 ? 8.251 -13.251 -26.144 1.00 95.44 320 GLU A O 1
ATOM 2528 N N . LEU A 1 321 ? 10.328 -12.622 -26.699 1.00 93.94 321 LEU A N 1
ATOM 2529 C CA . LEU A 1 321 ? 10.879 -12.727 -25.345 1.00 93.94 321 LEU A CA 1
ATOM 2530 C C . LEU A 1 321 ? 10.240 -11.704 -24.395 1.00 93.94 321 LEU A C 1
ATOM 2532 O O . LEU A 1 321 ? 9.853 -12.055 -23.282 1.00 93.94 321 LEU A O 1
ATOM 2536 N N . GLU A 1 322 ? 10.108 -10.451 -24.834 1.00 96.00 322 GLU A N 1
ATOM 2537 C CA . GLU A 1 322 ? 9.439 -9.393 -24.071 1.00 96.00 322 GLU A CA 1
ATOM 2538 C C . GLU A 1 322 ? 7.969 -9.756 -23.807 1.00 96.00 322 GLU A C 1
ATOM 2540 O O . GLU A 1 322 ? 7.504 -9.643 -22.673 1.00 96.00 322 GLU A O 1
ATOM 2545 N N . GLN A 1 323 ? 7.259 -10.295 -24.806 1.00 95.38 323 GLN A N 1
ATOM 2546 C CA . GLN A 1 323 ? 5.906 -10.825 -24.617 1.00 95.38 323 GLN A CA 1
ATOM 2547 C C . GLN A 1 323 ? 5.879 -11.949 -23.575 1.00 95.38 323 GLN A C 1
ATOM 2549 O O . GLN A 1 323 ? 5.082 -11.885 -22.639 1.00 95.38 323 GLN A O 1
ATOM 2554 N N . MET A 1 324 ? 6.778 -12.935 -23.661 1.00 94.62 324 MET A N 1
ATOM 2555 C CA . MET A 1 324 ? 6.863 -13.992 -22.648 1.00 94.62 324 MET A CA 1
ATOM 2556 C C . MET A 1 324 ? 7.125 -13.434 -21.244 1.00 94.62 324 MET A C 1
ATOM 2558 O O . MET A 1 324 ? 6.475 -13.876 -20.298 1.00 94.62 324 MET A O 1
ATOM 2562 N N . HIS A 1 325 ? 8.001 -12.437 -21.091 1.00 94.19 325 HIS A N 1
ATOM 2563 C CA . HIS A 1 325 ? 8.216 -11.774 -19.802 1.00 94.19 325 HIS A CA 1
ATOM 2564 C C . HIS A 1 325 ? 6.943 -11.113 -19.271 1.00 94.19 325 HIS A C 1
ATOM 2566 O O . HIS A 1 325 ? 6.566 -11.381 -18.135 1.00 94.19 325 HIS A O 1
ATOM 2572 N N . THR A 1 326 ? 6.207 -10.366 -20.099 1.00 95.06 326 THR A N 1
ATOM 2573 C CA . THR A 1 326 ? 4.931 -9.775 -19.654 1.00 95.06 326 THR A CA 1
ATOM 2574 C C . THR A 1 326 ? 3.901 -10.832 -19.243 1.00 95.06 326 THR A C 1
ATOM 2576 O O . THR A 1 326 ? 3.194 -10.652 -18.252 1.00 95.06 326 THR A O 1
ATOM 2579 N N . THR A 1 327 ? 3.833 -11.970 -19.948 1.00 94.25 327 THR A N 1
ATOM 2580 C CA . THR A 1 327 ? 2.941 -13.076 -19.556 1.00 94.25 327 THR A CA 1
ATOM 2581 C C . THR A 1 327 ? 3.383 -13.746 -18.259 1.00 94.25 327 THR A C 1
ATOM 2583 O O . THR A 1 327 ? 2.539 -14.121 -17.448 1.00 94.25 327 THR A O 1
ATOM 2586 N N . PHE A 1 328 ? 4.692 -13.869 -18.039 1.00 95.69 328 PHE A N 1
ATOM 2587 C CA . PHE A 1 328 ? 5.248 -14.413 -16.809 1.00 95.69 328 PHE A CA 1
ATOM 2588 C C . PHE A 1 328 ? 4.923 -13.512 -15.615 1.00 95.69 328 PHE A C 1
ATOM 2590 O O . PHE A 1 328 ? 4.409 -14.008 -14.615 1.00 95.69 328 PHE A O 1
ATOM 2597 N N . ASP A 1 329 ? 5.123 -12.200 -15.747 1.00 95.25 329 ASP A N 1
ATOM 2598 C CA . ASP A 1 329 ? 4.799 -11.223 -14.704 1.00 95.25 329 ASP A CA 1
ATOM 2599 C C . ASP A 1 329 ? 3.299 -11.244 -14.364 1.00 95.25 329 ASP A C 1
ATOM 2601 O O . ASP A 1 329 ? 2.918 -11.205 -13.192 1.00 95.25 329 ASP A O 1
ATOM 2605 N N . LEU A 1 330 ? 2.430 -11.386 -15.374 1.00 94.75 330 LEU A N 1
ATOM 2606 C CA . LEU A 1 330 ? 0.987 -11.527 -15.166 1.00 94.75 330 LEU A CA 1
ATOM 2607 C C . LEU A 1 330 ? 0.636 -12.813 -14.401 1.00 94.75 330 LEU A C 1
ATOM 2609 O O . LEU A 1 330 ? -0.146 -12.768 -13.450 1.00 94.75 330 LEU A O 1
ATOM 2613 N N . LEU A 1 331 ? 1.210 -13.955 -14.790 1.00 93.38 331 LEU A N 1
ATOM 2614 C CA . LEU A 1 331 ? 1.001 -15.234 -14.099 1.00 93.38 331 LEU A CA 1
ATOM 2615 C C . LEU A 1 331 ? 1.546 -15.203 -12.665 1.00 93.38 331 LEU A C 1
ATOM 2617 O O . LEU A 1 331 ? 0.934 -15.768 -11.752 1.00 93.38 331 LEU A O 1
ATOM 2621 N N . GLN A 1 332 ? 2.669 -14.521 -12.445 1.00 94.00 332 GLN A N 1
ATOM 2622 C CA . GLN A 1 332 ? 3.229 -14.305 -11.118 1.00 94.00 332 GLN A CA 1
ATOM 2623 C C . GLN A 1 332 ? 2.276 -13.467 -10.258 1.00 94.00 332 GLN A C 1
ATOM 2625 O O . GLN A 1 332 ? 1.924 -13.893 -9.157 1.00 94.00 332 GLN A O 1
ATOM 2630 N N . ALA A 1 333 ? 1.773 -12.346 -10.781 1.00 92.31 333 ALA A N 1
ATOM 2631 C CA . ALA A 1 333 ? 0.797 -11.509 -10.085 1.00 92.31 333 ALA A CA 1
ATOM 2632 C C . ALA A 1 333 ? -0.495 -12.279 -9.752 1.00 92.31 333 ALA A C 1
ATOM 2634 O O . ALA A 1 333 ? -1.012 -12.172 -8.638 1.00 92.31 333 ALA A O 1
ATOM 2635 N N . GLN A 1 334 ? -0.999 -13.109 -10.673 1.00 92.44 334 GLN A N 1
ATOM 2636 C CA . GLN A 1 334 ? -2.153 -13.982 -10.418 1.00 92.44 334 GLN A CA 1
ATOM 2637 C C . GLN A 1 334 ? -1.871 -15.010 -9.311 1.00 92.44 334 GLN A C 1
ATOM 2639 O O . GLN A 1 334 ? -2.718 -15.246 -8.447 1.00 92.44 334 GLN A O 1
ATOM 2644 N N . THR A 1 335 ? -0.674 -15.600 -9.291 1.00 90.94 335 THR A N 1
ATOM 2645 C CA . THR A 1 335 ? -0.261 -16.555 -8.250 1.00 90.94 335 THR A CA 1
ATOM 2646 C C . THR A 1 335 ? -0.178 -15.881 -6.878 1.00 90.94 335 THR A C 1
ATOM 2648 O O . THR A 1 335 ? -0.655 -16.429 -5.882 1.00 90.94 335 THR A O 1
ATOM 2651 N N . GLU A 1 336 ? 0.372 -14.669 -6.816 1.00 91.44 336 GLU A N 1
ATOM 2652 C CA . GLU A 1 336 ? 0.432 -13.863 -5.594 1.00 91.44 336 GLU A CA 1
ATOM 2653 C C . GLU A 1 336 ? -0.968 -13.464 -5.102 1.00 91.44 336 GLU A C 1
ATOM 2655 O O . GLU A 1 336 ? -1.241 -13.542 -3.903 1.00 91.44 336 GLU A O 1
ATOM 2660 N N . GLN A 1 337 ? -1.895 -13.130 -6.008 1.00 89.94 337 GLN A N 1
ATOM 2661 C CA . GLN A 1 337 ? -3.299 -12.877 -5.663 1.00 89.94 337 GLN A CA 1
ATOM 2662 C C . GLN A 1 337 ? -3.993 -14.115 -5.082 1.00 89.94 337 GLN A C 1
ATOM 2664 O O . GLN A 1 337 ? -4.682 -14.006 -4.068 1.00 89.94 337 GLN A O 1
ATOM 2669 N N . LEU A 1 338 ? -3.798 -15.297 -5.675 1.00 84.69 338 LEU A N 1
ATOM 2670 C CA . LEU A 1 338 ? -4.348 -16.550 -5.144 1.00 84.69 338 LEU A CA 1
ATOM 2671 C C . LEU A 1 338 ? -3.772 -16.886 -3.764 1.00 84.69 338 LEU A C 1
ATOM 2673 O O . LEU A 1 338 ? -4.507 -17.321 -2.872 1.00 84.69 338 LEU A O 1
ATOM 2677 N N . LYS A 1 339 ? -2.473 -16.643 -3.562 1.00 89.50 339 LYS A N 1
ATOM 2678 C CA . LYS A 1 339 ? -1.826 -16.800 -2.257 1.00 89.50 339 LYS A CA 1
ATOM 2679 C C . LYS A 1 339 ? -2.454 -15.868 -1.219 1.00 89.50 339 LYS A C 1
ATOM 2681 O O . LYS A 1 339 ? -2.852 -16.339 -0.157 1.00 89.50 339 LYS A O 1
ATOM 2686 N N . LYS A 1 340 ? -2.646 -14.592 -1.566 1.00 86.81 340 LYS A N 1
ATOM 2687 C CA . LYS A 1 340 ? -3.291 -13.600 -0.698 1.00 86.81 340 LYS A CA 1
ATOM 2688 C C . LYS A 1 340 ? -4.736 -13.971 -0.357 1.00 86.81 340 LYS A C 1
ATOM 2690 O O . LYS A 1 340 ? -5.103 -13.952 0.808 1.00 86.81 340 LYS A O 1
ATOM 2695 N N . LEU A 1 341 ? -5.535 -14.402 -1.337 1.00 77.50 341 LEU A N 1
ATOM 2696 C CA . LEU A 1 341 ? -6.898 -14.895 -1.092 1.00 77.50 341 LEU A CA 1
ATOM 2697 C C . LEU A 1 341 ? -6.914 -16.114 -0.162 1.00 77.50 341 LEU A C 1
ATOM 2699 O O . LEU A 1 341 ? -7.835 -16.273 0.637 1.00 77.50 341 LEU A O 1
ATOM 2703 N N . THR A 1 342 ? -5.914 -16.990 -0.255 1.00 75.19 342 THR A N 1
ATOM 2704 C CA . THR A 1 342 ? -5.799 -18.153 0.634 1.00 75.19 342 THR A CA 1
ATOM 2705 C C . THR A 1 342 ? -5.460 -17.717 2.061 1.00 75.19 342 THR A C 1
ATOM 2707 O O . THR A 1 342 ? -6.105 -18.174 3.000 1.00 75.19 342 THR A O 1
ATOM 2710 N N . GLU A 1 343 ? -4.509 -16.796 2.227 1.00 75.06 343 GLU A N 1
ATOM 2711 C CA . GLU A 1 343 ? -4.134 -16.213 3.523 1.00 75.06 343 GLU A CA 1
ATOM 2712 C C . GLU A 1 343 ? -5.304 -15.443 4.167 1.00 75.06 343 GLU A C 1
ATOM 2714 O O . GLU A 1 343 ? -5.619 -15.665 5.338 1.00 75.06 343 GLU A O 1
ATOM 2719 N N . ASP A 1 344 ? -6.025 -14.629 3.392 1.00 75.62 344 ASP A N 1
ATOM 2720 C CA . ASP A 1 344 ? -7.204 -13.886 3.850 1.00 75.62 344 ASP A CA 1
ATOM 2721 C C . ASP A 1 344 ? -8.348 -14.835 4.253 1.00 75.62 344 ASP A C 1
ATOM 2723 O O . ASP A 1 344 ? -8.996 -14.637 5.281 1.00 75.62 344 ASP A O 1
ATOM 2727 N N . ASN A 1 345 ? -8.581 -15.920 3.504 1.00 73.31 345 ASN A N 1
ATOM 2728 C CA . ASN A 1 345 ? -9.586 -16.927 3.864 1.00 73.31 345 ASN A CA 1
ATOM 2729 C C . ASN A 1 345 ? -9.226 -17.690 5.149 1.00 73.31 345 ASN A C 1
ATOM 2731 O O . ASN A 1 345 ? -10.118 -17.986 5.949 1.00 73.31 345 ASN A O 1
ATOM 2735 N N . VAL A 1 346 ? -7.941 -17.984 5.372 1.00 67.94 346 VAL A N 1
ATOM 2736 C CA . VAL A 1 346 ? -7.458 -18.563 6.636 1.00 67.94 346 VAL A CA 1
ATOM 2737 C C . VAL A 1 346 ? -7.678 -17.573 7.782 1.00 67.94 346 VAL A C 1
ATOM 2739 O O . VAL A 1 346 ? -8.247 -17.955 8.803 1.00 67.94 346 VAL A O 1
ATOM 2742 N N . SER A 1 347 ? -7.369 -16.288 7.585 1.00 76.50 347 SER A N 1
ATOM 2743 C CA . SER A 1 347 ? -7.630 -15.237 8.577 1.00 76.50 347 SER A CA 1
ATOM 2744 C C . SER A 1 347 ? -9.125 -15.092 8.906 1.00 76.50 347 SER A C 1
ATOM 2746 O O . SER A 1 347 ? -9.508 -15.004 10.074 1.00 76.50 347 SER A O 1
ATOM 2748 N N . VAL A 1 348 ? -10.010 -15.161 7.904 1.00 71.06 348 VAL A N 1
ATOM 2749 C CA . VAL A 1 348 ? -11.470 -15.144 8.110 1.00 71.06 348 VAL A CA 1
ATOM 2750 C C . VAL A 1 348 ? -11.948 -16.396 8.855 1.00 71.06 348 VAL A C 1
ATOM 2752 O O . VAL A 1 348 ? -12.833 -16.296 9.709 1.00 71.06 348 VAL A O 1
ATOM 2755 N N . ALA A 1 349 ? -11.385 -17.574 8.574 1.00 74.94 349 ALA A N 1
ATOM 2756 C CA . ALA A 1 349 ? -11.712 -18.806 9.291 1.00 74.94 349 ALA A CA 1
ATOM 2757 C C . ALA A 1 349 ? -11.266 -18.751 10.765 1.00 74.94 349 ALA A C 1
ATOM 2759 O O . ALA A 1 349 ? -12.027 -19.134 11.661 1.00 74.94 349 ALA A O 1
ATOM 2760 N N . GLU A 1 350 ? -10.078 -18.210 11.033 1.00 76.12 350 GLU A N 1
ATOM 2761 C CA . GLU A 1 350 ? -9.569 -17.968 12.386 1.00 76.12 350 GLU A CA 1
ATOM 2762 C C . GLU A 1 350 ? -10.430 -16.942 13.135 1.00 76.12 350 GLU A C 1
ATOM 2764 O O . GLU A 1 350 ? -10.850 -17.201 14.266 1.00 76.12 350 GLU A O 1
ATOM 2769 N N . ALA A 1 351 ? -10.801 -15.834 12.485 1.00 71.81 351 ALA A N 1
ATOM 2770 C CA . ALA A 1 351 ? -11.682 -14.813 13.049 1.00 71.81 351 ALA A CA 1
ATOM 2771 C C . ALA A 1 351 ? -13.086 -15.358 13.361 1.00 71.81 351 ALA A C 1
ATOM 2773 O O . ALA A 1 351 ? -13.638 -15.082 14.429 1.00 71.81 351 ALA A O 1
ATOM 2774 N N . ARG A 1 352 ? -13.663 -16.186 12.478 1.00 77.81 352 ARG A N 1
ATOM 2775 C CA . ARG A 1 352 ? -14.943 -16.875 12.733 1.00 77.81 352 ARG A CA 1
ATOM 2776 C C . ARG A 1 352 ? -14.841 -17.831 13.918 1.00 77.81 352 ARG A C 1
ATOM 2778 O O . ARG A 1 352 ? -15.732 -17.847 14.762 1.00 77.81 352 ARG A O 1
ATOM 2785 N N . THR A 1 353 ? -13.748 -18.581 14.017 1.00 80.31 353 THR A N 1
ATOM 2786 C CA . THR A 1 353 ? -13.516 -19.510 15.132 1.00 80.31 353 THR A CA 1
ATOM 2787 C C . THR A 1 353 ? -13.352 -18.762 16.459 1.00 80.31 353 THR A C 1
ATOM 2789 O O . THR A 1 353 ? -13.910 -19.175 17.475 1.00 80.31 353 THR A O 1
ATOM 2792 N N . ALA A 1 354 ? -12.637 -17.633 16.461 1.00 76.50 354 ALA A N 1
ATOM 2793 C CA . ALA A 1 354 ? -12.505 -16.765 17.628 1.00 76.50 354 ALA A CA 1
ATOM 2794 C C . ALA A 1 354 ? -13.852 -16.146 18.038 1.00 76.50 354 ALA A C 1
ATOM 2796 O O . ALA A 1 354 ? -14.174 -16.123 19.226 1.00 76.50 354 ALA A O 1
ATOM 2797 N N . LYS A 1 355 ? -14.669 -15.720 17.065 1.00 85.25 355 LYS A N 1
ATOM 2798 C CA . LYS A 1 355 ? -16.016 -15.190 17.307 1.00 85.25 355 LYS A CA 1
ATOM 2799 C C . LYS A 1 355 ? -16.936 -16.229 17.954 1.00 85.25 355 LYS A C 1
ATOM 2801 O O . LYS A 1 355 ? -17.548 -15.920 18.968 1.00 85.25 355 LYS A O 1
ATOM 2806 N N . ILE A 1 356 ? -16.970 -17.461 17.438 1.00 85.56 356 ILE A N 1
ATOM 2807 C CA . ILE A 1 356 ? -17.764 -18.555 18.028 1.00 85.56 356 ILE A CA 1
ATOM 2808 C C . ILE A 1 356 ? -17.318 -18.824 19.471 1.00 85.56 356 ILE A C 1
ATOM 2810 O O . ILE A 1 356 ? -18.152 -18.915 20.367 1.00 85.56 356 ILE A O 1
ATOM 2814 N N . LYS A 1 357 ? -16.004 -18.875 19.734 1.00 88.44 357 LYS A N 1
ATOM 2815 C CA . LYS A 1 357 ? -15.483 -19.056 21.100 1.00 88.44 357 LYS A CA 1
ATOM 2816 C C . LYS A 1 357 ? -15.872 -17.910 22.040 1.00 88.44 357 LYS A C 1
ATOM 2818 O O . LYS A 1 357 ? -16.155 -18.159 23.210 1.00 88.44 357 LYS A O 1
ATOM 2823 N N . ALA A 1 358 ? -15.886 -16.671 21.550 1.00 81.88 358 ALA A N 1
ATOM 2824 C CA . ALA A 1 358 ? -16.322 -15.515 22.328 1.00 81.88 358 ALA A CA 1
ATOM 2825 C C . ALA A 1 358 ? -17.832 -15.562 22.621 1.00 81.88 358 ALA A C 1
ATOM 2827 O O . ALA A 1 358 ? -18.239 -15.312 23.754 1.00 81.88 358 ALA A O 1
ATOM 2828 N N . GLU A 1 359 ? -18.652 -15.943 21.639 1.00 87.31 359 GLU A N 1
ATOM 2829 C CA . GLU A 1 359 ? -20.099 -16.131 21.807 1.00 87.31 359 GLU A CA 1
ATOM 2830 C C . GLU A 1 359 ? -20.415 -17.268 22.795 1.00 87.31 359 GLU A C 1
ATOM 2832 O O . GLU A 1 359 ? -21.251 -17.097 23.681 1.00 87.31 359 GLU A O 1
ATOM 2837 N N . GLU A 1 360 ? -19.699 -18.394 22.732 1.00 88.56 360 GLU A N 1
ATOM 2838 C CA . GLU A 1 360 ? -19.827 -19.485 23.707 1.00 88.56 360 GLU A CA 1
ATOM 2839 C C . GLU A 1 360 ? -19.423 -19.057 25.126 1.00 88.56 360 GLU A C 1
ATOM 2841 O O . GLU A 1 360 ? -20.071 -19.443 26.106 1.00 88.56 360 GLU A O 1
ATOM 2846 N N . ALA A 1 361 ? -18.361 -18.256 25.259 1.00 87.25 361 ALA A N 1
ATOM 2847 C CA . ALA A 1 361 ? -17.939 -17.709 26.545 1.00 87.25 361 ALA A CA 1
ATOM 2848 C C . ALA A 1 361 ? -18.987 -16.738 27.114 1.00 87.25 361 ALA A C 1
ATOM 2850 O O . ALA A 1 361 ? -19.320 -16.830 28.298 1.00 87.25 361 ALA A O 1
ATOM 2851 N N . ALA A 1 362 ? -19.561 -15.872 26.274 1.00 88.12 362 ALA A N 1
ATOM 2852 C CA . ALA A 1 362 ? -20.636 -14.961 26.657 1.00 88.12 362 ALA A CA 1
ATOM 2853 C C . ALA A 1 362 ? -21.907 -15.718 27.081 1.00 88.12 362 ALA A C 1
ATOM 2855 O O . ALA A 1 362 ? -22.483 -15.415 28.125 1.00 88.12 362 ALA A O 1
ATOM 2856 N N . ALA A 1 363 ? -22.301 -16.763 26.346 1.00 89.31 363 ALA A N 1
ATOM 2857 C CA . ALA A 1 363 ? -23.445 -17.601 26.705 1.00 89.31 363 ALA A CA 1
ATOM 2858 C C . ALA A 1 363 ? -23.237 -18.324 28.050 1.00 89.31 363 ALA A C 1
ATOM 2860 O O . ALA A 1 363 ? -24.155 -18.397 28.871 1.00 89.31 363 ALA A O 1
ATOM 2861 N N . LYS A 1 364 ? -22.020 -18.821 28.321 1.00 91.38 364 LYS A N 1
ATOM 2862 C CA . LYS A 1 364 ? -21.671 -19.401 29.630 1.00 91.38 364 LYS A CA 1
ATOM 2863 C C . LYS A 1 364 ? -21.722 -18.368 30.755 1.00 91.38 364 LYS A C 1
ATOM 2865 O O . LYS A 1 364 ? -22.234 -18.692 31.827 1.00 91.38 364 LYS A O 1
ATOM 2870 N N . ALA A 1 365 ? -21.225 -17.153 30.519 1.00 88.81 365 ALA A N 1
ATOM 2871 C CA . ALA A 1 365 ? -21.296 -16.064 31.490 1.00 88.81 365 ALA A CA 1
ATOM 2872 C C . ALA A 1 365 ? -22.758 -15.729 31.828 1.00 88.81 365 ALA A C 1
ATOM 2874 O O . ALA A 1 365 ? -23.140 -15.792 32.995 1.00 88.81 365 ALA A O 1
ATOM 2875 N N . GLN A 1 366 ? -23.608 -15.541 30.817 1.00 90.50 366 GLN A N 1
ATOM 2876 C CA . GLN A 1 366 ? -25.031 -15.252 31.004 1.00 90.50 366 GLN A CA 1
ATOM 2877 C C . GLN A 1 366 ? -25.774 -16.382 31.744 1.00 90.50 366 GLN A C 1
ATOM 2879 O O . GLN A 1 366 ? -26.589 -16.133 32.632 1.00 90.50 366 GLN A O 1
ATOM 2884 N N . ALA A 1 367 ? -25.471 -17.647 31.435 1.00 90.44 367 ALA A N 1
ATOM 2885 C CA . ALA A 1 367 ? -26.037 -18.786 32.159 1.00 90.44 367 ALA A CA 1
ATOM 2886 C C . ALA A 1 367 ? -25.608 -18.806 33.638 1.00 90.44 367 ALA A C 1
ATOM 2888 O O . ALA A 1 367 ? -26.402 -19.162 34.514 1.00 90.44 367 ALA A O 1
ATOM 2889 N N . SER A 1 368 ? -24.361 -18.419 33.926 1.00 89.38 368 SER A N 1
ATOM 2890 C CA . SER A 1 368 ? -23.866 -18.308 35.299 1.00 89.38 368 SER A CA 1
ATOM 2891 C C . SER A 1 368 ? -24.514 -17.148 36.059 1.00 89.38 368 SER A C 1
ATOM 2893 O O . SER A 1 368 ? -24.930 -17.350 37.197 1.00 89.38 368 SER A O 1
ATOM 2895 N N . GLU A 1 369 ? -24.719 -15.994 35.417 1.00 88.31 369 GLU A N 1
ATOM 2896 C CA . GLU A 1 369 ? -25.439 -14.847 35.988 1.00 88.31 369 GLU A CA 1
ATOM 2897 C C . GLU A 1 369 ? -26.886 -15.206 36.336 1.00 88.31 369 GLU A C 1
ATOM 2899 O O . GLU A 1 369 ? -27.339 -14.943 37.448 1.00 88.31 369 GLU A O 1
ATOM 2904 N N . LEU A 1 370 ? -27.599 -15.905 35.445 1.00 92.94 370 LEU A N 1
ATOM 2905 C CA . LEU A 1 370 ? -28.956 -16.391 35.725 1.00 92.94 370 LEU A CA 1
ATOM 2906 C C . LEU A 1 370 ? -28.998 -17.360 36.913 1.00 92.94 370 LEU A C 1
ATOM 2908 O O . LEU A 1 370 ? -29.953 -17.355 37.693 1.00 92.94 370 LEU A O 1
ATOM 2912 N N . LYS A 1 371 ? -27.973 -18.206 37.070 1.00 94.94 371 LYS A N 1
ATOM 2913 C CA . LYS A 1 371 ? -27.868 -19.106 38.224 1.00 94.94 371 LYS A CA 1
ATOM 2914 C C . LYS A 1 371 ? -27.624 -18.328 39.517 1.00 94.94 371 LYS A C 1
ATOM 2916 O O . LYS A 1 371 ? -28.230 -18.672 40.529 1.00 94.94 371 LYS A O 1
ATOM 2921 N N . VAL A 1 372 ? -26.779 -17.297 39.481 1.00 90.75 372 VAL A N 1
ATOM 2922 C CA . VAL A 1 372 ? -26.548 -16.397 40.621 1.00 90.75 372 VAL A CA 1
ATOM 2923 C C . VAL A 1 372 ? -27.843 -15.682 41.000 1.00 90.75 372 VAL A C 1
ATOM 2925 O O . VAL A 1 372 ? -28.261 -15.800 42.146 1.00 90.75 372 VAL A O 1
ATOM 2928 N N . ALA A 1 373 ? -28.545 -15.072 40.042 1.00 91.00 373 ALA A N 1
ATOM 2929 C CA . ALA A 1 373 ? -29.809 -14.376 40.290 1.00 91.00 373 ALA A CA 1
ATOM 2930 C C . ALA A 1 373 ? -30.868 -15.283 40.949 1.00 91.00 373 ALA A C 1
ATOM 2932 O O . ALA A 1 373 ? -31.516 -14.888 41.917 1.00 91.00 373 ALA A O 1
ATOM 2933 N N . ARG A 1 374 ? -30.998 -16.539 40.492 1.00 92.88 374 ARG A N 1
ATOM 2934 C CA . ARG A 1 374 ? -31.897 -17.527 41.122 1.00 92.88 374 ARG A CA 1
ATOM 2935 C C . ARG A 1 374 ? -31.498 -17.869 42.557 1.00 92.88 374 ARG A C 1
ATOM 2937 O O . ARG A 1 374 ? -32.366 -18.048 43.407 1.00 92.88 374 ARG A O 1
ATOM 2944 N N . LEU A 1 375 ? -30.200 -18.001 42.833 1.00 93.38 375 LEU A N 1
ATOM 2945 C CA . LEU A 1 375 ? -29.714 -18.269 44.188 1.00 93.38 375 LEU A CA 1
ATOM 2946 C C . LEU A 1 375 ? -29.931 -17.063 45.107 1.00 93.38 375 LEU A C 1
ATOM 2948 O O . LEU A 1 375 ? -30.317 -17.246 46.257 1.00 93.38 375 LEU A O 1
ATOM 2952 N N . GLU A 1 376 ? -29.731 -15.845 44.609 1.00 91.62 376 GLU A N 1
ATOM 2953 C CA . GLU A 1 376 ? -30.010 -14.615 45.354 1.00 91.62 376 GLU A CA 1
ATOM 2954 C C . GLU A 1 376 ? -31.495 -14.480 45.703 1.00 91.62 376 GLU A C 1
ATOM 2956 O O . GLU A 1 376 ? -31.829 -14.128 46.836 1.00 91.62 376 GLU A O 1
ATOM 2961 N N . GLU A 1 377 ? -32.389 -14.810 44.769 1.00 93.25 377 GLU A N 1
ATOM 2962 C CA . GLU A 1 377 ? -33.834 -14.839 45.006 1.00 93.25 377 GLU A CA 1
ATOM 2963 C C . GLU A 1 377 ? -34.215 -15.891 46.058 1.00 93.25 377 GLU A C 1
ATOM 2965 O O . GLU A 1 377 ? -34.955 -15.590 46.995 1.00 93.25 377 GLU A O 1
ATOM 2970 N N . TYR A 1 378 ? -33.630 -17.091 45.985 1.00 94.88 378 TYR A N 1
ATOM 2971 C CA . TYR A 1 378 ? -33.834 -18.135 46.993 1.00 94.88 378 TYR A CA 1
ATOM 2972 C C . TYR A 1 378 ? -33.337 -17.711 48.386 1.00 94.88 378 TYR A C 1
ATOM 2974 O O . TYR A 1 378 ? -34.022 -17.914 49.387 1.00 94.88 378 TYR A O 1
ATOM 2982 N N . ILE A 1 379 ? -32.168 -17.064 48.465 1.00 93.25 379 ILE A N 1
ATOM 2983 C CA . ILE A 1 379 ? -31.641 -16.509 49.721 1.00 93.25 379 ILE A CA 1
ATOM 2984 C C . ILE A 1 379 ? -32.579 -15.432 50.274 1.00 93.25 379 ILE A C 1
ATOM 2986 O O . ILE A 1 379 ? -32.777 -15.364 51.488 1.00 93.25 379 ILE A O 1
ATOM 2990 N N . ARG A 1 380 ? -33.153 -14.585 49.412 1.00 94.69 380 ARG A N 1
ATOM 2991 C CA . ARG A 1 380 ? -34.113 -13.553 49.821 1.00 94.69 380 ARG A CA 1
ATOM 2992 C C . ARG A 1 380 ? -35.379 -14.175 50.411 1.00 94.69 380 ARG A C 1
ATOM 2994 O O . ARG A 1 380 ? -35.750 -13.800 51.517 1.00 94.69 380 ARG A O 1
ATOM 3001 N N . ALA A 1 381 ? -35.952 -15.179 49.747 1.00 93.31 381 ALA A N 1
ATOM 3002 C CA . ALA A 1 381 ? -37.123 -15.902 50.244 1.00 93.31 381 ALA A CA 1
ATOM 3003 C C . ALA A 1 381 ? -36.865 -16.559 51.613 1.00 93.31 381 ALA A C 1
ATOM 3005 O O . ALA A 1 381 ? -37.677 -16.431 52.524 1.00 93.31 381 ALA A O 1
ATOM 3006 N N . LEU A 1 382 ? -35.695 -17.184 51.801 1.00 93.31 382 LEU A N 1
ATOM 3007 C CA . LEU A 1 382 ? -35.311 -17.760 53.096 1.00 93.31 382 LEU A CA 1
ATOM 3008 C C . LEU A 1 382 ? -35.155 -16.703 54.199 1.00 93.31 382 LEU A C 1
ATOM 3010 O O . LEU A 1 382 ? -35.479 -16.964 55.358 1.00 93.31 382 LEU A O 1
ATOM 3014 N N . LYS A 1 383 ? -34.646 -15.509 53.869 1.00 94.62 383 LYS A N 1
ATOM 3015 C CA . LYS A 1 383 ? -34.558 -14.398 54.829 1.00 94.62 383 LYS A CA 1
ATOM 3016 C C . LYS A 1 383 ? -35.946 -13.900 55.234 1.00 94.62 383 LYS A C 1
ATOM 3018 O O . LYS A 1 383 ? -36.167 -13.691 56.423 1.00 94.62 383 LYS A O 1
ATOM 3023 N N . GLU A 1 384 ? -36.864 -13.757 54.280 1.00 93.88 384 GLU A N 1
ATOM 3024 C CA . GLU A 1 384 ? -38.255 -13.364 54.545 1.00 93.88 384 GLU A CA 1
ATOM 3025 C C . GLU A 1 384 ? -38.988 -14.409 55.400 1.00 93.88 384 GLU A C 1
ATOM 3027 O O . GLU A 1 384 ? -39.630 -14.054 56.388 1.00 93.88 384 GLU A O 1
ATOM 3032 N N . GLU A 1 385 ? -38.842 -15.703 55.094 1.00 92.94 385 GLU A N 1
ATOM 3033 C CA . GLU A 1 385 ? -39.430 -16.789 55.889 1.00 92.94 385 GLU A CA 1
ATOM 3034 C C . GLU A 1 385 ? -38.894 -16.793 57.327 1.00 92.94 385 GLU A C 1
ATOM 3036 O O . GLU A 1 385 ? -39.667 -16.913 58.283 1.00 92.94 385 GLU A O 1
ATOM 3041 N N . ARG A 1 386 ? -37.581 -16.591 57.502 1.00 95.00 386 ARG A N 1
ATOM 3042 C CA . ARG A 1 386 ? -36.969 -16.460 58.828 1.00 95.00 386 ARG A CA 1
ATOM 3043 C C . ARG A 1 386 ? -37.565 -15.287 59.607 1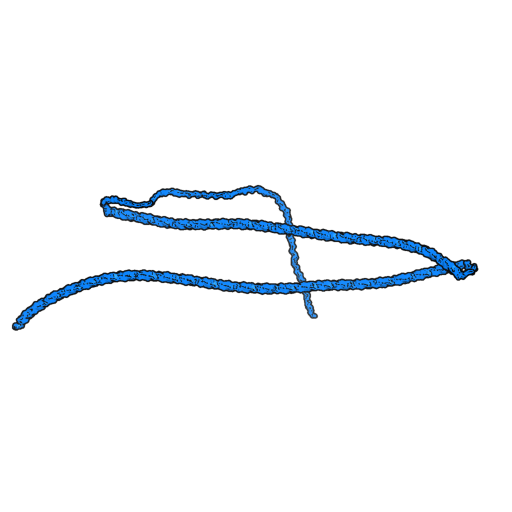.00 95.00 386 ARG A C 1
ATOM 3045 O O . ARG A 1 386 ? -37.885 -15.452 60.781 1.00 95.00 386 ARG A O 1
ATOM 3052 N N . GLU A 1 387 ? -37.721 -14.128 58.976 1.00 94.81 387 GLU A N 1
ATOM 3053 C CA . GLU A 1 387 ? -38.274 -12.933 59.620 1.00 94.81 387 GLU A CA 1
ATOM 3054 C C . GLU A 1 387 ? -39.742 -13.138 60.033 1.00 94.81 387 GLU A C 1
ATOM 3056 O O . GLU A 1 387 ? -40.142 -12.773 61.140 1.00 94.81 387 GLU A O 1
ATOM 3061 N N . ILE A 1 388 ? -40.541 -13.787 59.178 1.00 94.44 388 ILE A N 1
ATOM 3062 C CA . ILE A 1 388 ? -41.920 -14.176 59.500 1.00 94.44 388 ILE A CA 1
ATOM 3063 C C . ILE A 1 388 ? -41.932 -15.148 60.687 1.00 94.44 388 ILE A C 1
ATOM 3065 O O . ILE A 1 388 ? -42.718 -14.967 61.619 1.00 94.44 388 ILE A O 1
ATOM 3069 N N . SER A 1 389 ? -41.052 -16.153 60.693 1.00 93.31 389 SER A N 1
ATOM 3070 C CA . SER A 1 389 ? -40.946 -17.114 61.795 1.00 93.31 389 SER A CA 1
ATOM 3071 C C . SER A 1 389 ? -40.542 -16.436 63.108 1.00 93.31 389 SER A C 1
ATOM 3073 O O . SER A 1 389 ? -41.129 -16.732 64.151 1.00 93.31 389 SER A O 1
ATOM 3075 N N . GLU A 1 390 ? -39.576 -15.513 63.081 1.00 94.44 390 GLU A N 1
ATOM 3076 C CA . GLU A 1 390 ? -39.167 -14.724 64.250 1.00 94.44 390 GLU A CA 1
ATOM 3077 C C . GLU A 1 390 ? -40.328 -13.868 64.779 1.00 94.44 390 GLU A C 1
ATOM 3079 O O . GLU A 1 390 ? -40.588 -13.884 65.985 1.00 94.44 390 GLU A O 1
ATOM 3084 N N . ARG A 1 391 ? -41.099 -13.215 63.895 1.00 94.62 391 ARG A N 1
ATOM 3085 C CA . ARG A 1 391 ? -42.320 -12.484 64.278 1.00 94.62 391 ARG A CA 1
ATOM 3086 C C . ARG A 1 391 ? -43.356 -13.389 64.946 1.00 94.62 391 ARG A C 1
ATOM 3088 O O . ARG A 1 391 ? -43.837 -13.064 66.026 1.00 94.62 391 ARG A O 1
ATOM 3095 N N . VAL A 1 392 ? -43.652 -14.557 64.373 1.00 95.50 392 VAL A N 1
ATOM 3096 C CA . VAL A 1 392 ? -44.615 -15.515 64.954 1.00 95.50 392 VAL A CA 1
ATOM 3097 C C . VAL A 1 392 ? -44.163 -16.013 66.331 1.00 95.50 392 VAL A C 1
ATOM 3099 O O . VAL A 1 392 ? -44.987 -16.155 67.240 1.00 95.50 392 VAL A O 1
ATOM 3102 N N . HIS A 1 393 ? -42.867 -16.288 66.509 1.00 94.31 393 HIS A N 1
ATOM 3103 C CA . HIS A 1 393 ? -42.323 -16.687 67.807 1.00 94.31 393 HIS A CA 1
ATOM 3104 C C . HIS A 1 393 ? -42.396 -15.560 68.838 1.00 94.31 393 HIS A C 1
ATOM 3106 O O . HIS A 1 393 ? -42.787 -15.824 69.976 1.00 94.31 393 HIS A O 1
ATOM 3112 N N . SER A 1 394 ? -42.079 -14.326 68.440 1.00 94.44 394 SER A N 1
ATOM 3113 C CA . SER A 1 394 ? -42.200 -13.143 69.295 1.00 94.44 394 SER A CA 1
ATOM 3114 C C . SER A 1 394 ? -43.652 -12.907 69.728 1.00 94.44 394 SER A C 1
ATOM 3116 O O . SER A 1 394 ? -43.922 -12.813 70.924 1.00 94.44 394 SER A O 1
ATOM 3118 N N . ASP A 1 395 ? -44.607 -12.960 68.795 1.00 94.19 395 ASP A N 1
ATOM 3119 C CA . ASP A 1 395 ? -46.039 -12.835 69.091 1.00 94.19 395 ASP A CA 1
ATOM 3120 C C . ASP A 1 395 ? -46.535 -13.933 70.038 1.00 94.19 395 ASP A C 1
ATOM 3122 O O . ASP A 1 395 ? -47.324 -13.682 70.952 1.00 94.19 395 ASP A O 1
ATOM 3126 N N . ARG A 1 396 ? -46.090 -15.181 69.831 1.00 95.12 396 ARG A N 1
ATOM 3127 C CA . ARG A 1 396 ? -46.433 -16.295 70.724 1.00 95.12 396 ARG A CA 1
ATOM 3128 C C . ARG A 1 396 ? -45.861 -16.070 72.124 1.00 95.12 396 ARG A C 1
ATOM 3130 O O . ARG A 1 396 ? -46.561 -16.347 73.095 1.00 95.12 396 ARG A O 1
ATOM 3137 N N . ALA A 1 397 ? -44.624 -15.588 72.232 1.00 93.75 397 ALA A N 1
ATOM 3138 C CA . ALA A 1 397 ? -44.011 -15.262 73.516 1.00 93.75 397 ALA A CA 1
ATOM 3139 C C . ALA A 1 397 ? -44.799 -14.158 74.237 1.00 93.75 397 ALA A C 1
ATOM 3141 O O . ALA A 1 397 ? -45.182 -14.359 75.386 1.00 93.75 397 ALA A O 1
ATOM 3142 N N . ALA A 1 398 ? -45.153 -13.074 73.540 1.00 94.06 398 ALA A N 1
ATOM 3143 C CA . ALA A 1 398 ? -45.955 -11.983 74.093 1.00 94.06 398 ALA A CA 1
ATOM 3144 C C . ALA A 1 398 ? -47.340 -12.454 74.580 1.00 94.06 398 ALA A C 1
ATOM 3146 O O . ALA A 1 398 ? -47.762 -12.119 75.687 1.00 94.06 398 ALA A O 1
ATOM 3147 N N . ARG A 1 399 ? -48.042 -13.297 73.805 1.00 94.12 399 ARG A N 1
ATOM 3148 C CA . ARG A 1 399 ? -49.322 -13.890 74.246 1.00 94.12 399 ARG A CA 1
ATOM 3149 C C . ARG A 1 399 ? -49.154 -14.793 75.463 1.00 94.12 399 ARG A C 1
ATOM 3151 O O . ARG A 1 399 ? -49.980 -14.749 76.369 1.00 94.12 399 ARG A O 1
ATOM 3158 N N . ASN A 1 400 ? -48.105 -15.613 75.498 1.00 93.06 400 ASN A N 1
ATOM 3159 C CA . ASN A 1 400 ? -47.826 -16.464 76.652 1.00 93.06 400 ASN A CA 1
ATOM 3160 C C . ASN A 1 400 ? -47.526 -15.626 77.902 1.00 93.06 400 ASN A C 1
ATOM 3162 O O . ASN A 1 400 ? -48.026 -15.952 78.975 1.00 93.06 400 ASN A O 1
ATOM 3166 N N . GLU A 1 401 ? -46.765 -14.537 77.774 1.00 94.56 401 GLU A N 1
ATOM 3167 C CA . GLU A 1 401 ? -46.529 -13.590 78.870 1.00 94.56 401 GLU A CA 1
ATOM 3168 C C . GLU A 1 401 ? -47.833 -12.962 79.370 1.00 94.56 401 GLU A C 1
ATOM 3170 O O . GLU A 1 401 ? -48.051 -12.904 80.583 1.00 94.56 401 GLU A O 1
ATOM 3175 N N . GLN A 1 402 ? -48.737 -12.576 78.462 1.00 94.75 402 GLN A N 1
ATOM 3176 C CA . GLN A 1 402 ? -50.062 -12.072 78.825 1.00 94.75 402 GLN A CA 1
ATOM 3177 C C . GLN A 1 402 ? -50.879 -13.117 79.600 1.00 94.75 402 GLN A C 1
ATOM 3179 O O . GLN A 1 402 ? -51.390 -12.813 80.676 1.00 94.75 402 GLN A O 1
ATOM 3184 N N . VAL A 1 403 ? -50.962 -14.357 79.107 1.00 94.38 403 VAL A N 1
ATOM 3185 C CA . VAL A 1 403 ? -51.681 -15.445 79.796 1.00 94.38 403 VAL A CA 1
ATOM 3186 C C . VAL A 1 403 ? -51.080 -15.705 81.178 1.00 94.38 403 VAL A C 1
ATOM 3188 O O . VAL A 1 403 ? -51.814 -15.861 82.150 1.00 94.38 403 VAL A O 1
ATOM 3191 N N . VAL A 1 404 ? -49.750 -15.708 81.308 1.00 94.31 404 VAL A N 1
ATOM 3192 C CA . VAL A 1 404 ? -49.081 -15.855 82.609 1.00 94.31 404 VAL A CA 1
ATOM 3193 C C . VAL A 1 404 ? -49.438 -14.699 83.549 1.00 94.31 404 VAL A C 1
ATOM 3195 O O . VAL A 1 404 ? -49.671 -14.937 84.736 1.00 94.31 404 VAL A O 1
ATOM 3198 N N . ALA A 1 405 ? -49.505 -13.461 83.055 1.00 92.69 405 ALA A N 1
ATOM 3199 C CA . ALA A 1 405 ? -49.922 -12.308 83.851 1.00 92.69 405 ALA A CA 1
ATOM 3200 C C . ALA A 1 405 ? -51.389 -12.418 84.309 1.00 92.69 405 ALA A C 1
ATOM 3202 O O . ALA A 1 405 ? -51.685 -12.173 85.481 1.00 92.69 405 ALA A O 1
ATOM 3203 N N . GLU A 1 406 ? -52.293 -12.851 83.428 1.00 94.06 406 GLU A N 1
ATOM 3204 C CA . GLU A 1 406 ? -53.700 -13.111 83.758 1.00 94.06 406 GLU A CA 1
ATOM 3205 C C . GLU A 1 406 ? -53.835 -14.222 84.808 1.00 94.06 406 GLU A C 1
ATOM 3207 O O . GLU A 1 406 ? -54.513 -14.034 85.821 1.00 94.06 406 GLU A O 1
ATOM 3212 N N . VAL A 1 407 ? -53.123 -15.342 84.637 1.00 94.69 407 VAL A N 1
ATOM 3213 C CA . VAL A 1 407 ? -53.089 -16.437 85.619 1.00 94.69 407 VAL A CA 1
ATOM 3214 C C . VAL A 1 407 ? -52.579 -15.931 86.968 1.00 94.69 407 VAL A C 1
ATOM 3216 O O . VAL A 1 407 ? -53.227 -16.181 87.981 1.00 94.69 407 VAL A O 1
ATOM 3219 N N . LYS A 1 408 ? -51.493 -15.146 87.009 1.00 94.50 408 LYS A N 1
ATOM 3220 C CA . LYS A 1 408 ? -50.997 -14.530 88.255 1.00 94.50 408 LYS A CA 1
ATOM 3221 C C . LYS A 1 408 ? -52.054 -13.652 88.932 1.00 94.50 408 LYS A C 1
ATOM 3223 O O . LYS A 1 408 ? -52.235 -13.757 90.142 1.00 94.50 408 LYS A O 1
ATOM 3228 N N . MET A 1 409 ? -52.781 -12.833 88.170 1.00 93.06 409 MET A N 1
ATOM 3229 C CA . MET A 1 409 ? -53.867 -11.991 88.693 1.00 93.06 409 MET A CA 1
ATOM 3230 C C . MET A 1 409 ? -55.032 -12.820 89.244 1.00 93.06 409 MET A C 1
ATOM 3232 O O . MET A 1 409 ? -55.556 -12.515 90.316 1.00 93.06 409 MET A O 1
ATOM 3236 N N . THR A 1 410 ? -55.439 -13.883 88.543 1.00 94.06 410 THR A N 1
ATOM 3237 C CA . THR A 1 410 ? -56.483 -14.793 89.043 1.00 94.06 410 THR A CA 1
ATOM 3238 C C . THR A 1 410 ? -56.034 -15.537 90.295 1.00 94.06 410 THR A C 1
ATOM 3240 O O . THR A 1 410 ? -56.812 -15.631 91.240 1.00 94.06 410 THR A O 1
ATOM 3243 N N . ASN A 1 411 ? -54.776 -15.982 90.350 1.00 93.25 411 ASN A N 1
ATOM 3244 C CA . ASN A 1 411 ? -54.232 -16.670 91.512 1.00 93.25 411 ASN A CA 1
ATOM 3245 C C . ASN A 1 411 ? -54.181 -15.740 92.732 1.00 93.25 411 ASN A C 1
ATOM 3247 O O . ASN A 1 411 ? -54.663 -16.116 93.792 1.00 93.25 411 ASN A O 1
ATOM 3251 N N . ALA A 1 412 ? -53.746 -14.485 92.565 1.00 92.94 412 ALA A N 1
ATOM 3252 C CA . ALA A 1 412 ? -53.784 -13.481 93.632 1.00 92.94 412 ALA A CA 1
ATOM 3253 C C . ALA A 1 412 ? -55.215 -13.214 94.150 1.00 92.94 412 ALA A C 1
ATOM 3255 O O . ALA A 1 412 ? -55.431 -13.058 95.352 1.00 92.94 412 ALA A O 1
ATOM 3256 N N . ARG A 1 413 ? -56.224 -13.197 93.263 1.00 93.88 413 ARG A N 1
ATOM 3257 C CA . ARG A 1 413 ? -57.641 -13.077 93.666 1.00 93.88 413 ARG A CA 1
ATOM 3258 C C . ARG A 1 413 ? -58.145 -14.307 94.416 1.00 93.88 413 ARG A C 1
ATOM 3260 O O . ARG A 1 413 ? -58.900 -14.155 95.378 1.00 93.88 413 ARG A O 1
ATOM 3267 N N . LEU A 1 414 ? -57.772 -15.504 93.967 1.00 93.94 414 LEU A N 1
ATOM 3268 C CA . LEU A 1 414 ? -58.135 -16.754 94.632 1.00 93.94 414 LEU A CA 1
ATOM 3269 C C . LEU A 1 414 ? -57.483 -16.849 96.010 1.00 93.94 414 LEU A C 1
ATOM 3271 O O . LEU A 1 414 ? -58.180 -17.164 96.965 1.00 93.94 414 LEU A O 1
ATOM 3275 N N . GLU A 1 415 ? -56.203 -16.497 96.138 1.00 93.69 415 GLU A N 1
ATOM 3276 C CA . GLU A 1 415 ? -55.494 -16.418 97.422 1.00 93.69 415 GLU A CA 1
ATOM 3277 C C . GLU A 1 415 ? -56.188 -15.441 98.385 1.00 93.69 415 GLU A C 1
ATOM 3279 O O . GLU A 1 415 ? -56.465 -15.798 99.531 1.00 93.69 415 GLU A O 1
ATOM 3284 N N . ALA A 1 416 ? -56.571 -14.248 97.916 1.00 93.62 416 ALA A N 1
ATOM 3285 C CA . ALA A 1 416 ? -57.320 -13.286 98.727 1.00 93.62 416 ALA A CA 1
ATOM 3286 C C . ALA A 1 416 ? -58.712 -13.806 99.141 1.00 93.62 416 ALA A C 1
ATOM 3288 O O . ALA A 1 416 ? -59.127 -13.638 100.288 1.00 93.62 416 ALA A O 1
ATOM 3289 N N . SER A 1 417 ? -59.430 -14.461 98.222 1.00 93.12 417 SER A N 1
ATOM 3290 C CA . SER A 1 417 ? -60.755 -15.041 98.493 1.00 93.12 417 SER A CA 1
ATOM 3291 C C . SER A 1 417 ? -60.669 -16.208 99.477 1.00 93.12 417 SER A C 1
ATOM 3293 O O . SER A 1 417 ? -61.513 -16.334 100.362 1.00 93.12 417 SER A O 1
ATOM 3295 N N . PHE A 1 418 ? -59.633 -17.038 99.348 1.00 95.12 418 PHE A N 1
ATOM 3296 C CA . PHE A 1 418 ? -59.356 -18.143 100.253 1.00 95.12 418 PHE A CA 1
ATOM 3297 C C . PHE A 1 418 ? -59.061 -17.639 101.668 1.00 95.12 418 PHE A C 1
ATOM 3299 O O . PHE A 1 418 ? -59.646 -18.145 102.625 1.00 95.12 418 PHE A O 1
ATOM 3306 N N . GLU A 1 419 ? -58.228 -16.605 101.820 1.00 94.44 419 GLU A N 1
ATOM 3307 C CA . GLU A 1 419 ? -57.941 -16.039 103.144 1.00 94.44 419 GLU A CA 1
ATOM 3308 C C . GLU A 1 419 ? -59.193 -15.395 103.767 1.00 94.44 419 GLU A C 1
ATOM 3310 O O . GLU A 1 419 ? -59.447 -15.572 104.960 1.00 94.44 419 GLU A O 1
ATOM 3315 N N . LEU A 1 420 ? -60.042 -14.737 102.967 1.00 94.12 420 LEU A N 1
ATOM 3316 C CA . LEU A 1 420 ? -61.335 -14.218 103.429 1.00 94.12 420 LEU A CA 1
ATOM 3317 C C . LEU A 1 420 ? -62.284 -15.343 103.878 1.00 94.12 420 LEU A C 1
ATOM 3319 O O . LEU A 1 420 ? -62.919 -15.243 104.931 1.00 94.12 420 LEU A O 1
ATOM 3323 N N . GLN A 1 421 ? -62.380 -16.433 103.110 1.00 93.50 421 GLN A N 1
ATOM 3324 C CA . GLN A 1 421 ? -63.204 -17.591 103.463 1.00 93.50 421 GLN A CA 1
ATOM 3325 C C . GLN A 1 421 ? -62.704 -18.259 104.744 1.00 93.50 421 GLN A C 1
ATOM 3327 O O . GLN A 1 421 ? -63.504 -18.624 105.606 1.00 93.50 421 GLN A O 1
ATOM 3332 N N . LYS A 1 422 ? -61.387 -18.388 104.900 1.00 95.12 422 LYS A N 1
ATOM 3333 C CA . LYS A 1 422 ? -60.748 -18.909 106.109 1.00 95.12 422 LYS A CA 1
ATOM 3334 C C . LYS A 1 422 ? -61.070 -18.045 107.331 1.00 95.12 422 LYS A C 1
ATOM 3336 O O . LYS A 1 422 ? -61.468 -18.587 108.359 1.00 95.12 422 LYS A O 1
ATOM 3341 N N . GLN A 1 423 ? -60.993 -16.716 107.211 1.00 93.19 423 GLN A N 1
ATOM 3342 C CA . GLN A 1 423 ? -61.427 -15.794 108.270 1.00 93.19 423 GLN A CA 1
ATOM 3343 C C . GLN A 1 423 ? -62.919 -15.950 108.593 1.00 93.19 423 GLN A C 1
ATOM 3345 O O . GLN A 1 423 ? -63.289 -16.036 109.761 1.00 93.19 423 GLN A O 1
ATOM 3350 N N . THR A 1 424 ? -63.769 -16.045 107.568 1.00 92.00 424 THR A N 1
ATOM 3351 C CA . THR A 1 424 ? -65.223 -16.225 107.721 1.00 92.00 424 THR A CA 1
ATOM 3352 C C . THR A 1 424 ? -65.555 -17.544 108.426 1.00 92.00 424 THR A C 1
ATOM 3354 O O . THR A 1 424 ? -66.372 -17.574 109.341 1.00 92.00 424 THR A O 1
ATOM 3357 N N . THR A 1 425 ? -64.877 -18.630 108.051 1.00 92.25 425 THR A N 1
ATOM 3358 C CA . THR A 1 425 ? -65.040 -19.953 108.671 1.00 92.25 425 THR A CA 1
ATOM 3359 C C . THR A 1 425 ? -64.643 -19.910 110.144 1.00 92.25 425 THR A C 1
ATOM 3361 O O . THR A 1 425 ? -65.408 -20.362 110.986 1.00 92.25 425 THR A O 1
ATOM 3364 N N . ALA A 1 426 ? -63.517 -19.270 110.477 1.00 92.75 426 ALA A N 1
ATOM 3365 C CA . ALA A 1 426 ? -63.086 -19.099 111.864 1.00 92.75 426 ALA A CA 1
ATOM 3366 C C . ALA A 1 426 ? -64.077 -18.273 112.713 1.00 92.75 426 ALA A C 1
ATOM 3368 O O . ALA A 1 426 ? -64.175 -18.471 113.925 1.00 92.75 426 ALA A O 1
ATOM 3369 N N . VAL A 1 427 ? -64.814 -17.333 112.107 1.00 93.00 427 VAL A N 1
ATOM 3370 C CA . VAL A 1 427 ? -65.903 -16.608 112.785 1.00 93.00 427 VAL A CA 1
ATOM 3371 C C . VAL A 1 427 ? -67.091 -17.535 113.039 1.00 93.00 427 VAL A C 1
ATOM 3373 O O . VAL A 1 427 ? -67.559 -17.603 114.174 1.00 93.00 427 VAL A O 1
ATOM 3376 N N . PHE A 1 428 ? -67.534 -18.290 112.030 1.00 91.62 428 PHE A N 1
ATOM 3377 C CA . PHE A 1 428 ? -68.639 -19.241 112.185 1.00 91.62 428 PHE A CA 1
ATOM 3378 C C . PHE A 1 428 ? -68.330 -20.360 113.180 1.00 91.62 428 PHE A C 1
ATOM 3380 O O . PHE A 1 428 ? -69.206 -20.724 113.955 1.00 91.62 428 PHE A O 1
ATOM 3387 N N . GLU A 1 429 ? -67.101 -20.880 113.217 1.00 91.75 429 GLU A N 1
ATOM 3388 C CA . GLU A 1 429 ? -66.676 -21.855 114.230 1.00 91.75 429 GLU A CA 1
ATOM 3389 C C . GLU A 1 429 ? -66.824 -21.282 115.644 1.00 91.75 429 GLU A C 1
ATOM 3391 O O . GLU A 1 429 ? -67.398 -21.933 116.515 1.00 91.75 429 GLU A O 1
ATOM 3396 N N . LYS A 1 430 ? -66.406 -20.027 115.866 1.00 92.19 430 LYS A N 1
ATOM 3397 C CA . LYS A 1 430 ? -66.594 -19.348 117.159 1.00 92.19 430 LYS A CA 1
ATOM 3398 C C . LYS A 1 430 ? -68.063 -19.142 117.508 1.00 92.19 430 LYS A C 1
ATOM 3400 O O . LYS A 1 430 ? -68.416 -19.236 118.680 1.00 92.19 430 LYS A O 1
ATOM 3405 N N . GLU A 1 431 ? -68.910 -18.812 116.536 1.00 90.56 431 GLU A N 1
ATOM 3406 C CA . GLU A 1 431 ? -70.355 -18.681 116.754 1.00 90.56 431 GLU A CA 1
ATOM 3407 C C . GLU A 1 431 ? -71.009 -20.028 117.057 1.00 90.56 431 GLU A C 1
ATOM 3409 O O . GLU A 1 431 ? -71.814 -20.107 117.982 1.00 90.56 431 GLU A O 1
ATOM 3414 N N . LEU A 1 432 ? -70.620 -21.091 116.349 1.00 90.19 432 LEU A N 1
ATOM 3415 C CA . LEU A 1 432 ? -71.086 -22.453 116.591 1.00 90.19 432 LEU A CA 1
ATOM 3416 C C . LEU A 1 432 ? -70.682 -22.933 117.987 1.00 90.19 432 LEU A C 1
ATOM 3418 O O . LEU A 1 432 ? -71.527 -23.451 118.708 1.00 90.19 432 LEU A O 1
ATOM 3422 N N . GLU A 1 433 ? -69.429 -22.717 118.398 1.00 91.75 433 GLU A N 1
ATOM 3423 C CA . GLU A 1 433 ? -68.978 -23.002 119.766 1.00 91.75 433 GLU A CA 1
ATOM 3424 C C . GLU A 1 433 ? -69.793 -22.222 120.804 1.00 91.75 433 GLU A C 1
ATOM 3426 O O . GLU A 1 433 ? -70.099 -22.738 121.880 1.00 91.75 433 GLU A O 1
ATOM 3431 N N . ARG A 1 434 ? -70.150 -20.967 120.502 1.00 91.31 434 ARG A N 1
ATOM 3432 C CA . ARG A 1 434 ? -70.979 -20.131 121.379 1.00 91.31 434 ARG A CA 1
ATOM 3433 C C . ARG A 1 434 ? -72.400 -20.696 121.490 1.00 91.31 434 ARG A C 1
ATOM 3435 O O . ARG A 1 434 ? -72.880 -20.886 122.601 1.00 91.31 434 ARG A O 1
ATOM 3442 N N . ALA A 1 435 ? -73.019 -21.048 120.364 1.00 88.75 435 ALA A N 1
ATOM 3443 C CA . ALA A 1 435 ? -74.350 -21.647 120.308 1.00 88.75 435 ALA A CA 1
ATOM 3444 C C . ALA A 1 435 ? -74.395 -23.047 120.944 1.00 88.75 435 ALA A C 1
ATOM 3446 O O . ALA A 1 435 ? -75.364 -23.382 121.616 1.00 88.75 435 ALA A O 1
ATOM 3447 N N . GLN A 1 436 ? -73.349 -23.864 120.780 1.00 91.25 436 GLN A N 1
ATOM 3448 C CA . GLN A 1 436 ? -73.220 -25.152 121.469 1.00 91.25 436 GLN A CA 1
ATOM 3449 C C . GLN A 1 436 ? -73.171 -24.962 122.984 1.00 91.25 436 GLN A C 1
ATOM 3451 O O . GLN A 1 436 ? -73.911 -25.636 123.691 1.00 91.25 436 GLN A O 1
ATOM 3456 N N . LYS A 1 437 ? -72.376 -24.002 123.479 1.00 91.69 437 LYS A N 1
ATOM 3457 C CA . LYS A 1 437 ? -72.349 -23.660 124.910 1.00 91.69 437 LYS A CA 1
ATOM 3458 C C . LYS A 1 437 ? -73.717 -23.208 125.415 1.00 91.69 437 LYS A C 1
ATOM 3460 O O . LYS A 1 437 ? -74.129 -23.649 126.480 1.00 91.69 437 LYS A O 1
ATOM 3465 N N . GLU A 1 438 ? -74.425 -22.371 124.659 1.00 90.12 438 GLU A N 1
ATOM 3466 C CA . GLU A 1 438 ? -75.798 -21.964 124.993 1.00 90.12 438 GLU A CA 1
ATOM 3467 C C . GLU A 1 438 ? -76.756 -23.164 125.018 1.00 90.12 438 GLU A C 1
ATOM 3469 O O . GLU A 1 438 ? -77.561 -23.297 125.938 1.00 90.12 438 GLU A O 1
ATOM 3474 N N . PHE A 1 439 ? -76.654 -24.077 124.049 1.00 89.00 439 PHE A N 1
ATOM 3475 C CA . PHE A 1 439 ? -77.497 -25.269 123.982 1.00 89.00 439 PHE A CA 1
ATOM 3476 C C . PHE A 1 439 ? -77.231 -26.236 125.140 1.00 89.00 439 PHE A C 1
ATOM 3478 O O . PHE A 1 439 ? -78.178 -26.738 125.746 1.00 89.00 439 PHE A O 1
ATOM 3485 N N . ASP A 1 440 ? -75.963 -26.478 125.476 1.00 90.06 440 ASP A N 1
ATOM 3486 C CA . ASP A 1 440 ? -75.575 -27.281 126.636 1.00 90.06 440 ASP A CA 1
ATOM 3487 C C . ASP A 1 440 ? -76.092 -26.646 127.932 1.00 90.06 440 ASP A C 1
ATOM 3489 O O . ASP A 1 440 ? -76.652 -27.341 128.777 1.00 90.06 440 ASP A O 1
ATOM 3493 N N . GLN A 1 441 ? -76.026 -25.318 128.047 1.00 90.62 441 GLN A N 1
ATOM 3494 C CA . GLN A 1 441 ? -76.562 -24.576 129.187 1.00 90.62 441 GLN A CA 1
ATOM 3495 C C . GLN A 1 441 ? -78.092 -24.723 129.309 1.00 90.62 441 GLN A C 1
ATOM 3497 O O . GLN A 1 441 ? -78.600 -25.004 130.396 1.00 90.62 441 GLN A O 1
ATOM 3502 N N . ILE A 1 442 ? -78.829 -24.627 128.195 1.00 88.19 442 ILE A N 1
ATOM 3503 C CA . ILE A 1 442 ? -80.281 -24.884 128.146 1.00 88.19 442 ILE A CA 1
ATOM 3504 C C . ILE A 1 442 ? -80.596 -26.343 128.499 1.00 88.19 442 ILE A C 1
ATOM 3506 O O . ILE A 1 442 ? -81.604 -26.623 129.151 1.00 88.19 442 ILE A O 1
ATOM 3510 N N . ARG A 1 443 ? -79.765 -27.292 128.058 1.00 89.88 443 ARG A N 1
ATOM 3511 C CA . ARG A 1 443 ? -79.931 -28.720 128.349 1.00 89.88 443 ARG A CA 1
ATOM 3512 C C . ARG A 1 443 ? -79.750 -29.005 129.836 1.00 89.88 443 ARG A C 1
ATOM 3514 O O . ARG A 1 443 ? -80.605 -29.663 130.421 1.00 89.88 443 ARG A O 1
ATOM 3521 N N . GLU A 1 444 ? -78.697 -28.464 130.446 1.00 88.81 444 GLU A N 1
ATOM 3522 C CA . GLU A 1 444 ? -78.459 -28.538 131.891 1.00 88.81 444 GLU A CA 1
ATOM 3523 C C . GLU A 1 444 ? -79.623 -27.930 132.689 1.00 88.81 444 GLU A C 1
ATOM 3525 O O . GLU A 1 444 ? -80.050 -28.486 133.706 1.00 88.81 444 GLU A O 1
ATOM 3530 N N . GLU A 1 445 ? -80.178 -26.810 132.220 1.00 87.19 445 GLU A N 1
ATOM 3531 C CA . GLU A 1 445 ? -81.354 -26.180 132.822 1.00 87.19 445 GLU A CA 1
ATOM 3532 C C . GLU A 1 445 ? -82.614 -27.053 132.681 1.00 87.19 445 GLU A C 1
ATOM 3534 O O . GLU A 1 445 ? -83.338 -27.255 133.658 1.00 87.19 445 GLU A O 1
ATOM 3539 N N . ASN A 1 446 ? -82.843 -27.654 131.509 1.00 83.56 446 ASN A N 1
ATOM 3540 C CA . ASN A 1 446 ? -83.940 -28.599 131.282 1.00 83.56 446 ASN A CA 1
ATOM 3541 C C . ASN A 1 446 ? -83.826 -29.855 132.150 1.00 83.56 446 ASN A C 1
ATOM 3543 O O . ASN A 1 446 ? -84.829 -30.310 132.695 1.00 83.56 446 ASN A O 1
ATOM 3547 N N . ASP A 1 447 ? -82.629 -30.421 132.302 1.00 88.81 447 ASP A N 1
ATOM 3548 C CA . ASP A 1 447 ? -82.410 -31.591 133.155 1.00 88.81 447 ASP A CA 1
ATOM 3549 C C . ASP A 1 447 ? -82.633 -31.249 134.636 1.00 88.81 447 ASP A C 1
ATOM 3551 O O . ASP A 1 447 ? -83.235 -32.038 135.372 1.00 88.81 447 ASP A O 1
ATOM 3555 N N . ARG A 1 448 ? -82.251 -30.039 135.073 1.00 87.62 448 ARG A N 1
ATOM 3556 C CA . ARG A 1 448 ? -82.634 -29.507 136.393 1.00 87.62 448 ARG A CA 1
ATOM 3557 C C . ARG A 1 448 ? -84.148 -29.419 136.558 1.00 87.62 448 ARG A C 1
ATOM 3559 O O . ARG A 1 448 ? -84.660 -29.876 137.579 1.00 87.62 448 ARG A O 1
ATOM 3566 N N . LEU A 1 449 ? -84.852 -28.856 135.576 1.00 83.75 449 LEU A N 1
ATOM 3567 C CA . LEU A 1 449 ? -86.312 -28.737 135.599 1.00 83.75 449 LEU A CA 1
ATOM 3568 C C . LEU A 1 449 ? -86.986 -30.112 135.614 1.00 83.75 449 LEU A C 1
ATOM 3570 O O . LEU A 1 449 ? -87.860 -30.345 136.438 1.00 83.75 449 LEU A O 1
ATOM 3574 N N . ARG A 1 450 ? -86.525 -31.065 134.797 1.00 86.38 450 ARG A N 1
ATOM 3575 C CA . ARG A 1 450 ? -87.022 -32.450 134.803 1.00 86.38 450 ARG A CA 1
ATOM 3576 C C . ARG A 1 450 ? -86.781 -33.156 136.129 1.00 86.38 450 ARG A C 1
ATOM 3578 O O . ARG A 1 450 ? -87.638 -33.911 136.571 1.00 86.38 450 ARG A O 1
ATOM 3585 N N . SER A 1 451 ? -85.635 -32.926 136.768 1.00 84.69 451 SER A N 1
ATOM 3586 C CA . SER A 1 451 ? -85.361 -33.452 138.108 1.00 84.69 451 SER A CA 1
ATOM 3587 C C . SER A 1 451 ? -86.321 -32.855 139.145 1.00 84.69 451 SER A C 1
ATOM 3589 O O . SER A 1 451 ? -86.864 -33.587 139.973 1.00 84.69 451 SER A O 1
ATOM 3591 N N . ALA A 1 452 ? -86.611 -31.552 139.057 1.00 82.06 452 ALA A N 1
ATOM 3592 C CA . ALA A 1 452 ? -87.614 -30.894 139.896 1.00 82.06 452 ALA A CA 1
ATOM 3593 C C . ALA A 1 452 ? -89.040 -31.427 139.639 1.00 82.06 452 ALA A C 1
ATOM 3595 O O . ALA A 1 452 ? -89.765 -31.717 140.593 1.00 82.06 452 ALA A O 1
ATOM 3596 N N . ASP A 1 453 ? -89.420 -31.641 138.377 1.00 82.12 453 ASP A N 1
ATOM 3597 C CA . ASP A 1 453 ? -90.706 -32.230 137.990 1.00 82.12 453 ASP A CA 1
ATOM 3598 C C . ASP A 1 453 ? -90.826 -33.692 138.432 1.00 82.12 453 ASP A C 1
ATOM 3600 O O . ASP A 1 453 ? -91.870 -34.090 138.938 1.00 82.12 453 ASP A O 1
ATOM 3604 N N . ALA A 1 454 ? -89.769 -34.500 138.314 1.00 82.56 454 ALA A N 1
ATOM 3605 C CA . ALA A 1 454 ? -89.753 -35.879 138.800 1.00 82.56 454 ALA A CA 1
ATOM 3606 C C . ALA A 1 454 ? -89.891 -35.943 140.330 1.00 82.56 454 ALA A C 1
ATOM 3608 O O . ALA A 1 454 ? -90.614 -36.792 140.851 1.00 82.56 454 ALA A O 1
ATOM 3609 N N . GLN A 1 455 ? -89.258 -35.016 141.060 1.00 80.75 455 GLN A N 1
ATOM 3610 C CA . GLN A 1 455 ? -89.465 -34.868 142.504 1.00 80.75 455 GLN A CA 1
ATOM 3611 C C . GLN A 1 455 ? -90.914 -34.480 142.837 1.00 80.75 455 GLN A C 1
ATOM 3613 O O . GLN A 1 455 ? -91.483 -35.005 143.795 1.00 80.75 455 GLN A O 1
ATOM 3618 N N . MET A 1 456 ? -91.527 -33.588 142.052 1.00 79.69 456 MET A N 1
ATOM 3619 C CA . MET A 1 456 ? -92.938 -33.216 142.195 1.00 79.69 456 MET A CA 1
ATOM 3620 C C . MET A 1 456 ? -93.880 -34.382 141.874 1.00 79.69 456 MET A C 1
ATOM 3622 O O . MET A 1 456 ? -94.793 -34.649 142.651 1.00 79.69 456 MET A O 1
ATOM 3626 N N . ALA A 1 457 ? -93.643 -35.111 140.784 1.00 77.94 457 ALA A N 1
ATOM 3627 C CA . ALA A 1 457 ? -94.424 -36.276 140.382 1.00 77.94 457 ALA A CA 1
ATOM 3628 C C . ALA A 1 457 ? -94.332 -37.401 141.422 1.00 77.94 457 ALA A C 1
ATOM 3630 O O . ALA A 1 457 ? -95.361 -37.942 141.816 1.00 77.94 457 ALA A O 1
ATOM 3631 N N . GLY A 1 458 ? -93.136 -37.680 141.955 1.00 80.00 458 GLY A N 1
ATOM 3632 C CA . GLY A 1 458 ? -92.960 -38.621 143.065 1.00 80.00 458 GLY A CA 1
ATOM 3633 C C . GLY A 1 458 ? -93.718 -38.196 144.329 1.00 80.00 458 GLY A C 1
ATOM 3634 O O . GLY A 1 458 ? -94.305 -39.035 145.011 1.00 80.00 458 GLY A O 1
ATOM 3635 N N . LYS A 1 459 ? -93.791 -36.887 144.610 1.00 80.88 459 LYS A N 1
ATOM 3636 C CA . LYS A 1 459 ? -94.648 -36.328 145.672 1.00 80.88 459 LYS A CA 1
ATOM 3637 C C . LYS A 1 459 ? -96.138 -36.553 145.402 1.00 80.88 459 LYS A C 1
ATOM 3639 O O . LYS A 1 459 ? -96.873 -36.899 146.321 1.00 80.88 459 LYS A O 1
ATOM 3644 N N . VAL A 1 460 ? -96.589 -36.361 144.162 1.00 78.12 460 VAL A N 1
ATOM 3645 C CA . VAL A 1 460 ? -97.986 -36.594 143.757 1.00 78.12 460 VAL A CA 1
ATOM 3646 C C . VAL A 1 460 ? -98.347 -38.074 143.873 1.00 78.12 460 VAL A C 1
ATOM 3648 O O . VAL A 1 460 ? -99.400 -38.395 144.411 1.00 78.12 460 VAL A O 1
ATOM 3651 N N . GLU A 1 461 ? -97.473 -38.976 143.435 1.00 79.31 461 GLU A N 1
ATOM 3652 C CA . GLU A 1 461 ? -97.694 -40.422 143.503 1.00 79.31 461 GLU A CA 1
ATOM 3653 C C . GLU A 1 461 ? -97.699 -40.932 144.957 1.00 79.31 461 GLU A C 1
ATOM 3655 O O . GLU A 1 461 ? -98.521 -41.777 145.312 1.00 79.31 461 GLU A O 1
ATOM 3660 N N . GLN A 1 462 ? -96.867 -40.358 145.839 1.00 80.38 462 GLN A N 1
ATOM 3661 C CA . GLN A 1 462 ? -96.972 -40.560 147.292 1.00 80.38 462 GLN A CA 1
ATOM 3662 C C . GLN A 1 462 ? -98.355 -40.162 147.825 1.00 80.38 462 GLN A C 1
ATOM 3664 O O . GLN A 1 462 ? -99.017 -40.981 148.461 1.00 80.38 462 GLN A O 1
ATOM 3669 N N . LEU A 1 463 ? -98.821 -38.947 147.515 1.00 79.44 463 LEU A N 1
ATOM 3670 C CA . LEU A 1 463 ? -100.143 -38.457 147.931 1.00 79.44 463 LEU A CA 1
ATOM 3671 C C . LEU A 1 463 ? -101.292 -39.297 147.339 1.00 79.44 463 LEU A C 1
ATOM 3673 O O . LEU A 1 463 ? -102.329 -39.487 147.972 1.00 79.44 463 LEU A O 1
ATOM 3677 N N . GLN A 1 464 ? -101.121 -39.831 146.130 1.00 77.12 464 GLN A N 1
ATOM 3678 C CA . GLN A 1 464 ? -102.112 -40.676 145.468 1.00 77.12 464 GLN A CA 1
ATOM 3679 C C . GLN A 1 464 ? -102.149 -42.097 146.052 1.00 77.12 464 GLN A C 1
ATOM 3681 O O . GLN A 1 464 ? -103.228 -42.675 146.172 1.00 77.12 464 GLN A O 1
ATOM 3686 N N . ASN A 1 465 ? -101.010 -42.654 146.470 1.00 78.00 465 ASN A N 1
ATOM 3687 C CA . ASN A 1 465 ? -100.963 -43.912 147.220 1.00 78.00 465 ASN A CA 1
ATOM 3688 C C . ASN A 1 465 ? -101.587 -43.761 148.614 1.00 78.00 465 ASN A C 1
ATOM 3690 O O . ASN A 1 465 ? -102.354 -44.631 149.022 1.00 78.00 465 ASN A O 1
ATOM 3694 N N . GLU A 1 466 ? -101.357 -42.637 149.302 1.00 77.56 466 GLU A N 1
ATOM 3695 C CA . GLU A 1 466 ? -102.086 -42.298 150.534 1.00 77.56 466 GLU A CA 1
ATOM 3696 C C . GLU A 1 466 ? -103.609 -42.271 150.297 1.00 77.56 466 GLU A C 1
ATOM 3698 O O . GLU A 1 466 ? -104.377 -42.793 151.109 1.00 77.56 466 GLU A O 1
ATOM 3703 N N . LEU A 1 467 ? -104.055 -41.746 149.149 1.00 74.88 467 LEU A N 1
ATOM 3704 C CA . LEU A 1 467 ? -105.463 -41.745 148.744 1.00 74.88 467 LEU A CA 1
ATOM 3705 C C . LEU A 1 467 ? -106.000 -43.164 148.463 1.00 74.88 467 LEU A C 1
ATOM 3707 O O . LEU A 1 467 ? -107.078 -43.521 148.941 1.00 74.88 467 LEU A O 1
ATOM 3711 N N . PHE A 1 468 ? -105.266 -43.992 147.715 1.00 77.88 468 PHE A N 1
ATOM 3712 C CA . PHE A 1 468 ? -105.679 -45.362 147.389 1.00 77.88 468 PHE A CA 1
ATOM 3713 C C . PHE A 1 468 ? -105.695 -46.282 148.611 1.00 77.88 468 PHE A C 1
ATOM 3715 O O . PHE A 1 468 ? -106.601 -47.108 148.727 1.00 77.88 468 PHE A O 1
ATOM 3722 N N . ASP A 1 469 ? -104.753 -46.139 149.544 1.00 74.38 469 ASP A N 1
ATOM 3723 C CA . ASP A 1 469 ? -104.756 -46.893 150.801 1.00 74.38 469 ASP A CA 1
ATOM 3724 C C . ASP A 1 469 ? -105.940 -46.500 151.693 1.00 74.38 469 ASP A C 1
ATOM 3726 O O . ASP A 1 469 ? -106.560 -47.367 152.318 1.00 74.38 469 ASP A O 1
ATOM 3730 N N . MET A 1 470 ? -106.316 -45.217 151.703 1.00 70.56 470 MET A N 1
ATOM 3731 C CA . MET A 1 470 ? -107.561 -44.754 152.326 1.00 70.56 470 MET A CA 1
ATOM 3732 C C . MET A 1 470 ? -108.794 -45.376 151.645 1.00 70.56 470 MET A C 1
ATOM 3734 O O . MET A 1 470 ? -109.732 -45.793 152.325 1.00 70.56 470 MET A O 1
ATOM 3738 N N . GLN A 1 471 ? -108.773 -45.523 150.317 1.00 63.44 471 GLN A N 1
ATOM 3739 C CA . GLN A 1 471 ? -109.878 -46.078 149.527 1.00 63.44 471 GLN A CA 1
ATOM 3740 C C . GLN A 1 471 ? -109.999 -47.616 149.636 1.00 63.44 471 GLN A C 1
ATOM 3742 O O . GLN A 1 471 ? -111.108 -48.143 149.715 1.00 63.44 471 GLN A O 1
ATOM 3747 N N . ARG A 1 472 ? -108.884 -48.358 149.720 1.00 63.41 472 ARG A N 1
ATOM 3748 C CA . ARG A 1 472 ? -108.862 -49.818 149.969 1.00 63.41 472 ARG A CA 1
ATOM 3749 C C . ARG A 1 472 ? -109.358 -50.167 151.365 1.00 63.41 472 ARG A C 1
ATOM 3751 O O . ARG A 1 472 ? -110.095 -51.138 151.520 1.00 63.41 472 ARG A O 1
ATOM 3758 N N . LYS A 1 473 ? -108.984 -49.369 152.370 1.00 63.06 473 LYS A N 1
ATOM 3759 C CA . LYS A 1 473 ? -109.486 -49.525 153.744 1.00 63.06 473 LYS A CA 1
ATOM 3760 C C . LYS A 1 473 ? -110.994 -49.271 153.844 1.00 63.06 473 LYS A C 1
ATOM 3762 O O . LYS A 1 473 ? -111.627 -49.845 154.720 1.00 63.06 473 LYS A O 1
ATOM 3767 N N . ALA A 1 474 ? -111.573 -48.482 152.935 1.00 58.81 474 ALA A N 1
ATOM 3768 C CA . ALA A 1 474 ? -113.015 -48.241 152.868 1.00 58.81 474 ALA A CA 1
ATOM 3769 C C . ALA A 1 474 ? -113.816 -49.354 152.153 1.00 58.81 474 ALA A C 1
ATOM 3771 O O . ALA A 1 474 ? -115.000 -49.502 152.436 1.00 58.81 474 ALA A O 1
ATOM 3772 N N . ASN A 1 475 ? -113.199 -50.147 151.264 1.00 53.62 475 ASN A N 1
ATOM 3773 C CA . ASN A 1 475 ? -113.896 -51.137 150.420 1.00 53.62 475 ASN A CA 1
ATOM 3774 C C . ASN A 1 475 ? -113.918 -52.585 150.952 1.00 53.62 475 ASN A C 1
ATOM 3776 O O . ASN A 1 475 ? -114.601 -53.414 150.362 1.00 53.62 475 ASN A O 1
ATOM 3780 N N . ASN A 1 476 ? -113.210 -52.903 152.041 1.00 48.84 476 ASN A N 1
ATOM 3781 C CA . ASN A 1 476 ? -113.261 -54.228 152.689 1.00 48.84 476 ASN A CA 1
ATOM 3782 C C . ASN A 1 476 ? -114.112 -54.228 153.977 1.00 48.84 476 ASN A C 1
ATOM 3784 O O . ASN A 1 476 ? -113.840 -54.996 154.902 1.00 48.84 476 ASN A O 1
ATOM 3788 N N . TYR A 1 477 ? -115.104 -53.334 154.021 1.00 50.94 477 TYR A N 1
ATOM 3789 C CA . TYR A 1 477 ? -116.235 -53.388 154.949 1.00 50.94 477 TYR A CA 1
ATOM 3790 C C . TYR A 1 477 ? -117.098 -54.630 154.717 1.00 50.94 477 TYR A C 1
ATOM 3792 O O . TYR A 1 477 ? -117.334 -54.963 153.532 1.00 50.94 477 TYR A O 1
#